Protein AF-A0A7S3QR82-F1 (afdb_monomer)

Radius of gyration: 28.92 Å; Cα contacts (8 Å, |Δi|>4): 1074; chains: 1; bounding box: 78×65×80 Å

pLDDT: mean 85.04, std 13.19, range [24.5, 97.0]

Organism: Dunaliella tertiolecta (NCBI:txid3047)

Sequence (579 aa):
MNAQPSVFAITMACLDELYEPQAWNFLQEAFDAFPDKQYCVLTLPHDSPEPPLVSSFTRLDPLPGNSFPEVLYLINRHALIEGFEVRRAEEADAEGVSMLVSGMPNSAHVQDLFRNAQARGTAVVASVQGEVVGLATVSTSVDLVMLKANFSLSHLVNLPDQMSSEHAEIDMVCLNPIFAHRARELLSGVHRILKKTVLYYALPPGQAIPDTLDVMQQVPPRHVDPPAELEAEFALYMFSRKSAFLKRQCVNAQVVVVGASETGLAAVERMLLHPRLHLNFITLLAPGGIQMGDLASQYTKSIIARLGLQARVSVLNAEMVGLDRAERVIALNDGAQLNYDFLLITCGLQEPTASFFAQRDPEVAGNVCGTQELTSDFMFGDSLTMERIVLYGSTLDAIQAWSVLELRGGMSRLYSFCAPPAPPDPMVQVLQAAAEKLHIELPEPQPARLRALEFTDENDAKPMASFEEGSPVADSHVDLVIGCQQKQVPTSIFTALNDSGVVFDGRIVVDCAMCSSDPNIYAAGSCAKLSRRYGDNVLLQGYNARALGTVSADASTRLKCVHVCARMCACNFVFGYCF

Solvent-accessible surface area (backbone atoms only — not comparable to full-atom values): 31955 Å² total; per-residue (Å²): 131,91,70,74,75,43,58,49,72,56,89,77,87,87,67,59,79,92,49,34,86,56,44,61,65,54,52,57,58,51,44,64,77,37,71,82,36,50,32,42,35,39,71,42,52,31,87,50,81,75,57,69,54,54,66,66,32,47,76,54,81,80,59,92,93,63,79,73,76,48,47,45,30,40,37,44,62,75,51,71,58,75,61,79,41,61,46,76,56,54,86,79,45,56,61,35,51,52,61,64,38,56,92,48,96,58,32,69,60,52,51,51,50,42,54,56,20,38,76,72,67,39,21,34,32,28,27,44,89,86,43,48,46,28,40,38,26,43,37,64,80,63,68,60,66,40,48,57,49,39,28,54,54,74,88,80,40,74,62,94,80,54,57,73,78,30,36,28,29,50,76,46,71,50,62,43,75,64,48,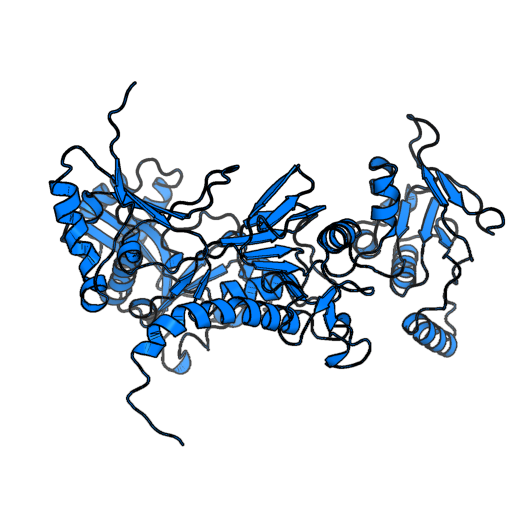49,60,46,42,56,57,49,56,44,31,46,29,66,74,72,61,34,53,36,38,34,37,77,44,49,79,91,59,84,79,57,87,58,50,82,68,33,44,67,49,50,60,40,88,51,87,45,61,82,95,40,62,61,63,32,16,42,30,37,41,36,67,65,45,67,73,55,78,59,48,67,37,49,40,31,36,35,35,38,23,47,31,67,20,28,49,29,18,49,51,45,47,75,59,35,91,55,45,38,65,68,37,36,35,38,27,15,59,92,43,79,64,70,58,62,99,82,46,80,55,45,74,53,49,50,32,20,61,33,52,78,79,63,30,52,76,39,76,41,45,60,50,36,49,41,79,89,82,28,34,36,32,32,73,86,71,49,77,44,73,40,62,32,38,37,42,14,66,28,58,39,56,52,56,37,63,61,41,34,74,79,39,61,75,55,24,77,38,37,41,45,47,66,56,47,70,75,67,64,47,56,71,51,51,75,73,53,68,31,33,35,39,40,24,66,35,62,52,33,56,52,40,50,51,52,37,52,75,39,61,44,50,86,80,34,54,46,54,23,14,59,92,66,84,76,37,71,69,42,53,53,49,49,60,50,28,60,76,68,73,47,89,74,91,74,57,42,66,30,42,82,70,46,68,44,62,90,47,100,83,54,93,45,37,34,41,34,48,44,92,88,33,85,60,76,68,42,65,31,61,36,35,37,39,15,46,80,62,36,58,51,67,44,52,49,48,19,35,52,77,57,68,46,53,69,74,99,31,41,37,16,49,98,59,22,33,35,82,43,96,46,36,31,38,32,23,54,30,14,23,44,36,68,92,82,37,79,83,42,55,36,57,83,48,63,36,49,60,40,10,37,49,40,35,50,42,64,53,48,60,56,49,52,65,55,41,59,66,55,52,76,74,53,83,70,79,80,79,93,129

InterPro domains:
  IPR032151 Cilia- and flagella-associated protein 61, N-terminal domain [PF16092] (20-159)
  IPR036188 FAD/NAD(P)-binding domain superfamily [G3DSA:3.50.50.60] (475-560)
  IPR036188 FAD/NAD(P)-binding domain superfamily [SSF51905] (253-531)
  IPR038884 Cilia- and flagella-associated protein 61 [PTHR21178] (2-553)

Foldseek 3Di:
DPDDALEDEDPDDDDDPVCQLVVCVVVLVVCVVVVSHFKYKYKAAQQDFDGNNLLLWDWDDDDPPDPDRITMTMATNCSSAPDFDKDFDDPVCLVLLLVQCPPPPCSVVVSVLQVVQSVVSQKMFTDGPRHTFKIWGKALDDPVVLCVLWFDCVVPDPVVPDDSSQEIEIPDIDGHPNNLSCLLVNVVSSCVHSVHFKYKYWAFAPDDQHSSQQLWAWTATDLDQGPPVSQDLTTMTMDGPVSSPQHAGERSFAEEEEALDLLSVLLLSLQSNPPRYDYQHAEYAHAVHNDQDDPPRSDDSSNVSHSNCVNRYHYDNWHFQAADPVQQWTATPVRDIDHGQAYEYENAWDQCPLVVQCVVPVVLSVQEDELVCCQPPPALVVLVVWQEEEQEAQDPSSQSSVVSLVVSPNDPRHYAFAYADDDHDPVVVVVVVVCVVVVHDGDDHFHWDFDHWACPDPPDPFTWTPIPPPGPDHIDTGSHYYRDYDIADRPSVVCNCVVNPWDDDSAREAAPLQHTVDNRYGYWEQRYAYDCVVPPGHGRPVDDSSVRSNSNSVSNVVVSVCVVVVVVVVPPPPDDDDD

Mean predicted aligned error: 9.54 Å

Nearest PDB structures (foldseek):
  8glv-assembly1_LZ  TM=9.316E-01  e=6.320E-63  Chlamydomonas reinhardtii
  8j07-assembly1_d0  TM=8.286E-01  e=5.589E-45  Homo sapiens
  5miv-assembly1_A  TM=6.189E-01  e=1.063E-12  Mus musculus
  8qns-assembly2_D  TM=6.265E-01  e=1.873E-12  Mus musculus
  2nvk-assembly1_X  TM=5.920E-01  e=5.284E-11  Drosophila melanogaster

Structure (mmCIF, N/CA/C/O backbone):
data_AF-A0A7S3QR82-F1
#
_entry.id   AF-A0A7S3QR82-F1
#
loop_
_atom_site.group_PDB
_atom_site.id
_atom_site.type_symbol
_atom_site.label_atom_id
_atom_site.label_alt_id
_atom_site.label_comp_id
_atom_site.label_asym_id
_atom_site.label_entity_id
_atom_site.label_seq_id
_atom_site.pdbx_PDB_ins_code
_atom_site.Cartn_x
_atom_site.Cartn_y
_atom_site.Cartn_z
_atom_site.occupancy
_atom_site.B_iso_or_equiv
_atom_site.auth_seq_id
_atom_site.auth_comp_id
_atom_site.auth_asym_id
_atom_site.auth_atom_id
_atom_site.pdbx_PDB_model_num
ATOM 1 N N . MET A 1 1 ? -13.331 -34.756 15.835 1.00 37.97 1 MET A N 1
ATOM 2 C CA . MET A 1 1 ? -14.415 -34.342 16.751 1.00 37.97 1 MET A CA 1
ATOM 3 C C . MET A 1 1 ? -15.437 -33.586 15.921 1.00 37.97 1 MET A C 1
ATOM 5 O O . MET A 1 1 ? -15.088 -32.537 15.401 1.00 37.97 1 MET A O 1
ATOM 9 N N . ASN A 1 2 ? -16.641 -34.133 15.725 1.00 44.00 2 ASN A N 1
ATOM 10 C CA . ASN A 1 2 ? -17.733 -33.421 15.051 1.00 44.00 2 ASN A CA 1
ATOM 11 C C . ASN A 1 2 ? -18.259 -32.342 16.003 1.00 44.00 2 ASN A C 1
ATOM 13 O O . ASN A 1 2 ? -19.211 -32.578 16.744 1.00 44.00 2 ASN A O 1
ATOM 17 N N . ALA A 1 3 ? -17.587 -31.191 16.042 1.00 57.41 3 ALA A N 1
ATOM 18 C CA . ALA A 1 3 ? -18.128 -30.016 16.702 1.00 57.41 3 ALA A CA 1
ATOM 19 C C . ALA A 1 3 ? -19.432 -29.652 15.985 1.00 57.41 3 ALA A C 1
ATOM 21 O O . ALA A 1 3 ? -19.440 -29.468 14.766 1.00 57.41 3 ALA A O 1
ATOM 22 N N . GLN A 1 4 ? -20.546 -29.602 16.718 1.00 61.22 4 GLN A N 1
ATOM 23 C CA . GLN A 1 4 ? -21.764 -29.021 16.167 1.00 61.22 4 GLN A CA 1
ATOM 24 C C . GLN A 1 4 ? -21.441 -27.588 15.721 1.00 61.22 4 GLN A C 1
ATOM 26 O O . GLN A 1 4 ? -20.734 -26.882 16.445 1.00 61.22 4 GLN A O 1
ATOM 31 N N . PRO A 1 5 ? -21.904 -27.152 14.537 1.00 70.50 5 PRO A N 1
ATOM 32 C CA . PRO A 1 5 ? -21.544 -25.842 14.015 1.00 70.50 5 PRO A CA 1
ATOM 33 C C . PRO A 1 5 ? -22.013 -24.766 14.997 1.00 70.50 5 PRO A C 1
ATOM 35 O O . PRO A 1 5 ? -23.207 -24.674 15.274 1.00 70.50 5 PRO A O 1
ATOM 38 N N . SER A 1 6 ? -21.092 -23.962 15.525 1.00 87.56 6 SER A N 1
ATOM 39 C CA . SER A 1 6 ? -21.361 -22.881 16.488 1.00 87.56 6 SER A CA 1
ATOM 40 C C . SER A 1 6 ? -21.800 -21.574 15.815 1.00 87.56 6 SER A C 1
ATOM 42 O O . SER A 1 6 ? -21.840 -20.527 16.460 1.00 87.56 6 SER A O 1
ATOM 44 N N . VAL A 1 7 ? -22.127 -21.633 14.522 1.00 92.56 7 VAL A N 1
ATOM 45 C CA . VAL A 1 7 ? -22.342 -20.481 13.644 1.00 92.56 7 VAL A CA 1
ATOM 46 C C . VAL A 1 7 ? -23.693 -20.596 12.933 1.00 92.56 7 VAL A C 1
ATOM 48 O O . VAL A 1 7 ? -24.089 -21.696 12.540 1.00 92.56 7 VAL A O 1
ATOM 51 N N . PHE A 1 8 ? -24.379 -19.470 12.737 1.00 93.50 8 PHE A N 1
ATOM 52 C CA . PHE A 1 8 ? -25.420 -19.309 11.714 1.00 93.50 8 PHE A CA 1
ATOM 53 C C . PHE A 1 8 ? -25.058 -18.157 10.767 1.00 93.50 8 PHE A C 1
ATOM 55 O O . PHE A 1 8 ? -24.239 -17.308 11.111 1.00 93.50 8 PHE A O 1
ATOM 62 N N . ALA A 1 9 ? -25.639 -18.143 9.567 1.00 92.62 9 ALA A N 1
ATOM 63 C CA . ALA A 1 9 ? -25.311 -17.172 8.527 1.00 92.62 9 ALA A CA 1
ATOM 64 C C . ALA A 1 9 ? -26.524 -16.321 8.146 1.00 92.62 9 ALA A C 1
ATOM 66 O O . ALA A 1 9 ? -27.632 -16.840 8.004 1.00 92.62 9 ALA A O 1
ATOM 67 N N . ILE A 1 10 ? -26.291 -15.030 7.929 1.00 90.62 10 ILE A N 1
ATOM 68 C CA . ILE A 1 10 ? -27.228 -14.129 7.265 1.00 90.62 10 ILE A CA 1
ATOM 69 C C . ILE A 1 10 ? -26.916 -14.191 5.770 1.00 90.62 10 ILE A C 1
ATOM 71 O O . ILE A 1 10 ? -25.889 -13.686 5.329 1.00 90.62 10 ILE A O 1
ATOM 75 N N . THR A 1 11 ? -27.792 -14.821 4.989 1.00 87.12 11 THR A N 1
ATOM 76 C CA . THR A 1 11 ? -27.647 -14.907 3.523 1.00 87.12 11 THR A CA 1
ATOM 77 C C . THR A 1 11 ? -28.336 -13.757 2.794 1.00 87.12 11 THR A C 1
ATOM 79 O O . THR A 1 11 ? -27.964 -13.421 1.676 1.00 87.12 11 THR A O 1
ATOM 82 N N . MET A 1 12 ? -29.348 -13.148 3.416 1.00 82.19 12 MET A N 1
ATOM 83 C CA . MET A 1 12 ? -30.076 -12.007 2.873 1.00 82.19 12 MET A CA 1
ATOM 84 C C . MET A 1 12 ? -30.634 -11.168 4.023 1.00 82.19 12 MET A C 1
ATOM 86 O O . MET A 1 12 ? -31.417 -11.662 4.833 1.00 82.19 12 MET A O 1
ATOM 90 N N . ALA A 1 13 ? -30.240 -9.898 4.084 1.00 81.00 13 ALA A N 1
ATOM 91 C CA . ALA A 1 13 ? -30.797 -8.910 5.001 1.00 81.00 13 ALA A CA 1
ATOM 92 C C . ALA A 1 13 ? -31.371 -7.755 4.182 1.00 81.00 13 ALA A C 1
ATOM 94 O O . ALA A 1 13 ? -30.630 -6.982 3.579 1.00 81.00 13 ALA A O 1
ATOM 95 N N . CYS A 1 14 ? -32.698 -7.658 4.147 1.00 80.88 14 CYS A N 1
ATOM 96 C CA . CYS A 1 14 ? -33.408 -6.572 3.485 1.00 80.88 14 CYS A CA 1
ATOM 97 C C . CYS A 1 14 ? -34.271 -5.867 4.521 1.00 80.88 14 CYS A C 1
ATOM 99 O O . CYS A 1 14 ? -35.187 -6.463 5.087 1.00 80.88 14 CYS A O 1
ATOM 101 N N . LEU A 1 15 ? -33.956 -4.604 4.767 1.00 82.62 15 LEU A N 1
ATOM 102 C CA . LEU A 1 15 ? -34.708 -3.715 5.635 1.00 82.62 15 LEU A CA 1
ATOM 103 C C . LEU A 1 15 ? -35.098 -2.500 4.798 1.00 82.62 15 LEU A C 1
ATOM 105 O O . LEU A 1 15 ? -34.384 -2.123 3.873 1.00 82.62 15 LEU A O 1
ATOM 109 N N . ASP A 1 16 ? -36.247 -1.912 5.103 1.00 83.88 16 ASP A N 1
ATOM 110 C CA . ASP A 1 16 ? -36.587 -0.597 4.565 1.00 83.88 16 ASP A CA 1
ATOM 111 C C . ASP A 1 16 ? -35.558 0.424 5.089 1.00 83.88 16 ASP A C 1
ATOM 113 O O . ASP A 1 16 ? -35.157 0.354 6.257 1.00 83.88 16 ASP A O 1
ATOM 117 N N . GLU A 1 17 ? -35.110 1.341 4.224 1.00 80.81 17 GLU A N 1
ATOM 118 C CA . GLU A 1 17 ? -34.043 2.316 4.497 1.00 80.81 17 GLU A CA 1
ATOM 119 C C . GLU A 1 17 ? -34.274 3.092 5.803 1.00 80.81 17 GLU A C 1
ATOM 121 O O . GLU A 1 17 ? -33.327 3.403 6.528 1.00 80.81 17 GLU A O 1
ATOM 126 N N . LEU A 1 18 ? -35.538 3.354 6.156 1.00 84.88 18 LEU A N 1
ATOM 127 C CA . LEU A 1 18 ? -35.906 4.053 7.391 1.00 84.88 18 LEU A CA 1
ATOM 128 C C . LEU A 1 18 ? -35.557 3.267 8.666 1.00 84.88 18 LEU A C 1
ATOM 130 O O . LEU A 1 18 ? -35.369 3.865 9.727 1.00 84.88 18 LEU A O 1
ATOM 134 N N . TYR A 1 19 ? -35.468 1.940 8.572 1.00 84.62 19 TYR A N 1
ATOM 135 C CA . TYR A 1 19 ? -35.234 1.030 9.695 1.00 84.62 19 TYR A CA 1
ATOM 136 C C . TYR A 1 19 ? -33.843 0.383 9.678 1.00 84.62 19 TYR A C 1
ATOM 138 O O . TYR A 1 19 ? -33.453 -0.213 10.683 1.00 84.62 19 TYR A O 1
ATOM 146 N N . GLU A 1 20 ? -33.058 0.532 8.604 1.00 82.44 20 GLU A N 1
ATOM 147 C CA . GLU A 1 20 ? -31.676 0.028 8.532 1.00 82.44 20 GLU A CA 1
ATOM 148 C C . GLU A 1 20 ? -30.786 0.427 9.729 1.00 82.44 20 GLU A C 1
ATOM 150 O O . GLU A 1 20 ? -30.026 -0.421 10.201 1.00 82.44 20 GLU A O 1
ATOM 155 N N . PRO A 1 21 ? -30.870 1.648 10.302 1.00 81.12 21 PRO A N 1
ATOM 156 C CA . PRO A 1 21 ? -30.071 2.000 11.480 1.00 81.12 21 PRO A CA 1
ATOM 157 C C . PRO A 1 21 ? -30.393 1.157 12.723 1.00 81.12 21 PRO A C 1
ATOM 159 O O . PRO A 1 21 ? -29.569 1.055 13.627 1.00 81.12 21 PRO A O 1
ATOM 162 N N . GLN A 1 22 ? -31.583 0.553 12.776 1.00 83.12 22 GLN A N 1
ATOM 163 C CA . GLN A 1 22 ? -32.029 -0.318 13.865 1.00 83.12 22 GLN A CA 1
ATOM 164 C C . GLN A 1 22 ? -31.786 -1.803 13.567 1.00 83.12 22 GLN A C 1
ATOM 166 O O . GLN A 1 22 ? -32.183 -2.651 14.365 1.00 83.12 22 GLN A O 1
ATOM 171 N N . ALA A 1 23 ? -31.106 -2.133 12.461 1.00 83.38 23 ALA A N 1
ATOM 172 C CA . ALA A 1 23 ? -30.811 -3.511 12.067 1.00 83.38 23 ALA A CA 1
ATOM 173 C C . ALA A 1 23 ? -30.134 -4.322 13.189 1.00 83.38 23 ALA A C 1
ATOM 175 O O . ALA A 1 23 ? -30.364 -5.522 13.319 1.00 83.38 23 ALA A O 1
ATOM 176 N N . TRP A 1 24 ? -29.339 -3.656 14.030 1.00 82.62 24 TRP A N 1
ATOM 177 C CA . TRP A 1 24 ? -28.686 -4.255 15.194 1.00 82.62 24 TRP A CA 1
ATOM 178 C C . TRP A 1 24 ? -29.664 -4.923 16.173 1.00 82.62 24 TRP A C 1
ATOM 180 O O . TRP A 1 24 ? -29.347 -5.983 16.706 1.00 82.62 24 TRP A O 1
ATOM 190 N N . ASN A 1 25 ? -30.870 -4.375 16.359 1.00 85.12 25 ASN A N 1
ATOM 191 C CA . ASN A 1 25 ? -31.859 -4.927 17.294 1.00 85.12 25 ASN A CA 1
ATOM 192 C C . ASN A 1 25 ? -32.326 -6.334 16.884 1.00 85.12 25 ASN A C 1
ATOM 194 O O . ASN A 1 25 ? -32.679 -7.142 17.736 1.00 85.12 25 ASN A O 1
ATOM 198 N N . PHE A 1 26 ? -32.282 -6.657 15.587 1.00 86.38 26 PHE A N 1
ATOM 199 C CA . PHE A 1 26 ? -32.647 -7.986 15.093 1.00 86.38 26 PHE A CA 1
ATOM 200 C C . PHE A 1 26 ? -31.596 -9.050 15.408 1.00 86.38 26 PHE A C 1
ATOM 202 O O . PHE A 1 26 ? -31.925 -10.234 15.422 1.00 86.38 26 PHE A O 1
ATOM 209 N N . LEU A 1 27 ? -30.338 -8.664 15.655 1.00 88.56 27 LEU A N 1
ATOM 210 C CA . LEU A 1 27 ? -29.285 -9.633 15.961 1.00 88.56 27 LEU A CA 1
ATOM 211 C C . LEU A 1 27 ? -29.554 -10.345 17.286 1.00 88.56 27 LEU A C 1
ATOM 213 O O . LEU A 1 27 ? -29.298 -11.543 17.377 1.00 88.56 27 LEU A O 1
ATOM 217 N N . GLN A 1 28 ? -30.093 -9.636 18.281 1.00 88.00 28 GLN A N 1
ATOM 218 C CA . GLN A 1 28 ? -30.424 -10.221 19.580 1.00 88.00 28 GLN A CA 1
ATOM 219 C C . GLN A 1 28 ? -31.491 -11.310 19.432 1.00 88.00 28 GLN A C 1
ATOM 221 O O . GLN A 1 28 ? -31.237 -12.465 19.766 1.00 88.00 28 GLN A O 1
ATOM 226 N N . GLU A 1 29 ? -32.613 -10.974 18.796 1.00 90.12 29 GLU A N 1
ATOM 227 C CA . GLU A 1 29 ? -33.691 -11.925 18.499 1.00 90.12 29 GLU A CA 1
ATOM 228 C C . GLU A 1 29 ? -33.205 -13.103 17.634 1.00 90.12 29 GLU A C 1
ATOM 230 O O . GLU A 1 29 ? -33.606 -14.250 17.838 1.00 90.12 29 GLU A O 1
ATOM 235 N N . ALA A 1 30 ? -32.294 -12.855 16.684 1.00 91.06 30 ALA A N 1
ATOM 236 C CA . ALA A 1 30 ? -31.697 -13.916 15.877 1.00 91.06 30 ALA A CA 1
ATOM 237 C C . ALA A 1 30 ? -30.862 -14.886 16.730 1.00 91.06 30 ALA A C 1
ATOM 239 O O . ALA A 1 30 ? -30.974 -16.101 16.566 1.00 91.06 30 ALA A O 1
ATOM 240 N N . PHE A 1 31 ? -30.046 -14.388 17.663 1.00 93.31 31 PHE A N 1
ATOM 241 C CA . PHE A 1 31 ? -29.295 -15.251 18.576 1.00 93.31 31 PHE A CA 1
ATOM 242 C C . PHE A 1 31 ? -30.201 -16.022 19.537 1.00 93.31 31 PHE A C 1
ATOM 244 O O . PHE A 1 31 ? -29.868 -17.167 19.852 1.00 93.31 31 PHE A O 1
ATOM 251 N N . ASP A 1 32 ? -31.321 -15.441 19.963 1.00 91.88 32 ASP A N 1
ATOM 252 C CA . ASP A 1 32 ? -32.306 -16.100 20.827 1.00 91.88 32 ASP A CA 1
ATOM 253 C C . ASP A 1 32 ? -33.062 -17.214 20.085 1.00 91.88 32 ASP A C 1
ATOM 255 O O . ASP A 1 32 ? -33.329 -18.274 20.655 1.00 91.88 32 ASP A O 1
ATOM 259 N N . ALA A 1 33 ? -33.321 -17.038 18.783 1.00 92.62 33 ALA A N 1
ATOM 260 C CA . ALA A 1 33 ? -33.867 -18.085 17.917 1.00 92.62 33 ALA A CA 1
ATOM 261 C C . ALA A 1 33 ? -32.884 -19.251 17.675 1.00 92.62 33 ALA A C 1
ATOM 263 O O . ALA A 1 33 ? -33.306 -20.372 17.380 1.00 92.62 33 ALA A O 1
ATOM 264 N N . PHE A 1 34 ? -31.577 -19.007 17.820 1.00 91.50 34 PHE A N 1
ATOM 265 C CA . PHE A 1 34 ? -30.509 -19.995 17.645 1.00 91.50 34 PHE A CA 1
ATOM 266 C C . PHE A 1 34 ? -29.648 -20.138 18.918 1.00 91.50 34 PHE A C 1
ATOM 268 O O . PHE A 1 34 ? -28.449 -19.837 18.890 1.00 91.50 34 PHE A O 1
ATOM 275 N N . PRO A 1 35 ? -30.204 -20.639 20.041 1.00 88.88 35 PRO A N 1
ATOM 276 C CA . PRO A 1 35 ? -29.558 -20.608 21.359 1.00 88.88 35 PRO A CA 1
ATOM 277 C C . PRO A 1 35 ? -28.212 -21.34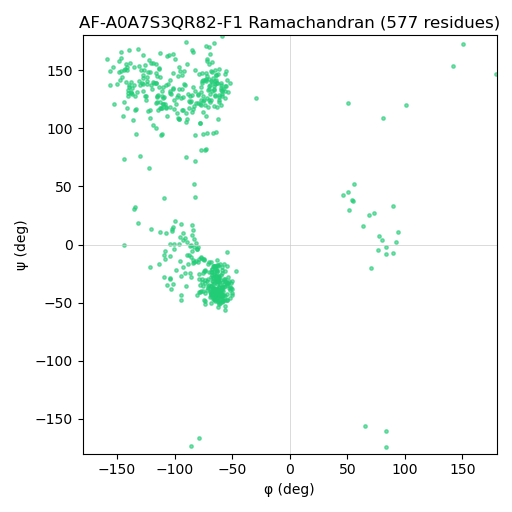8 21.401 1.00 88.88 35 PRO A C 1
ATOM 279 O O . PRO A 1 35 ? -27.294 -20.898 22.086 1.00 88.88 35 PRO A O 1
ATOM 282 N N . ASP A 1 36 ? -28.045 -22.397 20.594 1.00 90.25 36 ASP A N 1
ATOM 283 C CA . ASP A 1 36 ? -26.822 -23.212 20.533 1.00 90.25 36 ASP A CA 1
ATOM 284 C C . ASP A 1 36 ? -25.690 -22.589 19.693 1.00 90.25 36 ASP A C 1
ATOM 286 O O . ASP A 1 36 ? -24.601 -23.158 19.583 1.00 90.25 36 ASP A O 1
ATOM 290 N N . LYS A 1 37 ? -25.929 -21.441 19.046 1.00 91.00 37 LYS A N 1
ATOM 291 C CA . LYS A 1 37 ? -24.951 -20.771 18.179 1.00 91.00 37 LYS A CA 1
ATOM 292 C C . LYS A 1 37 ? -24.298 -19.598 18.904 1.00 91.00 37 LYS A C 1
ATOM 294 O O . LYS A 1 37 ? -24.967 -18.782 19.522 1.00 91.00 37 LYS A O 1
ATOM 299 N N . GLN A 1 38 ? -22.978 -19.506 18.808 1.00 91.44 38 GLN A N 1
ATOM 300 C CA . GLN A 1 38 ? -22.176 -18.459 19.448 1.00 91.44 38 GLN A CA 1
ATOM 301 C C . GLN A 1 38 ? -21.818 -17.322 18.492 1.00 91.44 38 GLN A C 1
ATOM 303 O O . GLN A 1 38 ? -21.534 -16.212 18.939 1.00 91.44 38 GLN A O 1
ATOM 308 N N . TYR A 1 39 ? -21.842 -17.588 17.186 1.00 93.88 39 TYR A N 1
ATOM 309 C CA . TYR A 1 39 ? -21.447 -16.628 16.168 1.00 93.88 39 TYR A CA 1
ATOM 310 C C . TYR A 1 39 ? -22.495 -16.488 15.068 1.00 93.88 39 TYR A C 1
ATOM 312 O O . TYR A 1 39 ? -23.190 -17.444 14.717 1.00 93.88 39 TYR A O 1
ATOM 320 N N . CYS A 1 40 ? -22.540 -15.294 14.494 1.00 93.56 40 CYS A N 1
ATOM 321 C CA . CYS A 1 40 ? -23.284 -14.972 13.290 1.00 93.56 40 CYS A CA 1
ATOM 322 C C . CYS A 1 40 ? -22.298 -14.487 12.222 1.00 93.56 40 CYS A C 1
ATOM 324 O O . CYS A 1 40 ? -21.410 -13.683 12.523 1.00 93.56 40 CYS A O 1
ATOM 326 N N . VAL A 1 41 ? -22.435 -14.996 10.997 1.00 94.00 41 VAL A N 1
ATOM 327 C CA . VAL A 1 41 ? -21.618 -14.584 9.848 1.00 94.00 41 VAL A CA 1
ATOM 328 C C . VAL A 1 41 ? -22.456 -13.920 8.768 1.00 94.00 41 VAL A C 1
ATOM 330 O O . VAL A 1 41 ? -23.612 -14.280 8.548 1.00 94.00 41 VAL A O 1
ATOM 333 N N . LEU A 1 42 ? -21.841 -12.974 8.073 1.00 92.38 42 LEU A N 1
ATOM 334 C CA . LEU A 1 42 ? -22.386 -12.296 6.905 1.00 92.38 42 LEU A CA 1
ATOM 335 C C . LEU A 1 42 ? -21.282 -12.220 5.851 1.00 92.38 42 LEU A C 1
ATOM 337 O O . LEU A 1 42 ? -20.140 -11.908 6.187 1.00 92.38 42 LEU A O 1
ATOM 341 N N . THR A 1 43 ? -21.615 -12.482 4.593 1.00 92.00 43 THR A N 1
ATOM 342 C CA . THR A 1 43 ? -20.694 -12.283 3.473 1.00 92.00 43 THR A CA 1
ATOM 343 C C . THR A 1 43 ? -21.212 -11.199 2.536 1.00 92.00 43 THR A C 1
ATOM 345 O O . THR A 1 43 ? -22.422 -11.016 2.397 1.00 92.00 43 THR A O 1
ATOM 348 N N . LEU A 1 44 ? -20.297 -10.421 1.953 1.00 89.75 44 LEU A N 1
ATOM 349 C CA . LEU A 1 44 ? -20.622 -9.339 1.023 1.00 89.75 44 LEU A CA 1
ATOM 350 C C . LEU A 1 44 ? -19.637 -9.304 -0.152 1.00 89.75 44 LEU A C 1
ATOM 352 O O . LEU A 1 44 ? -18.430 -9.337 0.089 1.00 89.75 44 LEU A O 1
ATOM 356 N N . PRO A 1 45 ? -20.102 -9.147 -1.403 1.00 88.69 45 PRO A N 1
ATOM 357 C CA . PRO A 1 45 ? -19.219 -8.907 -2.544 1.00 88.69 45 PRO A CA 1
ATOM 358 C C . PRO A 1 45 ? -18.326 -7.670 -2.348 1.00 88.69 45 PRO A C 1
ATOM 360 O O . PRO A 1 45 ? -18.757 -6.671 -1.761 1.00 88.69 45 PRO A O 1
ATOM 363 N N . HIS A 1 46 ? -17.100 -7.702 -2.877 1.00 85.56 46 HIS A N 1
ATOM 364 C CA . HIS A 1 46 ? -16.116 -6.610 -2.760 1.00 85.56 46 HIS A CA 1
ATOM 365 C C . HIS A 1 46 ? -16.562 -5.280 -3.405 1.00 85.56 46 HIS A C 1
ATOM 367 O O . HIS A 1 46 ? -16.192 -4.178 -2.969 1.00 85.56 46 HIS A O 1
ATOM 373 N N . ASP A 1 47 ? -17.416 -5.353 -4.422 1.00 80.69 47 ASP A N 1
ATOM 374 C CA . ASP A 1 47 ? -17.972 -4.195 -5.112 1.00 80.69 47 ASP A CA 1
ATOM 375 C C . ASP A 1 47 ? -19.213 -3.602 -4.419 1.00 80.69 47 ASP A C 1
ATOM 377 O O . ASP A 1 47 ? -19.566 -2.448 -4.685 1.00 80.69 47 ASP A O 1
ATOM 381 N N . SER A 1 48 ? -19.811 -4.328 -3.469 1.00 83.69 48 SER A N 1
ATOM 382 C CA . SER A 1 48 ? -21.030 -3.922 -2.771 1.00 83.69 48 SER A CA 1
ATOM 383 C C . SER A 1 48 ? -20.780 -2.888 -1.654 1.00 83.69 48 SER A C 1
ATOM 385 O O . SER A 1 48 ? -19.720 -2.882 -1.016 1.00 83.69 48 SER A O 1
ATOM 387 N N . PRO A 1 49 ? -21.731 -1.965 -1.405 1.00 81.19 49 PRO A N 1
ATOM 388 C CA . PRO A 1 49 ? -21.657 -1.056 -0.265 1.00 81.19 49 PRO A CA 1
ATOM 389 C C . PRO A 1 49 ? -21.942 -1.795 1.049 1.00 81.19 49 PRO A C 1
ATOM 391 O O . PRO A 1 49 ? -22.838 -2.634 1.110 1.00 81.19 49 PRO A O 1
ATOM 394 N N . GLU A 1 50 ? -21.236 -1.429 2.122 1.00 85.50 50 GLU A N 1
ATOM 395 C CA . GLU A 1 50 ? -21.521 -1.971 3.453 1.00 85.50 50 GLU A CA 1
ATOM 396 C C . GLU A 1 50 ? -22.869 -1.444 3.985 1.00 85.50 50 GLU A C 1
ATOM 398 O O . GLU A 1 50 ? -23.031 -0.224 4.116 1.00 85.50 50 GLU A O 1
ATOM 403 N N . PRO A 1 51 ? -23.828 -2.322 4.335 1.00 84.81 51 PRO A N 1
ATOM 404 C CA . PRO A 1 51 ? -25.050 -1.908 5.008 1.00 84.81 51 PRO A CA 1
ATOM 405 C C . PRO A 1 51 ? -24.745 -1.465 6.451 1.00 84.81 51 PRO A C 1
ATOM 407 O O . PRO A 1 51 ? -23.783 -1.950 7.057 1.00 84.81 51 PRO A O 1
ATOM 410 N N . PRO A 1 52 ? -25.580 -0.608 7.072 1.00 83.12 52 PRO A N 1
ATOM 411 C CA . PRO A 1 52 ? -25.355 -0.126 8.439 1.00 83.12 52 PRO A CA 1
ATOM 412 C C . PRO A 1 52 ? -25.147 -1.239 9.478 1.00 83.12 52 PRO A C 1
ATOM 414 O O . PRO A 1 52 ? -24.340 -1.076 10.396 1.00 83.12 52 PRO A O 1
ATOM 417 N N . LEU A 1 53 ? -25.799 -2.393 9.295 1.00 86.75 53 LEU A N 1
ATOM 418 C CA . LEU A 1 53 ? -25.662 -3.582 10.144 1.00 86.75 53 LEU A CA 1
ATOM 419 C C . LEU A 1 53 ? -24.206 -4.060 10.293 1.00 86.75 53 LEU A C 1
ATOM 421 O O . LEU A 1 53 ? -23.818 -4.513 11.365 1.00 86.75 53 LEU A O 1
ATOM 425 N N . VAL A 1 54 ? -23.382 -3.921 9.249 1.00 88.00 54 VAL A N 1
ATOM 426 C CA . VAL A 1 54 ? -21.978 -4.371 9.242 1.00 88.00 54 VAL A CA 1
ATOM 427 C C . VAL A 1 54 ? -21.098 -3.570 10.194 1.00 88.00 54 VAL A C 1
ATOM 429 O O . VAL A 1 54 ? -20.074 -4.070 10.646 1.00 88.00 54 VAL A O 1
ATOM 432 N N . SER A 1 55 ? -21.508 -2.356 10.580 1.00 82.50 55 SER A N 1
ATOM 433 C CA . SER A 1 55 ? -20.745 -1.503 11.509 1.00 82.50 55 SER A CA 1
ATOM 434 C C . SER A 1 55 ? -20.441 -2.141 12.869 1.00 82.50 55 SER A C 1
ATOM 436 O O . SER A 1 55 ? -19.561 -1.674 13.588 1.00 82.50 55 SER A O 1
ATOM 438 N N . SER A 1 56 ? -21.178 -3.197 13.169 1.00 84.31 56 SER A N 1
ATOM 439 C CA . SER A 1 56 ? -21.209 -3.957 14.400 1.00 84.31 56 SER A CA 1
ATOM 440 C C . SER A 1 56 ? -20.482 -5.303 14.317 1.00 84.31 56 SER A C 1
ATOM 442 O O . SER A 1 56 ? -20.295 -5.968 15.333 1.00 84.31 56 SER A O 1
ATOM 444 N N . PHE A 1 57 ? -20.092 -5.715 13.112 1.00 90.19 57 PHE A N 1
ATOM 445 C CA . PHE A 1 57 ? -19.366 -6.951 12.865 1.00 90.19 57 PHE A CA 1
ATOM 446 C C . PHE A 1 57 ? -17.865 -6.672 12.791 1.00 90.19 57 PHE A C 1
ATOM 448 O O . PHE A 1 57 ? -17.427 -5.597 12.383 1.00 90.19 57 PHE A O 1
ATOM 455 N N . THR A 1 58 ? -17.072 -7.683 13.123 1.00 89.50 58 THR A N 1
ATOM 456 C CA . THR A 1 58 ? -15.638 -7.698 12.852 1.00 89.50 58 THR A CA 1
ATOM 457 C C . THR A 1 58 ? -15.420 -8.246 11.446 1.00 89.50 58 THR A C 1
ATOM 459 O O . THR A 1 58 ? -15.852 -9.357 11.130 1.00 89.50 58 THR A O 1
ATOM 462 N N . ARG A 1 59 ? -14.765 -7.462 10.586 1.00 90.12 59 ARG A N 1
ATOM 463 C CA . ARG A 1 59 ? -14.291 -7.925 9.276 1.00 90.12 59 ARG A CA 1
ATOM 464 C C . ARG A 1 59 ? -13.141 -8.905 9.488 1.00 90.12 59 ARG A C 1
ATOM 466 O O . ARG A 1 59 ? -12.241 -8.616 10.270 1.00 90.12 59 ARG A O 1
ATOM 473 N N . LEU A 1 60 ? -13.174 -10.037 8.797 1.00 87.75 60 LEU A N 1
ATOM 474 C CA . LEU A 1 60 ? -12.100 -11.022 8.837 1.00 87.75 60 LEU A CA 1
ATOM 475 C C . LEU A 1 60 ? -11.221 -10.903 7.597 1.00 87.75 60 LEU A C 1
ATOM 477 O O . LEU A 1 60 ? -11.727 -10.818 6.475 1.00 87.75 60 LEU A O 1
ATOM 481 N N . ASP A 1 61 ? -9.910 -10.938 7.811 1.00 81.00 61 ASP A N 1
ATOM 482 C CA . ASP A 1 61 ? -8.951 -11.000 6.718 1.00 81.00 61 ASP A CA 1
ATOM 483 C C . ASP A 1 61 ? -8.967 -12.393 6.067 1.00 81.00 61 ASP A C 1
ATOM 485 O O . ASP A 1 61 ? -9.089 -13.412 6.763 1.00 81.00 61 ASP A O 1
ATOM 489 N N . PRO A 1 62 ? -8.859 -12.472 4.730 1.00 78.81 62 PRO A N 1
ATOM 490 C CA . PRO A 1 62 ? -8.793 -13.747 4.037 1.00 78.81 62 PRO A CA 1
ATOM 491 C C . PRO A 1 62 ? -7.512 -14.497 4.420 1.00 78.81 62 PRO A C 1
ATOM 493 O O . PRO A 1 62 ? -6.431 -13.917 4.523 1.00 78.81 62 PRO A O 1
ATOM 496 N N . LEU A 1 63 ? -7.623 -15.816 4.592 1.00 78.50 63 LEU A N 1
ATOM 497 C CA . LEU A 1 63 ? -6.451 -16.668 4.789 1.00 78.50 63 LEU A CA 1
ATOM 498 C C . LEU A 1 63 ? -5.558 -16.666 3.532 1.00 78.50 63 LEU A C 1
ATOM 500 O O . LEU A 1 63 ? -6.083 -16.565 2.418 1.00 78.50 63 LEU A O 1
ATOM 504 N N . PRO A 1 64 ? -4.230 -16.836 3.677 1.00 68.50 64 PRO A N 1
ATOM 505 C CA . PRO A 1 64 ? -3.329 -16.954 2.533 1.00 68.50 64 PRO A CA 1
ATOM 506 C C . PRO A 1 64 ? -3.785 -18.051 1.560 1.00 68.50 64 PRO A C 1
ATOM 508 O O . PRO A 1 64 ? -4.085 -19.169 1.978 1.00 68.50 64 PRO A O 1
ATOM 511 N N . GLY A 1 65 ? -3.843 -17.730 0.264 1.00 66.12 65 GLY A N 1
ATOM 512 C CA . GLY A 1 65 ? -4.297 -18.650 -0.787 1.00 66.12 65 GLY A CA 1
ATOM 513 C C . GLY A 1 65 ? -5.819 -18.783 -0.928 1.00 66.12 65 GLY A C 1
ATOM 514 O O . GLY A 1 65 ? -6.281 -19.577 -1.744 1.00 66.12 65 GLY A O 1
ATOM 515 N N . ASN A 1 66 ? -6.609 -18.024 -0.162 1.00 71.06 66 ASN A N 1
ATOM 516 C CA . ASN A 1 66 ? -8.058 -17.998 -0.321 1.00 71.06 66 ASN A CA 1
ATOM 517 C C . ASN A 1 66 ? -8.470 -17.142 -1.533 1.00 71.06 66 ASN A C 1
ATOM 519 O O . ASN A 1 66 ? -8.145 -15.960 -1.594 1.00 71.06 66 ASN A O 1
ATOM 523 N N . SER A 1 67 ? -9.234 -17.729 -2.456 1.00 67.38 67 SER A N 1
ATOM 524 C CA . SER A 1 67 ? -9.808 -17.059 -3.633 1.00 67.38 67 SER A CA 1
ATOM 525 C C . SER A 1 67 ? -11.296 -16.720 -3.477 1.00 67.38 67 SER A C 1
ATOM 527 O O . SER A 1 67 ? -11.963 -16.388 -4.458 1.00 67.38 67 SER A O 1
ATOM 529 N N . PHE A 1 68 ? -11.844 -16.829 -2.261 1.00 80.19 68 PHE A N 1
ATOM 530 C CA . PHE A 1 68 ? -13.257 -16.561 -2.011 1.00 80.19 68 PHE A CA 1
ATOM 531 C C . PHE A 1 68 ? -13.624 -15.113 -2.404 1.00 80.19 68 PHE A C 1
ATOM 533 O O . PHE A 1 68 ? -12.956 -14.181 -1.957 1.00 80.19 68 PHE A O 1
ATOM 540 N N . PRO A 1 69 ? -14.670 -14.905 -3.228 1.00 78.38 69 PRO A N 1
ATOM 541 C CA . PRO A 1 69 ? -14.947 -13.618 -3.877 1.00 78.38 69 PRO A CA 1
ATOM 542 C C . PRO A 1 69 ? -15.707 -12.613 -2.995 1.00 78.38 69 PRO A C 1
ATOM 544 O O . PRO A 1 69 ? -16.096 -11.546 -3.472 1.00 78.38 69 PRO A O 1
ATOM 547 N N . GLU A 1 70 ? -15.962 -12.943 -1.729 1.00 88.38 70 GLU A N 1
ATOM 548 C CA . GLU A 1 70 ? -16.730 -12.103 -0.811 1.00 88.38 70 GLU A CA 1
ATOM 549 C C . GLU A 1 70 ? -15.955 -11.832 0.482 1.00 88.38 70 GLU A C 1
ATOM 551 O O . GLU A 1 70 ? -15.179 -12.651 0.976 1.00 88.38 70 GLU A O 1
ATOM 556 N N . VAL A 1 71 ? -16.222 -10.672 1.073 1.00 90.25 71 VAL A N 1
ATOM 557 C CA . VAL A 1 71 ? -15.722 -10.271 2.384 1.00 90.25 71 VAL A CA 1
ATOM 558 C C . VAL A 1 71 ? -16.525 -10.972 3.465 1.00 90.25 71 VAL A C 1
ATOM 560 O O . VAL A 1 71 ? -17.754 -10.927 3.450 1.00 90.25 71 VAL A O 1
ATOM 563 N N . LEU A 1 72 ? -15.832 -11.573 4.430 1.00 91.75 72 LEU A N 1
ATOM 564 C CA . LEU A 1 72 ? -16.443 -12.250 5.566 1.00 91.75 72 LEU A CA 1
ATOM 565 C C . LEU A 1 72 ? -16.498 -11.332 6.791 1.00 91.75 72 LEU A C 1
ATOM 567 O O . LEU A 1 72 ? -15.488 -10.788 7.237 1.00 91.75 72 LEU A O 1
ATOM 571 N N . TYR A 1 73 ? -17.684 -11.227 7.374 1.00 92.38 73 TYR A N 1
ATOM 572 C CA . TYR A 1 73 ? -17.955 -10.516 8.613 1.00 92.38 73 TYR A CA 1
ATOM 573 C C . TYR A 1 73 ? -18.427 -11.494 9.682 1.00 92.38 73 TYR A C 1
ATOM 575 O O . TYR A 1 73 ? -19.232 -12.386 9.413 1.00 92.38 73 TYR A O 1
ATOM 583 N N . LEU A 1 74 ? -17.949 -11.302 10.909 1.00 93.00 74 LEU A N 1
ATOM 584 C CA . LEU A 1 74 ? -18.246 -12.148 12.057 1.00 93.00 74 LEU A CA 1
ATOM 585 C C . LEU A 1 74 ? -18.690 -11.298 13.247 1.00 93.00 74 LEU A C 1
ATOM 587 O O . LEU A 1 74 ? -18.065 -10.292 13.572 1.00 93.00 74 LEU A O 1
ATOM 591 N N . ILE A 1 75 ? -19.724 -11.747 13.952 1.00 93.19 75 ILE A N 1
ATOM 592 C CA . ILE A 1 75 ? -20.085 -11.218 15.268 1.00 93.19 75 ILE A CA 1
ATOM 593 C C . ILE A 1 75 ? -20.294 -12.362 16.259 1.00 93.19 75 ILE A C 1
ATOM 595 O O . ILE A 1 75 ? -20.850 -13.409 15.922 1.00 93.19 75 ILE A O 1
ATOM 599 N N . ASN A 1 76 ? -19.833 -12.169 17.493 1.00 93.00 76 ASN A N 1
ATOM 600 C CA . ASN A 1 76 ? -20.086 -13.082 18.604 1.00 93.00 76 ASN A CA 1
ATOM 601 C C . ASN A 1 76 ? -21.321 -12.627 19.396 1.00 93.00 76 ASN A C 1
ATOM 603 O O . ASN A 1 76 ? -21.514 -11.429 19.575 1.00 93.00 76 ASN A O 1
ATOM 607 N N . ARG A 1 77 ? -22.110 -13.557 19.944 1.00 91.81 77 ARG A N 1
ATOM 608 C CA . ARG A 1 77 ? -23.280 -13.238 20.783 1.00 91.81 77 ARG A CA 1
ATOM 609 C C . ARG A 1 77 ? -22.965 -12.240 21.906 1.00 91.81 77 ARG A C 1
ATOM 611 O O . ARG A 1 77 ? -23.747 -11.328 22.149 1.00 91.81 77 ARG A O 1
ATOM 618 N N . HIS A 1 78 ? -21.817 -12.385 22.569 1.00 90.94 78 HIS A N 1
ATOM 619 C CA . HIS A 1 78 ? -21.426 -11.537 23.700 1.00 90.94 78 HIS A CA 1
ATOM 620 C C . HIS A 1 78 ? -21.121 -10.088 23.287 1.00 90.94 78 HIS A C 1
ATOM 622 O O . HIS A 1 78 ? -21.113 -9.203 24.137 1.00 90.94 78 HIS A O 1
ATOM 628 N N . ALA A 1 79 ? -20.938 -9.817 21.989 1.00 90.00 79 ALA A N 1
ATOM 629 C CA . ALA A 1 79 ? -20.805 -8.460 21.462 1.00 90.00 79 ALA A CA 1
ATOM 630 C C . ALA A 1 79 ? -22.082 -7.622 21.667 1.00 90.00 79 ALA A C 1
ATOM 632 O O . ALA A 1 79 ? -22.008 -6.397 21.671 1.00 90.00 79 ALA A O 1
ATOM 633 N N . LEU A 1 80 ? -23.238 -8.278 21.844 1.00 88.19 80 LEU A N 1
ATOM 634 C CA . LEU A 1 80 ? -24.535 -7.634 22.065 1.00 88.19 80 LEU A CA 1
ATOM 635 C C . LEU A 1 80 ? -24.802 -7.282 23.536 1.00 88.19 80 LEU A C 1
ATOM 637 O O . LEU A 1 80 ? -25.829 -6.675 23.832 1.00 88.19 80 LEU A O 1
ATOM 641 N N . ILE A 1 81 ? -23.923 -7.677 24.464 1.00 89.00 81 ILE A N 1
ATOM 642 C CA . ILE A 1 81 ? -24.138 -7.443 25.895 1.00 89.00 81 ILE A CA 1
ATOM 643 C C . ILE A 1 81 ? -24.132 -5.940 26.182 1.00 89.00 81 ILE A C 1
ATOM 645 O O . ILE A 1 81 ? -23.202 -5.214 25.827 1.00 89.00 81 ILE A O 1
ATOM 649 N N . GLU A 1 82 ? -25.180 -5.478 26.860 1.00 86.56 82 GLU A N 1
ATOM 650 C CA . GLU A 1 82 ? -25.293 -4.092 27.300 1.00 86.56 82 GLU A CA 1
ATOM 651 C C . GLU A 1 82 ? -24.337 -3.769 28.459 1.00 86.56 82 GLU A C 1
ATOM 653 O O . GLU A 1 82 ? -23.892 -4.640 29.208 1.00 86.56 82 GLU A O 1
ATOM 658 N N . GLY A 1 83 ? -24.056 -2.479 28.649 1.00 88.94 83 GLY A N 1
ATOM 659 C CA . GLY A 1 83 ? -23.243 -2.012 29.773 1.00 88.94 83 GLY A CA 1
ATOM 660 C C . GLY A 1 83 ? -21.744 -1.944 29.488 1.00 88.94 83 GLY A C 1
ATOM 661 O O . GLY A 1 83 ? -20.951 -2.142 30.402 1.00 88.94 83 GLY A O 1
ATOM 662 N N . PHE A 1 84 ? -21.349 -1.642 28.246 1.00 93.31 84 PHE A N 1
ATOM 663 C CA . PHE A 1 84 ? -19.973 -1.257 27.923 1.00 93.31 84 PHE A CA 1
ATOM 664 C C . PHE A 1 84 ? -19.642 0.096 28.572 1.00 93.31 84 PHE A C 1
ATOM 666 O O . PHE A 1 84 ? -19.973 1.162 28.047 1.00 93.31 84 PHE A O 1
ATOM 673 N N . GLU A 1 85 ? -19.017 0.055 29.746 1.00 95.19 85 GLU A N 1
ATOM 674 C CA . GLU A 1 85 ? -18.652 1.239 30.515 1.00 95.19 85 GLU A CA 1
ATOM 675 C C . GLU A 1 85 ? -17.160 1.530 30.382 1.00 95.19 85 GLU A C 1
ATOM 677 O O . GLU A 1 85 ? -16.317 0.671 30.625 1.00 95.19 85 GLU A O 1
ATOM 682 N N . VAL A 1 86 ? -16.830 2.777 30.042 1.00 96.31 86 VAL A N 1
ATOM 683 C CA . VAL A 1 86 ? -15.447 3.261 30.005 1.00 96.31 86 VAL A CA 1
ATOM 684 C C . VAL A 1 86 ? -15.218 4.191 31.188 1.00 96.31 86 VAL A C 1
ATOM 686 O O . VAL A 1 86 ? -15.852 5.254 31.276 1.00 96.31 86 VAL A O 1
ATOM 689 N N . ARG A 1 87 ? -14.284 3.813 32.067 1.00 95.81 87 ARG A N 1
ATOM 690 C CA . ARG A 1 87 ? -13.954 4.530 33.307 1.00 95.81 87 ARG A CA 1
ATOM 691 C C . ARG A 1 87 ? -12.448 4.573 33.568 1.00 95.81 87 ARG A C 1
ATOM 693 O O . ARG A 1 87 ? -11.652 3.910 32.907 1.00 95.81 87 ARG A O 1
ATOM 700 N N . ARG A 1 88 ? -12.040 5.410 34.524 1.00 96.19 88 ARG A N 1
ATOM 701 C CA . ARG A 1 88 ? -10.642 5.466 34.972 1.00 96.19 88 ARG A CA 1
ATOM 702 C C . ARG A 1 88 ? -10.285 4.149 35.667 1.00 96.19 88 ARG A C 1
ATOM 704 O O . ARG A 1 88 ? -11.130 3.584 36.358 1.00 96.19 88 ARG A O 1
ATOM 711 N N . ALA A 1 89 ? -9.053 3.691 35.472 1.00 95.19 89 ALA A N 1
ATOM 712 C CA . ALA A 1 89 ? -8.558 2.477 36.108 1.00 95.19 89 ALA A CA 1
ATOM 713 C C . ALA A 1 89 ? -8.415 2.642 37.632 1.00 95.19 89 ALA A C 1
ATOM 715 O O . ALA A 1 89 ? -7.906 3.662 38.103 1.00 95.19 89 ALA A O 1
ATOM 716 N N . GLU A 1 90 ? -8.787 1.606 38.376 1.00 93.69 90 GLU A N 1
ATOM 717 C CA . GLU A 1 90 ? -8.683 1.466 39.833 1.00 93.69 90 GLU A CA 1
ATOM 718 C C . GLU A 1 90 ? -7.773 0.286 40.192 1.00 93.69 90 GLU A C 1
ATOM 720 O O . GLU A 1 90 ? -7.576 -0.615 39.378 1.00 93.69 90 GLU A O 1
ATOM 725 N N . GLU A 1 91 ? -7.176 0.271 41.388 1.00 89.75 91 GLU A N 1
ATOM 726 C CA . GLU A 1 91 ? -6.193 -0.766 41.768 1.00 89.75 91 GLU A CA 1
ATOM 727 C C . GLU A 1 91 ? -6.753 -2.195 41.648 1.00 89.75 91 GLU A C 1
ATOM 729 O O . GLU A 1 91 ? -6.025 -3.115 41.277 1.00 89.75 91 GLU A O 1
ATOM 734 N N . ALA A 1 92 ? -8.062 -2.363 41.867 1.00 92.19 92 ALA A N 1
ATOM 735 C CA . ALA A 1 92 ? -8.769 -3.632 41.705 1.00 92.19 92 ALA A CA 1
ATOM 736 C C . ALA A 1 92 ? -8.763 -4.167 40.256 1.00 92.19 92 ALA A C 1
ATOM 738 O O . ALA A 1 92 ? -8.879 -5.372 40.048 1.00 92.19 92 ALA A O 1
ATOM 739 N N . ASP A 1 93 ? -8.575 -3.307 39.249 1.00 94.12 93 ASP A N 1
ATOM 740 C CA . ASP A 1 93 ? -8.598 -3.700 37.833 1.00 94.12 93 ASP A CA 1
ATOM 741 C C . ASP A 1 93 ? -7.340 -4.461 37.397 1.00 94.12 93 ASP A C 1
ATOM 743 O O . ASP A 1 93 ? -7.324 -5.051 36.316 1.00 94.12 93 ASP A O 1
ATOM 747 N N . ALA A 1 94 ? -6.277 -4.463 38.209 1.00 92.19 94 ALA A N 1
ATOM 748 C CA . ALA A 1 94 ? -5.010 -5.102 37.860 1.00 92.19 94 ALA A CA 1
ATOM 749 C C . ALA A 1 94 ? -5.164 -6.607 37.571 1.00 92.19 94 ALA A C 1
ATOM 751 O O . ALA A 1 94 ? -4.517 -7.130 36.661 1.00 92.19 94 ALA A O 1
ATOM 752 N N . GLU A 1 95 ? -6.043 -7.293 38.306 1.00 93.38 95 GLU A N 1
ATOM 753 C CA . GLU A 1 95 ? -6.346 -8.709 38.080 1.00 93.38 95 GLU A CA 1
ATOM 754 C C . GLU A 1 95 ? -7.106 -8.915 36.762 1.00 93.38 95 GLU A C 1
ATOM 756 O O . GLU A 1 95 ? -6.715 -9.750 35.945 1.00 93.38 95 GLU A O 1
ATOM 761 N N . GLY A 1 96 ? -8.123 -8.089 36.493 1.00 93.56 96 GLY A N 1
ATOM 762 C CA . GLY A 1 96 ? -8.883 -8.131 35.241 1.00 93.56 96 GLY A CA 1
ATOM 763 C C . GLY A 1 96 ? -8.013 -7.849 34.013 1.00 93.56 96 GLY A C 1
ATOM 764 O O . GLY A 1 96 ? -8.098 -8.559 33.012 1.00 93.56 96 GLY A O 1
ATOM 765 N N . VAL A 1 97 ? -7.104 -6.875 34.106 1.00 93.44 97 VAL A N 1
ATOM 766 C CA . VAL A 1 97 ? -6.111 -6.601 33.057 1.00 93.44 97 VAL A CA 1
ATOM 767 C C . VAL A 1 97 ? -5.191 -7.799 32.847 1.00 93.44 97 VAL A C 1
ATOM 769 O O . VAL A 1 97 ? -4.941 -8.167 31.702 1.00 93.44 97 VAL A O 1
ATOM 772 N N . SER A 1 98 ? -4.720 -8.437 33.924 1.00 93.94 98 SER A N 1
ATOM 773 C CA . SER A 1 98 ? -3.884 -9.638 33.828 1.00 93.94 98 SER A CA 1
ATOM 774 C C . SER A 1 98 ? -4.596 -10.780 33.100 1.00 93.94 98 SER A C 1
ATOM 776 O O . SER A 1 98 ? -3.967 -11.478 32.305 1.00 93.94 98 SER A O 1
ATOM 778 N N . MET A 1 99 ? -5.899 -10.952 33.334 1.00 93.44 99 MET A N 1
ATOM 779 C CA . MET A 1 99 ? -6.719 -11.942 32.632 1.00 93.44 99 MET A CA 1
ATOM 780 C C . MET A 1 99 ? -6.910 -11.587 31.154 1.00 93.44 99 MET A C 1
ATOM 782 O O . MET A 1 99 ? -6.732 -12.454 30.299 1.00 93.44 99 MET A O 1
ATOM 786 N N . LEU A 1 100 ? -7.196 -10.320 30.836 1.00 92.25 100 LEU A N 1
ATOM 787 C CA . LEU A 1 100 ? -7.396 -9.850 29.460 1.00 92.25 100 LEU A CA 1
ATOM 788 C C . LEU A 1 100 ? -6.161 -10.071 28.577 1.00 92.25 100 LEU A C 1
ATOM 790 O O . LEU A 1 100 ? -6.288 -10.489 27.429 1.00 92.25 100 LEU A O 1
ATOM 794 N N . VAL A 1 101 ? -4.967 -9.796 29.109 1.00 91.88 101 VAL A N 1
ATOM 795 C CA . VAL A 1 101 ? -3.706 -9.932 28.358 1.00 91.88 101 VAL A CA 1
ATOM 796 C C . VAL A 1 101 ? -3.088 -11.325 28.477 1.00 91.88 101 VAL A C 1
ATOM 798 O O . VAL A 1 101 ? -1.992 -11.565 27.965 1.00 91.88 101 VAL A O 1
ATOM 801 N N . SER A 1 102 ? -3.749 -12.248 29.181 1.00 91.25 102 SER A N 1
ATOM 802 C CA . SER A 1 102 ? -3.232 -13.599 29.378 1.00 91.25 102 SER A CA 1
ATOM 803 C C . SER A 1 102 ? -3.029 -14.305 28.031 1.00 91.25 102 SER A C 1
ATOM 805 O O . SER A 1 102 ? -3.847 -14.218 27.119 1.00 91.25 102 SER A O 1
ATOM 807 N N . GLY A 1 103 ? -1.879 -14.964 27.871 1.00 87.19 103 GLY A N 1
ATOM 808 C CA . GLY A 1 103 ? -1.501 -15.623 26.615 1.00 87.19 103 GLY A CA 1
ATOM 809 C C . GLY A 1 103 ? -0.854 -14.713 25.564 1.00 87.19 103 GLY A C 1
ATOM 810 O O . GLY A 1 103 ? -0.310 -15.232 24.591 1.00 87.19 103 GLY A O 1
ATOM 811 N N . MET A 1 104 ? -0.826 -13.388 25.758 1.00 87.62 104 MET A N 1
ATOM 812 C CA . MET A 1 104 ? -0.072 -12.494 24.873 1.00 87.62 104 MET A CA 1
ATOM 813 C C . MET A 1 104 ? 1.437 -12.568 25.170 1.00 87.62 104 MET A C 1
ATOM 815 O O . MET A 1 104 ? 1.834 -12.568 26.344 1.00 87.62 104 MET A O 1
ATOM 819 N N . PRO A 1 105 ? 2.308 -12.567 24.141 1.00 85.38 105 PRO A N 1
ATOM 820 C CA . PRO A 1 105 ? 3.761 -12.666 24.323 1.00 85.38 105 PRO A CA 1
ATOM 821 C C . PRO A 1 105 ? 4.348 -11.468 25.086 1.00 85.38 105 PRO A C 1
ATOM 823 O O . PRO A 1 105 ? 5.356 -11.595 25.772 1.00 85.38 105 PRO A O 1
ATOM 826 N N . ASN A 1 106 ? 3.695 -10.309 25.004 1.00 87.00 106 ASN A N 1
ATOM 827 C CA . ASN A 1 106 ? 4.074 -9.057 25.657 1.00 87.00 106 ASN A CA 1
ATOM 828 C C . ASN A 1 106 ? 3.249 -8.754 26.924 1.00 87.00 106 ASN A C 1
ATOM 830 O O . ASN A 1 106 ? 3.283 -7.627 27.417 1.00 87.00 106 ASN A O 1
ATOM 834 N N . SER A 1 107 ? 2.526 -9.736 27.470 1.00 90.19 107 SER A N 1
ATOM 835 C CA . SER A 1 107 ? 1.625 -9.568 28.622 1.00 90.19 107 SER A CA 1
ATOM 836 C C . SER A 1 107 ? 2.278 -8.881 29.828 1.00 90.19 107 SER A C 1
ATOM 838 O O . SER A 1 107 ? 1.712 -7.932 30.367 1.00 90.19 107 SER A O 1
ATOM 840 N N . ALA A 1 108 ? 3.491 -9.291 30.216 1.00 90.75 108 ALA A N 1
ATOM 841 C CA . ALA A 1 108 ? 4.227 -8.676 31.325 1.00 90.75 108 ALA A CA 1
ATOM 842 C C . ALA A 1 108 ? 4.500 -7.180 31.086 1.00 90.75 108 ALA A C 1
ATOM 844 O O . ALA A 1 108 ? 4.251 -6.349 31.957 1.00 90.75 108 ALA A O 1
ATOM 845 N N . HIS A 1 109 ? 4.927 -6.827 29.870 1.00 91.06 109 HIS A N 1
ATOM 846 C CA . HIS A 1 109 ? 5.182 -5.440 29.493 1.00 91.06 109 HIS A CA 1
ATOM 847 C C . HIS A 1 109 ? 3.902 -4.593 29.529 1.00 91.06 109 HIS A C 1
ATOM 849 O O . HIS A 1 109 ? 3.915 -3.479 30.051 1.00 91.06 109 HIS A O 1
ATOM 855 N N . VAL A 1 110 ? 2.778 -5.133 29.041 1.00 90.69 110 VAL A N 1
ATOM 856 C CA . VAL A 1 110 ? 1.473 -4.451 29.087 1.00 90.69 110 VAL A CA 1
ATOM 857 C C . VAL A 1 110 ? 1.030 -4.198 30.531 1.00 90.69 110 VAL A C 1
ATOM 859 O O . VAL A 1 110 ? 0.557 -3.106 30.845 1.00 90.69 110 VAL A O 1
ATOM 862 N N . GLN A 1 111 ? 1.212 -5.172 31.426 1.00 93.00 111 GLN A N 1
ATOM 863 C CA . GLN A 1 111 ? 0.873 -5.015 32.842 1.00 93.00 111 GLN A CA 1
ATOM 864 C C . GLN A 1 111 ? 1.724 -3.938 33.525 1.00 93.00 111 GLN A C 1
ATOM 866 O O . GLN A 1 111 ? 1.196 -3.143 34.303 1.00 93.00 111 GLN A O 1
ATOM 871 N N . ASP A 1 112 ? 3.020 -3.866 33.219 1.00 93.19 112 ASP A N 1
ATOM 872 C CA . ASP A 1 112 ? 3.901 -2.838 33.776 1.00 93.19 112 ASP A CA 1
ATOM 873 C C . ASP A 1 112 ? 3.554 -1.440 33.249 1.00 93.19 112 ASP A C 1
ATOM 875 O O . ASP A 1 112 ? 3.485 -0.483 34.027 1.00 93.19 112 ASP A O 1
ATOM 879 N N . LEU A 1 113 ? 3.254 -1.309 31.950 1.00 92.62 113 LEU A N 1
ATOM 880 C CA . LEU A 1 113 ? 2.737 -0.064 31.372 1.00 92.62 113 LEU A CA 1
ATOM 881 C C . LEU A 1 113 ? 1.432 0.368 32.049 1.00 92.62 113 LEU A C 1
ATOM 883 O O . LEU A 1 113 ? 1.290 1.539 32.411 1.00 92.62 113 LEU A O 1
ATOM 887 N N . PHE A 1 114 ? 0.515 -0.574 32.281 1.00 94.81 114 PHE A N 1
ATOM 888 C CA . PHE A 1 114 ? -0.744 -0.320 32.973 1.00 94.81 114 PHE A CA 1
ATOM 889 C C . PHE A 1 114 ? -0.529 0.177 34.403 1.00 94.81 114 PHE A C 1
ATOM 891 O O . PHE A 1 114 ? -1.049 1.237 34.744 1.00 94.81 114 PHE A O 1
ATOM 898 N N . ARG A 1 115 ? 0.284 -0.510 35.219 1.00 93.69 115 ARG A N 1
ATOM 899 C CA . ARG A 1 115 ? 0.587 -0.090 36.603 1.00 93.69 115 ARG A CA 1
ATOM 900 C C . ARG A 1 115 ? 1.206 1.307 36.649 1.00 93.69 115 ARG A C 1
ATOM 902 O O . ARG A 1 115 ? 0.801 2.149 37.450 1.00 93.69 115 ARG A O 1
ATOM 909 N N . ASN A 1 116 ? 2.149 1.583 35.749 1.00 93.25 116 ASN A N 1
ATOM 910 C CA . ASN A 1 116 ? 2.803 2.887 35.658 1.00 93.25 116 ASN A CA 1
ATOM 911 C C . ASN A 1 116 ? 1.823 3.998 35.247 1.00 93.25 116 ASN A C 1
ATOM 913 O O . ASN A 1 116 ? 1.824 5.081 35.836 1.00 93.25 116 ASN A O 1
ATOM 917 N N . ALA A 1 117 ? 0.972 3.749 34.251 1.00 92.94 117 ALA A N 1
ATOM 918 C CA . ALA A 1 117 ? -0.049 4.698 33.813 1.00 92.94 117 ALA A CA 1
ATOM 919 C C . ALA A 1 117 ? -1.143 4.894 34.871 1.00 92.94 117 ALA A C 1
ATOM 921 O O . ALA A 1 117 ? -1.617 6.010 35.075 1.00 92.94 117 ALA A O 1
ATOM 922 N N . GLN A 1 118 ? -1.511 3.841 35.595 1.00 93.75 118 GLN A N 1
ATOM 923 C CA . GLN A 1 118 ? -2.453 3.894 36.704 1.00 93.75 118 GLN A CA 1
ATOM 924 C C . GLN A 1 118 ? -1.930 4.764 37.848 1.00 93.75 118 GLN A C 1
ATOM 926 O O . GLN A 1 118 ? -2.660 5.638 38.311 1.00 93.75 118 GLN A O 1
ATOM 931 N N . ALA A 1 119 ? -0.659 4.615 38.233 1.00 92.00 119 ALA A N 1
ATOM 932 C CA . ALA A 1 119 ? -0.026 5.463 39.246 1.00 92.00 119 ALA A CA 1
ATOM 933 C C . ALA A 1 119 ? -0.007 6.950 38.840 1.00 92.00 119 ALA A C 1
ATOM 935 O O . ALA A 1 119 ? -0.192 7.834 39.676 1.00 92.00 119 ALA A O 1
ATOM 936 N N . ARG A 1 120 ? 0.150 7.242 37.540 1.00 90.69 120 ARG A N 1
ATOM 937 C CA . ARG A 1 120 ? 0.008 8.600 36.975 1.00 90.69 120 ARG A CA 1
ATOM 938 C C . ARG A 1 120 ? -1.449 9.040 36.810 1.00 90.69 120 ARG A C 1
ATOM 940 O O . ARG A 1 120 ? -1.723 10.203 36.516 1.00 90.69 120 ARG A O 1
ATOM 947 N N . GLY A 1 121 ? -2.393 8.116 36.960 1.00 92.00 121 GLY A N 1
ATOM 948 C CA . GLY A 1 121 ? -3.810 8.337 36.744 1.00 92.00 121 GLY A CA 1
ATOM 949 C C . GLY A 1 121 ? -4.191 8.562 35.275 1.00 92.00 121 GLY A C 1
ATOM 950 O O . GLY A 1 121 ? -5.198 9.224 35.012 1.00 92.00 121 GLY A O 1
ATOM 951 N N . THR A 1 122 ? -3.399 8.044 34.336 1.00 94.25 122 THR A N 1
ATOM 952 C CA . THR A 1 122 ? -3.598 8.129 32.878 1.00 94.25 122 THR A CA 1
ATOM 953 C C . THR A 1 122 ? -4.036 6.804 32.245 1.00 94.25 122 THR A C 1
ATOM 955 O O . THR A 1 122 ? -4.080 6.691 31.020 1.00 94.25 122 THR A O 1
ATOM 958 N N . ALA A 1 123 ? -4.380 5.809 33.065 1.00 96.31 123 ALA A N 1
ATOM 959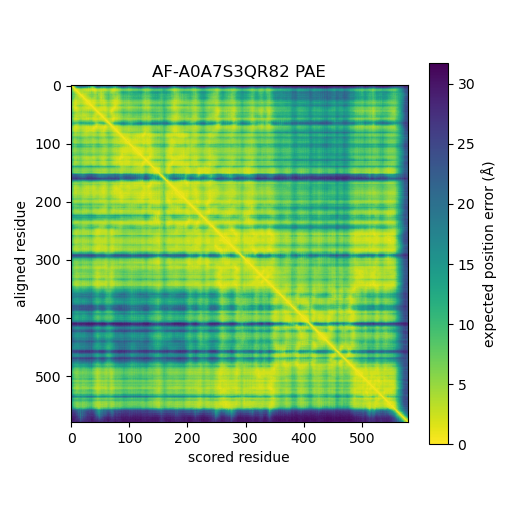 C CA . ALA A 1 123 ? -4.954 4.543 32.624 1.00 96.31 123 ALA A CA 1
ATOM 960 C C . ALA A 1 123 ? -6.492 4.587 32.624 1.00 96.31 123 ALA A C 1
ATOM 962 O O . ALA A 1 123 ? -7.129 5.108 33.548 1.00 96.31 123 ALA A O 1
ATOM 963 N N . VAL A 1 124 ? -7.080 4.017 31.577 1.00 96.75 124 VAL A N 1
ATOM 964 C CA . VAL A 1 124 ? -8.524 3.896 31.353 1.00 96.75 124 VAL A CA 1
ATOM 965 C C . VAL A 1 124 ? -8.836 2.436 31.048 1.00 96.75 124 VAL A C 1
ATOM 967 O O . VAL A 1 124 ? -8.093 1.790 30.313 1.00 96.75 124 VAL A O 1
ATOM 970 N N . VAL A 1 125 ? -9.933 1.925 31.597 1.00 97.00 125 VAL A N 1
ATOM 971 C CA . VAL A 1 125 ? -10.423 0.566 31.344 1.00 97.00 125 VAL A CA 1
ATOM 972 C C . VAL A 1 125 ? -11.839 0.614 30.782 1.00 97.00 125 VAL A C 1
ATOM 974 O O . VAL A 1 125 ? -12.617 1.520 31.094 1.00 97.00 125 VAL A O 1
ATOM 977 N N . ALA A 1 126 ? -12.158 -0.361 29.938 1.00 96.69 126 ALA A N 1
ATOM 978 C CA . ALA A 1 126 ? -13.521 -0.686 29.553 1.00 96.69 126 ALA A CA 1
ATOM 979 C C . ALA A 1 126 ? -13.951 -1.957 30.279 1.00 96.69 126 ALA A C 1
ATOM 981 O O . ALA A 1 126 ? -13.224 -2.953 30.263 1.00 96.69 126 ALA A O 1
ATOM 982 N N . SER A 1 127 ? -15.134 -1.923 30.883 1.00 95.31 127 SER A N 1
ATOM 983 C CA . SER A 1 127 ? -15.725 -3.069 31.561 1.00 95.31 127 SER A CA 1
ATOM 984 C C . SER A 1 127 ? -17.137 -3.353 31.078 1.00 95.31 127 SER A C 1
ATOM 986 O O . SER A 1 127 ? -17.891 -2.426 30.790 1.00 95.31 127 SER A O 1
ATOM 988 N N . VAL A 1 128 ? -17.497 -4.632 31.040 1.00 94.50 128 VAL A N 1
ATOM 989 C CA . VAL A 1 128 ? -18.854 -5.114 30.763 1.00 94.50 128 VAL A CA 1
ATOM 990 C C . VAL A 1 128 ? -19.254 -6.018 31.920 1.00 94.50 128 VAL A C 1
ATOM 992 O O . VAL A 1 128 ? -18.523 -6.942 32.255 1.00 94.50 128 VAL A O 1
ATOM 995 N N . GLN A 1 129 ? -20.377 -5.715 32.578 1.00 90.25 129 GLN A N 1
ATOM 996 C CA . GLN A 1 129 ? -20.867 -6.465 33.750 1.00 90.25 129 GLN A CA 1
ATOM 997 C C . GLN A 1 129 ? -19.818 -6.663 34.873 1.00 90.25 129 GLN A C 1
ATOM 999 O O . GLN A 1 129 ? -19.869 -7.634 35.620 1.00 90.25 129 GLN A O 1
ATOM 1004 N N . GLY A 1 130 ? -18.879 -5.720 35.017 1.00 86.12 130 GLY A N 1
ATOM 1005 C CA . GLY A 1 130 ? -17.812 -5.765 36.025 1.00 86.12 130 GLY A CA 1
ATOM 1006 C C . GLY A 1 130 ? -16.521 -6.462 35.581 1.00 86.12 130 GLY A C 1
ATOM 1007 O O . GLY A 1 130 ? -15.523 -6.358 36.288 1.00 86.12 130 GLY A O 1
ATOM 1008 N N . GLU A 1 131 ? -16.489 -7.100 34.409 1.00 92.69 131 GLU A N 1
ATOM 1009 C CA . GLU A 1 131 ? -15.273 -7.703 33.849 1.00 92.69 131 GLU A CA 1
ATOM 1010 C C . GLU A 1 131 ? -14.522 -6.712 32.959 1.00 92.69 131 GLU A C 1
ATOM 1012 O O . GLU A 1 131 ? -15.131 -6.004 32.157 1.00 92.69 131 GLU A O 1
ATOM 1017 N N . VAL A 1 132 ? -13.191 -6.665 33.071 1.00 95.19 132 VAL A N 1
ATOM 1018 C CA . VAL A 1 132 ? -12.344 -5.809 32.227 1.00 95.19 132 VAL A CA 1
ATOM 1019 C C . VAL A 1 132 ? -12.229 -6.425 30.834 1.00 95.19 132 VAL A C 1
ATOM 1021 O O . VAL A 1 132 ? -11.625 -7.478 30.653 1.00 95.19 132 VAL A O 1
ATOM 1024 N N . VAL A 1 133 ? -12.781 -5.738 29.836 1.00 94.88 133 VAL A N 1
ATOM 1025 C CA . VAL A 1 133 ? -12.776 -6.176 28.431 1.00 94.88 133 VAL A CA 1
ATOM 1026 C C . VAL A 1 133 ? -11.839 -5.350 27.555 1.00 94.88 133 VAL A C 1
ATOM 1028 O O . VAL A 1 133 ? -11.556 -5.744 26.427 1.00 94.88 133 VAL A O 1
ATOM 1031 N N . GLY A 1 134 ? -11.345 -4.214 28.049 1.00 95.06 134 GLY A N 1
ATOM 1032 C CA . GLY A 1 134 ? -10.384 -3.379 27.337 1.00 95.06 134 GLY A CA 1
ATOM 1033 C C . GLY A 1 134 ? -9.602 -2.450 28.256 1.00 95.06 134 GLY A C 1
ATOM 1034 O O . GLY A 1 134 ? -10.035 -2.138 29.364 1.00 95.06 134 GLY A O 1
ATOM 1035 N N . LEU A 1 135 ? -8.456 -1.978 27.779 1.00 95.12 135 LEU A N 1
ATOM 1036 C CA . LEU A 1 135 ? -7.604 -1.008 28.458 1.00 95.12 135 LEU A CA 1
ATOM 1037 C C . LEU A 1 135 ? -6.973 -0.037 27.457 1.00 95.12 135 LEU A C 1
ATOM 1039 O O . LEU A 1 135 ? -6.697 -0.386 26.308 1.00 95.12 135 LEU A O 1
ATOM 1043 N N . ALA A 1 136 ? -6.707 1.177 27.923 1.00 95.62 136 ALA A N 1
ATOM 1044 C CA . ALA A 1 136 ? -5.934 2.185 27.216 1.00 95.62 136 ALA A CA 1
ATOM 1045 C C . ALA A 1 136 ? -5.027 2.923 28.207 1.00 95.62 136 ALA A C 1
ATOM 1047 O O . ALA A 1 136 ? -5.495 3.448 29.222 1.00 95.62 136 ALA A O 1
ATOM 1048 N N . THR A 1 137 ? -3.733 2.992 27.908 1.00 94.69 137 THR A N 1
ATOM 1049 C CA . THR A 1 137 ? -2.759 3.774 28.674 1.00 94.69 137 THR A CA 1
ATOM 1050 C C . THR A 1 137 ? -2.232 4.913 27.825 1.00 94.69 137 THR A C 1
ATOM 1052 O O . THR A 1 137 ? -1.924 4.739 26.646 1.00 94.69 137 THR A O 1
ATOM 1055 N N . VAL A 1 138 ? -2.152 6.092 28.432 1.00 94.38 138 VAL A N 1
ATOM 1056 C CA . VAL A 1 138 ? -1.824 7.325 27.726 1.00 94.38 138 VAL A CA 1
ATOM 1057 C C . VAL A 1 138 ? -0.670 8.046 28.417 1.00 94.38 138 VAL A C 1
ATOM 1059 O O . VAL A 1 138 ? -0.656 8.195 29.646 1.00 94.38 138 VAL A O 1
ATOM 1062 N N . SER A 1 139 ? 0.246 8.572 27.615 1.00 92.38 139 SER A N 1
ATOM 1063 C CA . SER A 1 139 ? 1.252 9.547 28.003 1.00 92.38 139 SER A CA 1
ATOM 1064 C C . SER A 1 139 ? 0.755 10.965 27.722 1.00 92.38 139 SER A C 1
ATOM 1066 O O . SER A 1 139 ? 0.193 11.279 26.672 1.00 92.38 139 SER A O 1
ATOM 1068 N N . THR A 1 140 ? 0.934 11.864 28.689 1.00 86.00 140 THR A N 1
ATOM 1069 C CA . THR A 1 140 ? 0.553 13.277 28.543 1.00 86.00 140 THR A CA 1
ATOM 1070 C C . THR A 1 140 ? 1.664 14.144 27.963 1.00 86.00 140 THR A C 1
ATOM 1072 O O . THR A 1 140 ? 1.415 15.315 27.685 1.00 86.00 140 THR A O 1
ATOM 1075 N N . SER A 1 141 ? 2.878 13.610 27.826 1.00 85.19 141 SER A N 1
ATOM 1076 C CA . SER A 1 141 ? 4.013 14.302 27.219 1.00 85.19 141 SER A CA 1
ATOM 1077 C C . SER A 1 141 ? 4.116 13.899 25.755 1.00 85.19 141 SER A C 1
ATOM 1079 O O . SER A 1 141 ? 4.501 12.773 25.463 1.00 85.19 141 SER A O 1
ATOM 1081 N N . VAL A 1 142 ? 3.779 14.821 24.855 1.00 87.88 142 VAL A N 1
ATOM 1082 C CA . VAL A 1 142 ? 3.868 14.617 23.406 1.00 87.88 142 VAL A CA 1
ATOM 1083 C C . VAL A 1 142 ? 4.903 15.576 22.838 1.00 87.88 142 VAL A C 1
ATOM 1085 O O . VAL A 1 142 ? 4.801 16.789 23.050 1.00 87.88 142 VAL A O 1
ATOM 1088 N N . ASP A 1 143 ? 5.862 15.060 22.074 1.00 89.75 143 ASP A N 1
ATOM 1089 C CA . ASP A 1 143 ? 6.801 15.900 21.332 1.00 89.75 143 ASP A CA 1
ATOM 1090 C C . ASP A 1 143 ? 6.140 16.478 20.072 1.00 89.75 143 ASP A C 1
ATOM 1092 O O . ASP A 1 143 ? 6.281 15.996 18.947 1.00 89.75 143 ASP A O 1
ATOM 1096 N N . LEU A 1 144 ? 5.383 17.557 20.262 1.00 88.19 144 LEU A N 1
ATOM 1097 C CA . LEU A 1 144 ? 4.727 18.260 19.162 1.00 88.19 144 LEU A CA 1
ATOM 1098 C C . LEU A 1 144 ? 5.720 18.904 18.185 1.00 88.19 144 LEU A C 1
ATOM 1100 O O . LEU A 1 144 ? 5.312 19.228 17.070 1.00 88.19 144 LEU A O 1
ATOM 1104 N N . VAL A 1 145 ? 6.975 19.140 18.578 1.00 89.38 145 VAL A N 1
ATOM 1105 C CA . VAL A 1 145 ? 7.984 19.744 17.696 1.00 89.38 145 VAL A CA 1
ATOM 1106 C C . VAL A 1 145 ? 8.413 18.711 16.663 1.00 89.38 145 VAL A C 1
ATOM 1108 O O . VAL A 1 145 ? 8.301 18.977 15.464 1.00 89.38 145 VAL A O 1
ATOM 1111 N N . MET A 1 146 ? 8.778 17.511 17.119 1.00 91.88 146 MET A N 1
ATOM 1112 C CA . MET A 1 146 ? 9.085 16.378 16.249 1.00 91.88 146 MET A CA 1
ATOM 1113 C C . MET A 1 146 ? 7.885 16.013 15.362 1.00 91.88 146 MET A C 1
ATOM 1115 O O . MET A 1 146 ? 8.026 15.921 14.138 1.00 91.88 146 MET A O 1
ATOM 1119 N N . LEU A 1 147 ? 6.670 15.918 15.922 1.00 91.44 147 LEU A N 1
ATOM 1120 C CA . LEU A 1 147 ? 5.490 15.576 15.118 1.00 91.44 147 LEU A CA 1
ATOM 1121 C C . LEU A 1 147 ? 5.176 16.637 14.047 1.00 91.44 147 LEU A C 1
ATOM 1123 O O . LEU A 1 147 ? 4.810 16.287 12.927 1.00 91.44 147 LEU A O 1
ATOM 1127 N N . LYS A 1 148 ? 5.339 17.936 14.342 1.00 89.25 148 LYS A N 1
ATOM 1128 C CA . LYS A 1 148 ? 5.131 19.018 13.354 1.00 89.25 148 LYS A CA 1
ATOM 1129 C C . LYS A 1 148 ? 6.219 19.063 12.282 1.00 89.25 148 LYS A C 1
ATOM 1131 O O . LYS A 1 148 ? 5.927 19.507 11.172 1.00 89.25 148 LYS A O 1
ATOM 1136 N N . ALA A 1 149 ? 7.443 18.645 12.603 1.00 89.88 149 ALA A N 1
ATOM 1137 C CA . ALA A 1 149 ? 8.529 18.547 11.631 1.00 89.88 149 ALA A CA 1
ATOM 1138 C C . ALA A 1 149 ? 8.258 17.430 10.609 1.00 89.88 149 ALA A C 1
ATOM 1140 O O . ALA A 1 149 ? 8.456 17.634 9.414 1.00 89.88 149 ALA A O 1
ATOM 1141 N N . ASN A 1 150 ? 7.714 16.298 11.065 1.00 92.31 150 ASN A N 1
ATOM 1142 C CA . ASN A 1 150 ? 7.529 15.100 10.244 1.00 92.31 150 ASN A CA 1
ATOM 1143 C C . ASN A 1 150 ? 6.152 14.961 9.590 1.00 92.31 150 ASN A C 1
ATOM 1145 O O . ASN A 1 150 ? 6.055 14.311 8.548 1.00 92.31 150 ASN A O 1
ATOM 1149 N N . PHE A 1 151 ? 5.095 15.531 10.180 1.00 92.56 151 PHE A N 1
ATOM 1150 C CA . PHE A 1 151 ? 3.705 15.273 9.791 1.00 92.56 151 PHE A CA 1
ATOM 1151 C C . PHE A 1 151 ? 2.875 16.548 9.591 1.00 92.56 151 PHE A C 1
ATOM 1153 O O . PHE A 1 151 ? 3.113 17.620 10.160 1.00 92.56 151 PHE A O 1
ATOM 1160 N N . SER A 1 152 ? 1.847 16.435 8.755 1.00 89.31 152 SER A N 1
ATOM 1161 C CA . SER A 1 152 ? 0.932 17.524 8.407 1.00 89.31 152 SER A CA 1
ATOM 1162 C C . SER A 1 152 ? -0.265 17.573 9.360 1.00 89.31 152 SER A C 1
ATOM 1164 O O . SER A 1 152 ? -1.383 17.198 9.015 1.00 89.31 152 SER A O 1
ATOM 1166 N N . LEU A 1 153 ? -0.037 18.072 10.576 1.00 83.12 153 LEU A N 1
ATOM 1167 C CA . LEU A 1 153 ? -1.064 18.178 11.626 1.00 83.12 153 LEU A CA 1
ATOM 1168 C C . LEU A 1 153 ? -2.108 19.293 11.386 1.00 83.12 153 LEU A C 1
ATOM 1170 O O . LEU A 1 153 ? -3.223 19.237 11.904 1.00 83.12 153 LEU A O 1
ATOM 1174 N N . SER A 1 154 ? -1.764 20.305 10.586 1.00 66.69 154 SER A N 1
ATOM 1175 C CA . SER A 1 154 ? -2.521 21.556 10.404 1.00 66.69 154 SER A CA 1
ATOM 1176 C C . SER A 1 154 ? -3.891 21.402 9.738 1.00 66.69 154 SER A C 1
ATOM 1178 O O . SER A 1 154 ? -4.762 22.238 9.947 1.00 66.69 154 SER A O 1
ATOM 1180 N N . HIS A 1 155 ? -4.110 20.342 8.957 1.00 61.16 155 HIS A N 1
ATOM 1181 C CA . HIS A 1 155 ? -5.413 20.078 8.329 1.00 61.16 155 HIS A CA 1
ATOM 1182 C C . HIS A 1 155 ? -6.396 19.358 9.260 1.00 61.16 155 HIS A C 1
ATOM 1184 O O . HIS A 1 155 ? -7.593 19.306 8.981 1.00 61.16 155 HIS A O 1
ATOM 1190 N N . LEU A 1 156 ? -5.895 18.789 10.357 1.00 59.06 156 LEU A N 1
ATOM 1191 C CA . LEU A 1 156 ? -6.653 17.900 11.233 1.00 59.06 156 LEU A CA 1
ATOM 1192 C C . LEU A 1 156 ? -6.966 18.551 12.583 1.00 59.06 156 LEU A C 1
ATOM 1194 O O . LEU A 1 156 ? -7.995 18.250 13.194 1.00 59.06 156 LEU A O 1
ATOM 1198 N N . VAL A 1 157 ? -6.111 19.480 13.016 1.00 62.97 157 VAL A N 1
ATOM 1199 C CA . VAL A 1 157 ? -6.174 20.130 14.322 1.00 62.97 157 VAL A CA 1
ATOM 1200 C C . VAL A 1 157 ? -5.897 21.629 14.173 1.00 62.97 157 VAL A C 1
ATOM 1202 O O . VAL A 1 157 ? -4.884 22.019 13.592 1.00 62.97 157 VAL A O 1
ATOM 1205 N N . ASN A 1 158 ? -6.756 22.481 14.747 1.00 59.09 158 ASN A N 1
ATOM 1206 C CA . ASN A 1 158 ? -6.451 23.905 14.927 1.00 59.09 158 ASN A CA 1
ATOM 1207 C C . ASN A 1 158 ? -5.416 24.050 16.052 1.00 59.09 158 ASN A C 1
ATOM 1209 O O . ASN A 1 158 ? -5.747 24.318 17.201 1.00 59.09 158 ASN A O 1
ATOM 1213 N N . LEU A 1 159 ? -4.149 23.834 15.706 1.00 57.34 159 LEU A N 1
ATOM 1214 C CA . LEU A 1 159 ? -3.007 23.900 16.619 1.00 57.34 159 LEU A CA 1
ATOM 1215 C C . LEU A 1 159 ? -2.768 25.258 17.318 1.00 57.34 159 LEU A C 1
ATOM 1217 O O . LEU A 1 159 ? -2.163 25.220 18.385 1.00 57.34 159 LEU A O 1
ATOM 1221 N N . PRO A 1 160 ? -3.169 26.435 16.786 1.00 53.19 160 PRO A N 1
ATOM 1222 C CA . PRO A 1 160 ? -2.964 27.704 17.495 1.00 53.19 160 PRO A CA 1
ATOM 1223 C C . PRO A 1 160 ? -3.793 27.829 18.781 1.00 53.19 160 PRO A C 1
ATOM 1225 O O . PRO A 1 160 ? -3.359 28.505 19.708 1.00 53.19 160 PRO A O 1
ATOM 1228 N N . ASP A 1 161 ? -4.953 27.164 18.841 1.00 51.12 161 ASP A N 1
ATOM 1229 C CA . ASP A 1 161 ? -5.906 27.281 19.955 1.00 51.12 161 ASP A CA 1
ATOM 1230 C C . ASP A 1 161 ? -5.732 26.184 21.019 1.00 51.12 161 ASP A C 1
ATOM 1232 O O . ASP A 1 161 ? -6.275 26.297 22.117 1.00 51.12 161 ASP A O 1
ATOM 1236 N N . GLN A 1 162 ? -4.990 25.112 20.714 1.00 57.41 162 GLN A N 1
ATOM 1237 C CA . GLN A 1 162 ? -4.838 23.960 21.605 1.00 57.41 162 GLN A CA 1
ATOM 1238 C C . GLN A 1 162 ? -3.527 24.028 22.387 1.00 57.41 162 GLN A C 1
ATOM 1240 O O . GLN A 1 162 ? -2.432 24.041 21.824 1.00 57.41 162 GLN A O 1
ATOM 1245 N N . MET A 1 163 ? -3.633 24.049 23.717 1.00 62.47 163 MET A N 1
ATOM 1246 C CA . MET A 1 163 ? -2.472 23.947 24.599 1.00 62.47 163 MET A CA 1
ATOM 1247 C C . MET A 1 163 ? -1.840 22.552 24.491 1.00 62.47 163 MET A C 1
ATOM 1249 O O . MET A 1 163 ? -2.544 21.560 24.327 1.00 62.47 163 MET A O 1
ATOM 1253 N N . SER A 1 164 ? -0.517 22.448 24.671 1.00 69.06 164 SER A N 1
ATOM 1254 C CA . SER A 1 164 ? 0.202 21.155 24.705 1.00 69.06 164 SER A CA 1
ATOM 1255 C C . SER A 1 164 ? -0.445 20.140 25.669 1.00 69.06 164 SER A C 1
ATOM 1257 O O . SER A 1 164 ? -0.498 18.944 25.393 1.00 69.06 164 SER A O 1
ATOM 1259 N N . SER A 1 165 ? -1.054 20.629 26.755 1.00 78.38 165 SER A N 1
ATOM 1260 C CA . SER A 1 165 ? -1.791 19.829 27.740 1.00 78.38 165 SER A CA 1
ATOM 1261 C C . SER A 1 165 ? -3.035 19.118 27.195 1.00 78.38 165 SER A C 1
ATOM 1263 O O . SER A 1 165 ? -3.511 18.173 27.827 1.00 78.38 165 SER A O 1
ATOM 1265 N N . GLU A 1 166 ? -3.566 19.530 26.047 1.00 84.56 166 GLU A N 1
ATOM 1266 C CA . GLU A 1 166 ? -4.729 18.915 25.408 1.00 84.56 166 GLU A CA 1
ATOM 1267 C C . GLU A 1 166 ? -4.380 17.691 24.552 1.00 84.56 166 GLU A C 1
ATOM 1269 O O . GLU A 1 166 ? -5.259 16.883 24.236 1.00 84.56 166 GLU A O 1
ATOM 1274 N N . HIS A 1 167 ? -3.101 17.531 24.219 1.00 89.06 167 HIS A N 1
ATOM 1275 C CA . HIS A 1 167 ? -2.587 16.406 23.456 1.00 89.06 167 HIS A CA 1
ATOM 1276 C C . HIS A 1 167 ? -2.187 15.253 24.381 1.00 89.06 167 HIS A C 1
ATOM 1278 O O . HIS A 1 167 ? -1.915 15.427 25.579 1.00 89.06 167 HIS A O 1
ATOM 1284 N N . ALA A 1 168 ? -2.205 14.051 23.820 1.00 92.31 168 ALA A N 1
ATOM 1285 C CA . ALA A 1 168 ? -1.762 12.846 24.493 1.00 92.31 168 ALA A CA 1
ATOM 1286 C C . ALA A 1 168 ? -1.299 11.810 23.465 1.00 92.31 168 ALA A C 1
ATOM 1288 O O . ALA A 1 168 ? -1.783 11.803 22.334 1.00 92.31 168 ALA A O 1
ATOM 1289 N N . GLU A 1 169 ? -0.388 10.942 23.872 1.00 93.94 169 GLU A N 1
ATOM 1290 C CA . GLU A 1 169 ? 0.095 9.810 23.089 1.00 93.94 169 GLU A CA 1
ATOM 1291 C C . GLU A 1 169 ? -0.407 8.516 23.725 1.00 93.94 169 GLU A C 1
ATOM 1293 O O . GLU A 1 169 ? -0.431 8.378 24.945 1.00 93.94 169 GLU A O 1
ATOM 1298 N N . ILE A 1 170 ? -0.888 7.593 22.906 1.00 94.31 170 ILE A N 1
ATOM 1299 C CA . ILE A 1 170 ? -1.364 6.286 23.332 1.00 94.31 170 ILE A CA 1
ATOM 1300 C C . ILE A 1 170 ? -0.151 5.364 23.424 1.00 94.31 170 ILE A C 1
ATOM 1302 O O . ILE A 1 170 ? 0.430 5.017 22.400 1.00 94.31 170 ILE A O 1
ATOM 1306 N N . ASP A 1 171 ? 0.179 4.930 24.640 1.00 91.12 171 ASP A N 1
ATOM 1307 C CA . ASP A 1 171 ? 1.278 3.987 24.875 1.00 91.12 171 ASP A CA 1
ATOM 1308 C C . ASP A 1 171 ? 0.846 2.553 24.518 1.00 91.12 171 ASP A C 1
ATOM 1310 O O . ASP A 1 171 ? 1.601 1.771 23.947 1.00 91.12 171 ASP A O 1
ATOM 1314 N N . MET A 1 172 ? -0.390 2.195 24.882 1.00 89.38 172 MET A N 1
ATOM 1315 C CA . MET A 1 172 ? -0.951 0.860 24.684 1.00 89.38 172 MET A CA 1
ATOM 1316 C C . MET A 1 172 ? -2.474 0.933 24.652 1.00 89.38 172 MET A C 1
ATOM 1318 O O . MET A 1 172 ? -3.093 1.591 25.491 1.00 89.38 172 MET A O 1
ATOM 1322 N N . VAL A 1 173 ? -3.078 0.203 23.719 1.00 92.56 173 VAL A N 1
ATOM 1323 C CA . VAL A 1 173 ? -4.514 -0.083 23.693 1.00 92.56 173 VAL A CA 1
ATOM 1324 C C . VAL A 1 173 ? -4.684 -1.570 23.447 1.00 92.56 173 VAL A C 1
ATOM 1326 O O . VAL A 1 173 ? -4.079 -2.131 22.539 1.00 92.56 173 VAL A O 1
ATOM 1329 N N . CYS A 1 174 ? -5.519 -2.199 24.262 1.00 92.00 174 CYS A N 1
ATOM 1330 C CA . CYS A 1 174 ? -5.898 -3.591 24.106 1.00 92.00 174 CYS A CA 1
ATOM 1331 C C . CYS A 1 174 ? -7.402 -3.707 24.338 1.00 92.00 174 CYS A C 1
ATOM 1333 O O . CYS A 1 174 ? -7.942 -3.112 25.270 1.00 92.00 174 CYS A O 1
ATOM 1335 N N . LEU A 1 175 ? -8.083 -4.449 23.477 1.00 92.50 175 LEU A N 1
ATOM 1336 C CA . LEU A 1 175 ? -9.517 -4.675 23.555 1.00 92.50 175 LEU A CA 1
ATOM 1337 C C . LEU A 1 175 ? -9.771 -6.138 23.218 1.00 92.50 175 LEU A C 1
ATOM 1339 O O . LEU A 1 175 ? -9.161 -6.676 22.299 1.00 92.50 175 LEU A O 1
ATOM 1343 N N . ASN A 1 176 ? -10.656 -6.787 23.964 1.00 91.56 176 ASN A N 1
ATOM 1344 C CA . ASN A 1 176 ? -11.090 -8.135 23.639 1.00 91.56 176 ASN A CA 1
ATOM 1345 C C . ASN A 1 176 ? -11.721 -8.126 22.226 1.00 91.56 176 ASN A C 1
ATOM 1347 O O . ASN A 1 176 ? -12.616 -7.305 21.990 1.00 91.56 176 ASN A O 1
ATOM 1351 N N . PRO A 1 177 ? -11.313 -9.025 21.305 1.00 88.81 177 PRO A N 1
ATOM 1352 C CA . PRO A 1 177 ? -11.792 -9.043 19.918 1.00 88.81 177 PRO A CA 1
ATOM 1353 C C . PRO A 1 177 ? -13.320 -9.079 19.761 1.00 88.81 177 PRO A C 1
ATOM 1355 O O . PRO A 1 177 ? -13.852 -8.556 18.784 1.00 88.81 177 PRO A O 1
ATOM 1358 N N . ILE A 1 178 ? -14.047 -9.638 20.739 1.00 91.00 178 ILE A N 1
ATOM 1359 C CA . ILE A 1 178 ? -15.523 -9.627 20.778 1.00 91.00 178 ILE A CA 1
ATOM 1360 C C . ILE A 1 178 ? -16.073 -8.191 20.741 1.00 91.00 178 ILE A C 1
ATOM 1362 O O . ILE A 1 178 ? -17.091 -7.917 20.104 1.00 91.00 178 ILE A O 1
ATOM 1366 N N . PHE A 1 179 ? -15.381 -7.260 21.395 1.00 91.25 179 PHE A N 1
ATOM 1367 C CA . PHE A 1 179 ? -15.778 -5.862 21.525 1.00 91.25 179 PHE A CA 1
ATOM 1368 C C . PHE A 1 179 ? -15.009 -4.930 20.580 1.00 91.25 179 PHE A C 1
ATOM 1370 O O . PHE A 1 179 ? -15.112 -3.717 20.738 1.00 91.25 179 PHE A O 1
ATOM 1377 N N . ALA A 1 180 ? -14.288 -5.446 19.574 1.00 88.94 180 ALA A N 1
ATOM 1378 C CA . ALA A 1 180 ? -13.508 -4.636 18.625 1.00 88.94 180 ALA A CA 1
ATOM 1379 C C . ALA A 1 180 ? -14.329 -3.499 17.978 1.00 88.94 180 ALA A C 1
ATOM 1381 O O . ALA A 1 180 ? -13.870 -2.360 17.882 1.00 88.94 180 ALA A O 1
ATOM 1382 N N . HIS A 1 181 ? -15.598 -3.765 17.646 1.00 87.56 181 HIS A N 1
ATOM 1383 C CA . HIS A 1 181 ? -16.541 -2.775 17.111 1.00 87.56 181 HIS A CA 1
ATOM 1384 C C . HIS A 1 181 ? -16.785 -1.565 18.050 1.00 87.56 181 HIS A C 1
ATOM 1386 O O . HIS A 1 181 ? -17.143 -0.480 17.588 1.00 87.56 181 HIS A O 1
ATOM 1392 N N . ARG A 1 182 ? -16.525 -1.703 19.361 1.00 90.94 182 ARG A N 1
ATOM 1393 C CA . ARG A 1 182 ? -16.634 -0.648 20.391 1.00 90.94 182 ARG A CA 1
ATOM 1394 C C . ARG A 1 182 ? -15.335 0.138 20.604 1.00 90.94 182 ARG A C 1
ATOM 1396 O O . ARG A 1 182 ? -15.291 1.015 21.466 1.00 90.94 182 ARG A O 1
ATOM 1403 N N . ALA A 1 183 ? -14.283 -0.092 19.812 1.00 92.19 183 ALA A N 1
ATOM 1404 C CA . ALA A 1 183 ? -13.007 0.628 19.927 1.00 92.19 183 ALA A CA 1
ATOM 1405 C C . ALA A 1 183 ? -13.168 2.161 19.940 1.00 92.19 183 ALA A C 1
ATOM 1407 O O . ALA A 1 183 ? -12.497 2.871 20.693 1.00 92.19 183 ALA A O 1
ATOM 1408 N N . ARG A 1 184 ? -14.111 2.686 19.146 1.00 92.38 184 ARG A N 1
ATOM 1409 C CA . ARG A 1 184 ? -14.425 4.122 19.112 1.00 92.38 184 ARG A CA 1
ATOM 1410 C C . ARG A 1 184 ? -14.975 4.627 20.446 1.00 92.38 184 ARG A C 1
ATOM 1412 O O . ARG A 1 184 ? -14.635 5.739 20.844 1.00 92.38 184 ARG A O 1
ATOM 1419 N N . GLU A 1 185 ? -15.799 3.838 21.134 1.00 92.69 185 GLU A N 1
ATOM 1420 C CA . GLU A 1 185 ? -16.347 4.184 22.451 1.00 92.69 185 GLU A CA 1
ATOM 1421 C C . GLU A 1 185 ? -15.250 4.210 23.515 1.00 92.69 185 GLU A C 1
ATOM 1423 O O . GLU A 1 185 ? -15.196 5.164 24.291 1.00 92.69 185 GLU A O 1
ATOM 1428 N N . LEU A 1 186 ? -14.320 3.243 23.489 1.00 94.81 186 LEU A N 1
ATOM 1429 C CA . LEU A 1 186 ? -13.141 3.230 24.363 1.00 94.81 186 LEU A CA 1
ATOM 1430 C C . LEU A 1 186 ? -12.321 4.520 24.204 1.00 94.81 186 LEU A C 1
ATOM 14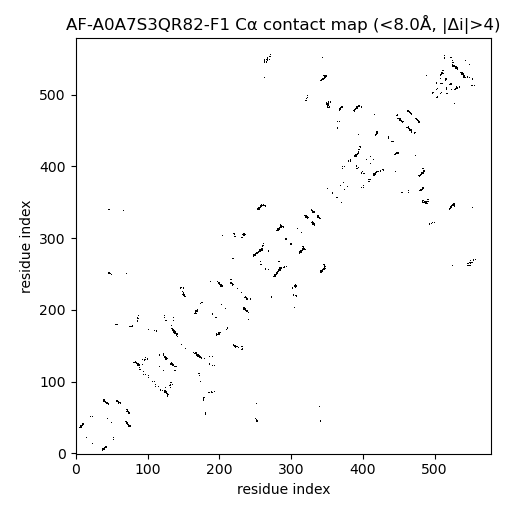32 O O . LEU A 1 186 ? -12.131 5.254 25.175 1.00 94.81 186 LEU A O 1
ATOM 1436 N N . LEU A 1 187 ? -11.894 4.851 22.980 1.00 94.69 187 LEU A N 1
ATOM 1437 C CA . LEU A 1 187 ? -11.079 6.049 22.724 1.00 94.69 187 LEU A CA 1
ATOM 1438 C C . LEU A 1 187 ? -11.841 7.359 22.993 1.00 94.69 187 LEU A C 1
ATOM 1440 O O . LEU A 1 187 ? -11.267 8.341 23.469 1.00 94.69 187 LEU A O 1
ATOM 1444 N N . SER A 1 188 ? -13.154 7.383 22.752 1.00 94.19 188 SER A N 1
ATOM 1445 C CA . SER A 1 188 ? -14.006 8.526 23.116 1.00 94.19 188 SER A CA 1
ATOM 1446 C C . SER A 1 188 ? -14.113 8.690 24.635 1.00 94.19 188 SER A C 1
ATOM 1448 O O . SER A 1 188 ? -14.083 9.812 25.149 1.00 94.19 188 SER A O 1
ATOM 1450 N N . GLY A 1 189 ? -14.172 7.579 25.372 1.00 94.12 189 GLY A N 1
ATOM 1451 C CA . GLY A 1 189 ? -14.093 7.565 26.827 1.00 94.12 189 GLY A CA 1
ATOM 1452 C C . GLY A 1 189 ? -12.759 8.110 27.335 1.00 94.12 189 GLY A C 1
ATOM 1453 O O . GLY A 1 189 ? -12.760 8.935 28.249 1.00 94.12 189 GLY A O 1
ATOM 1454 N N . VAL A 1 190 ? -11.640 7.762 26.688 1.00 94.19 190 VAL A N 1
ATOM 1455 C CA . VAL A 1 190 ? -10.309 8.315 27.002 1.00 94.19 190 VAL A CA 1
ATOM 1456 C C . VAL A 1 190 ? -10.295 9.843 26.870 1.00 94.19 190 VAL A C 1
ATOM 1458 O O . VAL A 1 190 ? -9.874 10.528 27.806 1.00 94.19 190 VAL A O 1
ATOM 1461 N N . HIS A 1 191 ? -10.824 10.401 25.772 1.00 91.44 191 HIS A N 1
ATOM 1462 C CA . HIS A 1 191 ? -10.972 11.857 25.617 1.00 91.44 191 HIS A CA 1
ATOM 1463 C C . HIS A 1 191 ? -11.755 12.487 26.774 1.00 91.44 191 HIS A C 1
ATOM 1465 O O . HIS A 1 191 ? -11.321 13.491 27.343 1.00 91.44 191 HIS A O 1
ATOM 1471 N N . ARG A 1 192 ? -12.903 11.894 27.127 1.00 92.81 192 ARG A N 1
ATOM 1472 C CA . ARG A 1 192 ? -13.806 12.396 28.172 1.00 92.81 192 ARG A CA 1
ATOM 1473 C C . ARG A 1 192 ? -13.157 12.367 29.558 1.00 92.81 192 ARG A C 1
ATOM 1475 O O . ARG A 1 192 ? -13.229 13.360 30.277 1.00 92.81 192 ARG A O 1
ATOM 1482 N N . ILE A 1 193 ? -12.535 11.248 29.926 1.00 94.25 193 ILE A N 1
ATOM 1483 C CA . ILE A 1 193 ? -11.987 11.005 31.269 1.00 94.25 193 ILE A CA 1
ATOM 1484 C C . ILE A 1 193 ? -10.707 11.809 31.488 1.00 94.25 193 ILE A C 1
ATOM 1486 O O . ILE A 1 193 ? -10.576 12.500 32.497 1.00 94.25 193 ILE A O 1
ATOM 1490 N N . LEU A 1 194 ? -9.776 11.758 30.530 1.00 92.44 194 LEU A N 1
ATOM 1491 C CA . LEU A 1 194 ? -8.480 12.436 30.638 1.00 92.44 194 LEU A CA 1
ATOM 1492 C C . LEU A 1 194 ? -8.526 13.897 30.163 1.00 92.44 194 LEU A C 1
ATOM 1494 O O . LEU A 1 194 ? -7.513 14.592 30.225 1.00 92.44 194 LEU A O 1
ATOM 1498 N N . LYS A 1 195 ? -9.691 14.368 29.694 1.00 90.56 195 LYS A N 1
ATOM 1499 C CA . LYS A 1 195 ? -9.923 15.721 29.157 1.00 90.56 195 LYS A CA 1
ATOM 1500 C C . LYS A 1 195 ? -8.954 16.087 28.024 1.00 90.56 195 LYS A C 1
ATOM 1502 O O . LYS A 1 195 ? -8.497 17.223 27.923 1.00 90.56 195 LYS A O 1
ATOM 1507 N N . LYS A 1 196 ? -8.648 15.113 27.165 1.00 89.56 196 LYS A N 1
ATOM 1508 C CA . LYS A 1 196 ? -7.756 15.264 26.004 1.00 89.56 196 LYS A CA 1
ATOM 1509 C C . LYS A 1 196 ? -8.557 15.558 24.747 1.00 89.56 196 LYS A C 1
ATOM 1511 O O . LYS A 1 196 ? -9.689 15.099 24.616 1.00 89.56 196 LYS A O 1
ATOM 1516 N N . THR A 1 197 ? -7.994 16.299 23.800 1.00 88.06 197 THR A N 1
ATOM 1517 C CA . THR A 1 197 ? -8.668 16.661 22.538 1.00 88.06 197 THR A CA 1
ATOM 1518 C C . THR A 1 197 ? -8.178 15.864 21.349 1.00 88.06 197 THR A C 1
ATOM 1520 O O . THR A 1 197 ? -8.967 15.588 20.440 1.00 88.06 197 THR A O 1
ATOM 1523 N N . VAL A 1 198 ? -6.912 15.455 21.395 1.00 89.94 198 VAL A N 1
ATOM 1524 C CA . VAL A 1 198 ? -6.245 14.670 20.362 1.00 89.94 198 VAL A CA 1
ATOM 1525 C C . VAL A 1 198 ? -5.420 13.578 21.028 1.00 89.94 198 VAL A C 1
ATOM 1527 O O . VAL A 1 198 ? -4.641 13.859 21.939 1.00 89.94 198 VAL A O 1
ATOM 1530 N N . LEU A 1 199 ? -5.611 12.347 20.565 1.00 93.06 199 LEU A N 1
ATOM 1531 C CA . LEU A 1 199 ? -4.801 11.193 20.921 1.00 93.06 199 LEU A CA 1
ATOM 1532 C C . LEU A 1 199 ? -3.966 10.806 19.704 1.00 93.06 199 LEU A C 1
ATOM 1534 O O . LEU A 1 199 ? -4.517 10.624 18.618 1.00 93.06 199 LEU A O 1
ATOM 1538 N N . TYR A 1 200 ? -2.660 10.695 19.887 1.00 94.44 200 TYR A N 1
ATOM 1539 C CA . TYR A 1 200 ? -1.727 10.224 18.875 1.00 94.44 200 TYR A CA 1
ATOM 1540 C C . TYR A 1 200 ? -1.348 8.776 19.144 1.00 94.44 200 TYR A C 1
ATOM 1542 O O . TYR A 1 200 ? -1.269 8.364 20.295 1.00 94.44 200 TYR A O 1
ATOM 1550 N N . TYR A 1 201 ? -1.096 8.020 18.088 1.00 94.75 201 TYR A N 1
ATOM 1551 C CA . TYR A 1 201 ? -0.541 6.680 18.173 1.00 94.75 201 TYR A CA 1
ATOM 1552 C C . TYR A 1 201 ? 0.578 6.559 17.143 1.00 94.75 201 TYR A C 1
ATOM 1554 O O . TYR A 1 201 ? 0.338 6.703 15.941 1.00 94.75 201 TYR A O 1
ATOM 1562 N N . ALA A 1 202 ? 1.802 6.362 17.623 1.00 94.25 202 ALA A N 1
ATOM 1563 C CA . ALA A 1 202 ? 2.956 6.085 16.786 1.00 94.25 202 ALA A CA 1
ATOM 1564 C C . ALA A 1 202 ? 3.021 4.577 16.521 1.00 94.25 202 ALA A C 1
ATOM 1566 O O . ALA A 1 202 ? 3.062 3.784 17.459 1.00 94.25 202 ALA A O 1
ATOM 1567 N N . LEU A 1 203 ? 3.031 4.188 15.246 1.00 93.50 203 LEU A N 1
ATOM 1568 C CA . LEU A 1 203 ? 3.188 2.805 14.806 1.00 93.50 203 LEU A CA 1
ATOM 1569 C C . LEU A 1 203 ? 4.551 2.631 14.112 1.00 93.50 203 LEU A C 1
ATOM 1571 O O . LEU A 1 203 ? 4.678 2.936 12.920 1.00 93.50 203 LEU A O 1
ATOM 1575 N N . PRO A 1 204 ? 5.579 2.181 14.849 1.00 91.56 204 PRO A N 1
ATOM 1576 C CA . PRO A 1 204 ? 6.852 1.743 14.296 1.00 91.56 204 PRO A CA 1
ATOM 1577 C C . PRO A 1 204 ? 6.708 0.631 13.237 1.00 91.56 204 PRO A C 1
ATOM 1579 O O . PRO A 1 204 ? 5.815 -0.216 13.343 1.00 91.56 204 PRO A O 1
ATOM 1582 N N . PRO A 1 205 ? 7.615 0.571 12.246 1.00 87.62 205 PRO A N 1
ATOM 1583 C CA . PRO A 1 205 ? 7.708 -0.536 11.302 1.00 87.62 205 PRO A CA 1
ATOM 1584 C C . PRO A 1 205 ? 7.875 -1.882 12.019 1.00 87.62 205 PRO A C 1
ATOM 1586 O O . PRO A 1 205 ? 8.656 -2.003 12.960 1.00 87.62 205 PRO A O 1
ATOM 1589 N N . GLY A 1 206 ? 7.147 -2.905 11.567 1.00 84.56 206 GLY A N 1
ATOM 1590 C CA . GLY A 1 206 ? 7.217 -4.262 12.123 1.00 84.56 206 GLY A CA 1
ATOM 1591 C C . GLY A 1 206 ? 6.492 -4.470 13.458 1.00 84.56 206 GLY A C 1
ATOM 1592 O O . GLY A 1 206 ? 6.407 -5.608 13.920 1.00 84.56 206 GLY A O 1
ATOM 1593 N N . GLN A 1 207 ? 5.938 -3.421 14.076 1.00 85.94 207 GLN A N 1
ATOM 1594 C CA . GLN A 1 207 ? 5.075 -3.583 15.244 1.00 85.94 207 GLN A CA 1
ATOM 1595 C C . GLN A 1 207 ? 3.718 -4.176 14.839 1.00 85.94 207 GLN A C 1
ATOM 1597 O O . GLN A 1 207 ? 3.180 -3.872 13.774 1.00 85.94 207 GLN A O 1
ATOM 1602 N N . ALA A 1 208 ? 3.149 -5.013 15.713 1.00 84.62 208 ALA A N 1
ATOM 1603 C CA . ALA A 1 208 ? 1.807 -5.550 15.527 1.00 84.62 208 ALA A CA 1
ATOM 1604 C C . ALA A 1 208 ? 0.775 -4.416 15.423 1.00 84.62 208 ALA A C 1
ATOM 1606 O O . ALA A 1 208 ? 0.754 -3.493 16.241 1.00 84.62 208 ALA A O 1
ATOM 1607 N N . ILE A 1 209 ? -0.080 -4.510 14.410 1.00 87.69 209 ILE A N 1
ATOM 1608 C CA . ILE A 1 209 ? -1.118 -3.525 14.123 1.00 87.69 209 ILE A CA 1
ATOM 1609 C C . ILE A 1 209 ? -2.242 -3.698 15.155 1.00 87.69 209 ILE A C 1
ATOM 1611 O O . ILE A 1 209 ? -2.759 -4.806 15.286 1.00 87.69 209 ILE A O 1
ATOM 1615 N N . PRO A 1 210 ? -2.632 -2.652 15.905 1.00 85.31 210 PRO A N 1
ATOM 1616 C CA . PRO A 1 210 ? -3.723 -2.774 16.864 1.00 85.31 210 PRO A CA 1
ATOM 1617 C C . PRO A 1 210 ? -5.084 -2.793 16.157 1.00 85.31 210 PRO A C 1
ATOM 1619 O O . PRO A 1 210 ? -5.329 -1.975 15.272 1.00 85.31 210 PRO A O 1
ATOM 1622 N N . ASP A 1 211 ? -6.025 -3.611 16.636 1.00 79.94 211 ASP A N 1
ATOM 1623 C CA . ASP A 1 211 ? -7.406 -3.681 16.110 1.00 79.94 211 ASP A CA 1
ATOM 1624 C C . ASP A 1 211 ? -8.132 -2.323 16.133 1.00 79.94 211 ASP A C 1
ATOM 1626 O O . ASP A 1 211 ? -9.071 -2.062 15.383 1.00 79.94 211 ASP A O 1
ATOM 1630 N N . THR A 1 212 ? -7.692 -1.406 16.997 1.00 84.62 212 THR A N 1
ATOM 1631 C CA . THR A 1 212 ? -8.256 -0.057 17.102 1.00 84.62 212 THR A CA 1
ATOM 1632 C C . THR A 1 212 ? -7.752 0.911 16.029 1.00 84.62 212 THR A C 1
ATOM 1634 O O . THR A 1 212 ? -8.170 2.069 16.019 1.00 84.62 212 THR A O 1
ATOM 1637 N N . LEU A 1 213 ? -6.846 0.495 15.142 1.00 88.12 213 LEU A N 1
ATOM 1638 C CA . LEU A 1 213 ? -6.261 1.382 14.135 1.00 88.12 213 LEU A CA 1
ATOM 1639 C C . LEU A 1 213 ? -7.314 1.921 13.152 1.00 88.12 213 LEU A C 1
ATOM 1641 O O . LEU A 1 213 ? -7.254 3.088 12.762 1.00 88.12 213 LEU A O 1
ATOM 1645 N N . ASP A 1 214 ? -8.331 1.120 12.821 1.00 84.69 214 ASP A N 1
ATOM 1646 C CA . ASP A 1 214 ? -9.369 1.460 11.836 1.00 84.69 214 ASP A CA 1
ATOM 1647 C C . ASP A 1 214 ? -10.205 2.686 12.233 1.00 84.69 214 ASP A C 1
ATOM 1649 O O . ASP A 1 214 ? -10.651 3.477 11.382 1.00 84.69 214 ASP A O 1
ATOM 1653 N N . VAL A 1 215 ? -10.385 2.897 13.543 1.00 88.69 215 VAL A N 1
ATOM 1654 C CA . VAL A 1 215 ? -11.109 4.063 14.065 1.00 88.69 215 VAL A CA 1
ATOM 1655 C C . VAL A 1 215 ? -10.253 5.330 14.089 1.00 88.69 215 VAL A C 1
ATOM 1657 O O . VAL A 1 215 ? -10.815 6.423 14.190 1.00 88.69 215 VAL A O 1
ATOM 1660 N N . MET A 1 216 ? -8.929 5.205 13.951 1.00 90.25 216 MET A N 1
ATOM 1661 C CA . MET A 1 216 ? -7.984 6.319 13.910 1.00 90.25 216 MET A CA 1
ATOM 1662 C C . MET A 1 216 ? -7.729 6.796 12.476 1.00 90.25 216 MET A C 1
ATOM 1664 O O . MET A 1 216 ? -7.759 6.042 11.500 1.00 90.25 216 MET A O 1
ATOM 1668 N N . GLN A 1 217 ? -7.453 8.087 12.330 1.00 89.56 217 GLN A N 1
ATOM 1669 C CA . GLN A 1 217 ? -7.057 8.674 11.060 1.00 89.56 217 GLN A CA 1
ATOM 1670 C C . GLN A 1 217 ? -5.533 8.719 10.966 1.00 89.56 217 GLN A C 1
ATOM 1672 O O . GLN A 1 217 ? -4.881 9.292 11.833 1.00 89.56 217 GLN A O 1
ATOM 1677 N N . GLN A 1 218 ? -4.965 8.161 9.899 1.00 92.12 218 GLN A N 1
ATOM 1678 C CA 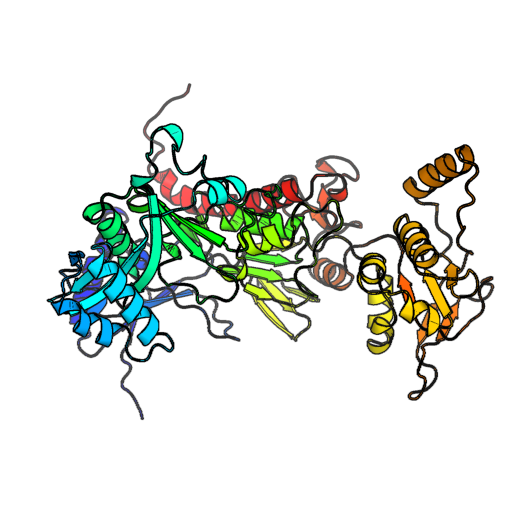. GLN A 1 218 ? -3.542 8.331 9.624 1.00 92.12 218 GLN A CA 1
ATOM 1679 C C . GLN A 1 218 ? -3.241 9.799 9.303 1.00 92.12 218 GLN A C 1
ATOM 1681 O O . GLN A 1 218 ? -3.958 10.436 8.524 1.00 92.12 218 GLN A O 1
ATOM 1686 N N . VAL A 1 219 ? -2.185 10.335 9.908 1.00 92.25 219 VAL A N 1
ATOM 1687 C CA . VAL A 1 219 ? -1.714 11.695 9.662 1.00 92.25 219 VAL A CA 1
ATOM 1688 C C . VAL A 1 219 ? -0.769 11.680 8.456 1.00 92.25 219 VAL A C 1
ATOM 1690 O O . VAL A 1 219 ? 0.187 10.906 8.454 1.00 92.25 219 VAL A O 1
ATOM 1693 N N . PRO A 1 220 ? -0.988 12.537 7.441 1.00 92.00 220 PRO A N 1
ATOM 1694 C CA . PRO A 1 220 ? -0.104 12.612 6.283 1.00 92.00 220 PRO A CA 1
ATOM 1695 C C . PRO A 1 220 ? 1.336 12.972 6.679 1.00 92.00 220 PRO A C 1
ATOM 1697 O O . PRO A 1 220 ? 1.522 13.951 7.419 1.00 92.00 220 PRO A O 1
ATOM 1700 N N . PRO A 1 221 ? 2.359 12.262 6.174 1.00 92.62 221 PRO A N 1
ATOM 1701 C CA . PRO A 1 221 ? 3.740 12.692 6.336 1.00 92.62 221 PRO A CA 1
ATOM 1702 C C . PRO A 1 221 ? 4.007 13.984 5.556 1.00 92.62 221 PRO A C 1
ATOM 1704 O O . PRO A 1 221 ? 3.313 14.340 4.600 1.00 92.62 221 PRO A O 1
ATOM 1707 N N . ARG A 1 222 ? 5.032 14.722 5.974 1.00 90.38 222 ARG A N 1
ATOM 1708 C CA . ARG A 1 222 ? 5.601 15.823 5.199 1.00 90.38 222 ARG A CA 1
ATOM 1709 C C . ARG A 1 222 ? 6.680 15.270 4.281 1.00 90.38 222 ARG A C 1
ATOM 1711 O O . ARG A 1 222 ? 7.601 14.606 4.746 1.00 90.38 222 ARG A O 1
ATOM 1718 N N . HIS A 1 223 ? 6.600 15.623 3.002 1.00 87.25 223 HIS A N 1
ATOM 1719 C CA . HIS A 1 223 ? 7.638 15.331 2.007 1.00 87.25 223 HIS A CA 1
ATOM 1720 C C . HIS A 1 223 ? 8.743 16.383 2.065 1.00 87.25 223 HIS A C 1
ATOM 1722 O O . HIS A 1 223 ? 9.036 17.067 1.089 1.00 87.25 223 HIS A O 1
ATOM 1728 N N . VAL A 1 224 ? 9.258 16.584 3.270 1.00 83.12 224 VAL A N 1
ATOM 1729 C CA . VAL A 1 224 ? 10.392 17.443 3.577 1.00 83.12 224 VAL A CA 1
ATOM 1730 C C . VAL A 1 224 ? 11.188 16.687 4.622 1.00 83.12 224 VAL A C 1
ATOM 1732 O O . VAL A 1 224 ? 10.599 16.164 5.577 1.00 83.12 224 VAL A O 1
ATOM 1735 N N . ASP A 1 225 ? 12.498 16.614 4.427 1.00 79.69 225 ASP A N 1
ATOM 1736 C CA . ASP A 1 225 ? 13.363 15.973 5.402 1.00 79.69 225 ASP A CA 1
ATOM 1737 C C . ASP A 1 225 ? 13.434 16.847 6.662 1.00 79.69 225 ASP A C 1
ATOM 1739 O O . ASP A 1 225 ? 13.717 18.051 6.577 1.00 79.69 225 ASP A O 1
ATOM 1743 N N . PRO A 1 226 ? 13.102 16.288 7.836 1.00 84.12 226 PRO A N 1
ATOM 1744 C CA . PRO A 1 226 ? 13.265 16.994 9.093 1.00 84.12 226 PRO A CA 1
ATOM 1745 C C . PRO A 1 226 ? 14.763 17.154 9.415 1.00 84.12 226 PRO A C 1
ATOM 1747 O O . PRO A 1 226 ? 15.609 16.447 8.864 1.00 84.12 226 PRO A O 1
ATOM 1750 N N . PRO A 1 227 ? 15.124 18.044 10.354 1.00 86.75 227 PRO A N 1
ATOM 1751 C CA . PRO A 1 227 ? 16.440 17.994 10.983 1.00 86.75 227 PRO A CA 1
ATOM 1752 C C . PRO A 1 227 ? 16.693 16.603 11.582 1.00 86.75 227 PRO A C 1
ATOM 1754 O O . PRO A 1 227 ? 15.779 16.035 12.176 1.00 86.75 227 PRO A O 1
ATOM 1757 N N . ALA A 1 228 ? 17.924 16.089 11.486 1.00 86.19 228 ALA A N 1
ATOM 1758 C CA . ALA A 1 228 ? 18.275 14.728 11.921 1.00 86.19 228 ALA A CA 1
ATOM 1759 C C . ALA A 1 228 ? 17.900 14.423 13.389 1.00 86.19 228 ALA A C 1
ATOM 1761 O O . ALA A 1 228 ? 17.516 13.309 13.717 1.00 86.19 228 ALA A O 1
ATOM 1762 N N . GLU A 1 229 ? 17.954 15.424 14.273 1.00 88.25 229 GLU A N 1
ATOM 1763 C CA . GLU A 1 229 ? 17.566 15.297 15.690 1.00 88.25 229 GLU A CA 1
ATOM 1764 C C . GLU A 1 229 ? 16.063 15.057 15.900 1.00 88.25 229 GLU A C 1
ATOM 1766 O O . GLU A 1 229 ? 15.644 14.598 16.959 1.00 88.25 229 GLU A O 1
ATOM 1771 N N . LEU A 1 230 ? 15.248 15.404 14.904 1.00 88.94 230 LEU A N 1
ATOM 1772 C CA . LEU A 1 230 ? 13.794 15.318 14.936 1.00 88.94 230 LEU A CA 1
ATOM 1773 C C . LEU A 1 230 ? 13.273 14.258 13.968 1.00 88.94 230 LEU A C 1
ATOM 1775 O O . LEU A 1 230 ? 12.080 14.256 13.693 1.00 88.94 230 LEU A O 1
ATOM 1779 N N . GLU A 1 231 ? 14.119 13.405 13.395 1.00 87.75 231 GLU A N 1
ATOM 1780 C CA . GLU A 1 231 ? 13.670 12.418 12.420 1.00 87.75 231 GLU A CA 1
ATOM 1781 C C . GLU A 1 231 ? 12.773 11.349 13.062 1.00 87.75 231 GLU A C 1
ATOM 1783 O O . GLU A 1 231 ? 13.085 10.798 14.117 1.00 87.75 231 GLU A O 1
ATOM 1788 N N . ALA A 1 232 ? 11.633 11.073 12.424 1.00 89.25 232 ALA A N 1
ATOM 1789 C CA . ALA A 1 232 ? 10.695 10.047 12.859 1.00 89.25 232 ALA A CA 1
ATOM 1790 C C . ALA A 1 232 ? 10.597 8.929 11.820 1.00 89.25 232 ALA A C 1
ATOM 1792 O O . ALA A 1 232 ? 10.264 9.178 10.663 1.00 89.25 232 ALA A O 1
ATOM 1793 N N . GLU A 1 233 ? 10.791 7.688 12.259 1.00 90.69 233 GLU A N 1
ATOM 1794 C CA . GLU A 1 233 ? 10.691 6.486 11.423 1.00 90.69 233 GLU A CA 1
ATOM 1795 C C . GLU A 1 233 ? 9.442 5.650 11.756 1.00 90.69 233 GLU A C 1
ATOM 1797 O O . GLU A 1 233 ? 9.505 4.429 11.822 1.00 90.69 233 GLU A O 1
ATOM 1802 N N . PHE A 1 234 ? 8.294 6.281 12.008 1.00 93.50 234 PHE A N 1
ATOM 1803 C CA . PHE A 1 234 ? 7.042 5.585 12.344 1.00 93.50 234 PHE A CA 1
ATOM 1804 C C . PHE A 1 234 ? 5.839 6.217 11.649 1.00 93.50 234 PHE A C 1
ATOM 1806 O O . PHE A 1 234 ? 5.852 7.404 11.331 1.00 93.50 234 PHE A O 1
ATOM 1813 N N . ALA A 1 235 ? 4.763 5.455 11.457 1.00 94.62 235 ALA A N 1
ATOM 1814 C CA . ALA A 1 235 ? 3.503 6.005 10.974 1.00 94.62 235 ALA A CA 1
ATOM 1815 C C . ALA A 1 235 ? 2.702 6.625 12.119 1.00 94.62 235 ALA A C 1
ATOM 1817 O O . ALA A 1 235 ? 2.513 6.010 13.166 1.00 94.62 235 ALA A O 1
ATOM 1818 N N . LEU A 1 236 ? 2.205 7.845 11.919 1.00 94.44 236 LEU A N 1
ATOM 1819 C CA . LEU A 1 236 ? 1.418 8.547 12.926 1.00 94.44 236 LEU A CA 1
ATOM 1820 C C . LEU A 1 236 ? -0.077 8.397 12.653 1.00 94.44 236 LEU A C 1
ATOM 1822 O O . LEU A 1 236 ? -0.573 8.756 11.584 1.00 94.44 236 LEU A O 1
ATOM 1826 N N . TYR A 1 237 ? -0.807 7.948 13.664 1.00 93.75 237 TYR A N 1
ATOM 1827 C CA . TYR A 1 237 ? -2.261 7.900 13.681 1.00 93.75 237 TYR A CA 1
ATOM 1828 C C . TYR A 1 237 ? -2.803 8.866 14.723 1.00 93.75 237 TYR A C 1
ATOM 1830 O O . TYR A 1 237 ? -2.153 9.187 15.717 1.00 93.75 237 TYR A O 1
ATOM 1838 N N . MET A 1 238 ? -4.005 9.365 14.472 1.00 92.19 238 MET A N 1
ATOM 1839 C CA . MET A 1 238 ? -4.647 10.363 15.302 1.00 92.19 238 MET A CA 1
ATOM 1840 C C . MET A 1 238 ? -6.122 10.025 15.494 1.00 92.19 238 MET A C 1
ATOM 1842 O O . MET A 1 238 ? -6.864 9.813 14.533 1.00 92.19 238 MET A O 1
ATOM 1846 N N . PHE A 1 239 ? -6.567 10.057 16.745 1.00 92.00 239 PHE A N 1
ATOM 1847 C CA . PHE A 1 239 ? -7.974 10.057 17.113 1.00 92.00 239 PHE A CA 1
ATOM 1848 C C . PHE A 1 239 ? -8.326 11.416 17.725 1.00 92.00 239 PHE A C 1
ATOM 1850 O O . PHE A 1 239 ? -7.753 11.838 18.729 1.00 92.00 239 PHE A O 1
ATOM 1857 N N . SER A 1 240 ? -9.233 12.142 17.075 1.00 89.00 240 SER A N 1
ATOM 1858 C CA . SER A 1 240 ? -9.685 13.469 17.512 1.00 89.00 240 SER A CA 1
ATOM 1859 C C . SER A 1 240 ? -11.146 13.443 17.950 1.00 89.00 240 SER A C 1
ATOM 1861 O O . SER A 1 240 ? -11.907 12.563 17.546 1.00 89.00 240 SER A O 1
ATOM 1863 N N . ARG A 1 241 ? -11.606 14.484 18.661 1.00 83.00 241 ARG A N 1
ATOM 1864 C CA . ARG A 1 241 ? -13.044 14.635 18.973 1.00 83.00 241 ARG A CA 1
ATOM 1865 C C . ARG A 1 241 ? -13.938 14.588 17.728 1.00 83.00 241 ARG A C 1
ATOM 1867 O O . ARG A 1 241 ? -15.048 14.084 17.804 1.00 83.00 241 ARG A O 1
ATOM 1874 N N . LYS A 1 242 ? -13.468 15.090 16.578 1.00 81.50 242 LYS A N 1
ATOM 1875 C CA . LYS A 1 242 ? -14.202 14.978 15.303 1.00 81.50 242 LYS A CA 1
ATOM 1876 C C . LYS A 1 242 ? -14.295 13.524 14.847 1.00 81.50 242 LYS A C 1
ATOM 1878 O O . LYS A 1 242 ? -15.354 13.098 14.401 1.00 81.50 242 LYS A O 1
ATOM 1883 N N . SER A 1 243 ? -13.210 12.769 15.012 1.00 79.75 243 SER A N 1
ATOM 1884 C CA . SER A 1 243 ? -13.170 11.338 14.707 1.00 79.75 243 SER A CA 1
ATOM 1885 C C . SER A 1 243 ? -14.161 10.568 15.575 1.00 79.75 243 SER A C 1
ATOM 1887 O O . SER A 1 243 ? -14.770 9.637 15.082 1.00 79.75 243 SER A O 1
ATOM 1889 N N . ALA A 1 244 ? -14.436 10.980 16.815 1.00 80.75 244 ALA A N 1
ATOM 1890 C CA . ALA A 1 244 ? -15.464 10.332 17.637 1.00 80.75 244 ALA A CA 1
ATOM 1891 C C . ALA A 1 244 ? -16.864 10.309 16.981 1.00 80.75 244 ALA A C 1
ATOM 1893 O O . ALA A 1 244 ? -17.609 9.357 17.198 1.00 80.75 244 ALA A O 1
ATOM 1894 N N . PHE A 1 245 ? -17.197 11.296 16.137 1.00 79.31 245 PHE A N 1
ATOM 1895 C CA . PHE A 1 245 ? -18.508 11.403 15.476 1.00 79.31 245 PHE A CA 1
ATOM 1896 C C . PHE A 1 245 ? -18.478 11.066 13.982 1.00 79.31 245 PHE A C 1
ATOM 1898 O O . PHE A 1 245 ? -19.442 10.524 13.448 1.00 79.31 245 PHE A O 1
ATOM 1905 N N . LEU A 1 246 ? -17.389 11.398 13.286 1.00 78.94 246 LEU A N 1
ATOM 1906 C CA . LEU A 1 246 ? -17.284 11.207 11.845 1.00 78.94 246 LEU A CA 1
ATOM 1907 C C . LEU A 1 246 ? -16.715 9.820 11.529 1.00 78.94 246 LEU A C 1
ATOM 1909 O O . LEU A 1 246 ? -15.512 9.577 11.665 1.00 78.94 246 LEU A O 1
ATOM 1913 N N . LYS A 1 247 ? -17.580 8.911 11.071 1.00 78.81 247 LYS A N 1
ATOM 1914 C CA . LYS A 1 247 ? -17.168 7.610 10.533 1.00 78.81 247 LYS A CA 1
ATOM 1915 C C . LYS A 1 247 ? -16.806 7.758 9.051 1.00 78.81 247 LYS A C 1
ATOM 1917 O O . LYS A 1 247 ? -17.586 8.301 8.272 1.00 78.81 247 LYS A O 1
ATOM 1922 N N . ARG A 1 248 ? -15.621 7.274 8.661 1.00 84.75 248 ARG A N 1
ATOM 1923 C CA . ARG A 1 248 ? -15.261 7.117 7.242 1.00 84.75 248 ARG A CA 1
ATOM 1924 C C . ARG A 1 248 ? -16.089 5.987 6.647 1.00 84.75 248 ARG A C 1
ATOM 1926 O O . ARG A 1 248 ? -16.316 4.978 7.309 1.00 84.75 248 ARG A O 1
ATOM 1933 N N . GLN A 1 249 ? -16.505 6.152 5.403 1.00 83.88 249 GLN A N 1
ATOM 1934 C CA . GLN A 1 249 ? -17.190 5.093 4.686 1.00 83.88 249 GLN A CA 1
ATOM 1935 C C . GLN A 1 249 ? -16.176 4.018 4.293 1.00 83.88 249 GLN A C 1
ATOM 1937 O O . GLN A 1 249 ? -15.212 4.305 3.579 1.00 83.88 249 GLN A O 1
ATOM 1942 N N . CYS A 1 250 ? -16.391 2.797 4.767 1.00 87.00 250 CYS A N 1
ATOM 1943 C CA . CYS A 1 250 ? -15.575 1.656 4.387 1.00 87.00 250 CYS A CA 1
ATOM 1944 C C . CYS A 1 250 ? -15.909 1.219 2.959 1.00 87.00 250 CYS A C 1
ATOM 1946 O O . CYS A 1 250 ? -17.061 1.272 2.522 1.00 87.00 250 CYS A O 1
ATOM 1948 N N . VAL A 1 251 ? -14.878 0.830 2.216 1.00 88.50 251 VAL A N 1
ATOM 1949 C CA . VAL A 1 251 ? -14.982 0.398 0.826 1.00 88.50 251 VAL A CA 1
ATOM 1950 C C . VAL A 1 251 ? -14.170 -0.876 0.656 1.00 88.50 251 VAL A C 1
ATOM 1952 O O . VAL A 1 251 ? -12.945 -0.856 0.758 1.00 88.50 251 VAL A O 1
ATOM 1955 N N . ASN A 1 252 ? -14.866 -1.959 0.321 1.00 90.19 252 ASN A N 1
ATOM 1956 C CA . ASN A 1 252 ? -14.299 -3.297 0.148 1.00 90.19 252 ASN A CA 1
ATOM 1957 C C . ASN A 1 252 ? -13.708 -3.571 -1.235 1.00 90.19 252 ASN A C 1
ATOM 1959 O O . ASN A 1 252 ? -13.342 -4.714 -1.497 1.00 90.19 252 ASN A O 1
ATOM 1963 N N . ALA A 1 253 ? -13.609 -2.550 -2.099 1.00 88.81 253 ALA A N 1
ATOM 1964 C CA . ALA A 1 253 ? -13.063 -2.756 -3.437 1.00 88.81 253 ALA A CA 1
ATOM 1965 C C . ALA A 1 253 ? -11.652 -3.321 -3.342 1.00 88.81 253 ALA A C 1
ATOM 1967 O O . ALA A 1 253 ? -10.839 -2.758 -2.606 1.00 88.81 253 ALA A O 1
ATOM 1968 N N . GLN A 1 254 ? -11.358 -4.345 -4.130 1.00 90.56 254 GLN A N 1
ATOM 1969 C CA . GLN A 1 254 ? -9.998 -4.831 -4.298 1.00 90.56 254 GLN A CA 1
ATOM 1970 C C . GLN A 1 254 ? -9.256 -3.897 -5.251 1.00 90.56 254 GLN A C 1
ATOM 1972 O O . GLN A 1 254 ? -9.492 -3.898 -6.462 1.00 90.56 254 GLN A O 1
ATOM 1977 N N . VAL A 1 255 ? -8.386 -3.057 -4.693 1.00 93.12 255 VAL A N 1
ATOM 1978 C CA . VAL A 1 255 ? -7.548 -2.145 -5.471 1.00 93.12 255 VAL A CA 1
ATOM 1979 C C . VAL A 1 255 ? -6.154 -2.740 -5.588 1.00 93.12 255 VAL A C 1
ATOM 1981 O O . VAL A 1 255 ? -5.453 -2.886 -4.588 1.00 93.12 255 VAL A O 1
ATOM 1984 N N . VAL A 1 256 ? -5.741 -3.050 -6.814 1.00 95.12 256 VAL A N 1
ATOM 1985 C CA . VAL A 1 256 ? -4.400 -3.554 -7.112 1.00 95.12 256 VAL A CA 1
ATOM 1986 C C . VAL A 1 256 ? -3.604 -2.470 -7.827 1.00 95.12 256 VAL A C 1
ATOM 1988 O O . VAL A 1 256 ? -3.984 -2.009 -8.901 1.00 95.12 256 VAL A O 1
ATOM 1991 N N . VAL A 1 257 ? -2.483 -2.065 -7.236 1.00 96.62 257 VAL A N 1
ATOM 1992 C CA . VAL A 1 257 ? -1.525 -1.123 -7.819 1.00 96.62 257 VAL A CA 1
ATOM 1993 C C . VAL A 1 257 ? -0.309 -1.906 -8.306 1.00 96.62 257 VAL A C 1
ATOM 1995 O O . VAL A 1 257 ? 0.376 -2.558 -7.521 1.00 96.62 257 VAL A O 1
ATOM 1998 N N . VAL A 1 258 ? -0.041 -1.858 -9.608 1.00 95.94 258 VAL A N 1
ATOM 1999 C CA . VAL A 1 258 ? 1.055 -2.580 -10.260 1.00 95.94 258 VAL A CA 1
ATOM 2000 C C . VAL A 1 258 ? 2.256 -1.657 -10.410 1.00 95.94 258 VAL A C 1
ATOM 2002 O O . VAL A 1 258 ? 2.256 -0.759 -11.252 1.00 95.94 258 VAL A O 1
ATOM 2005 N N . GLY A 1 259 ? 3.297 -1.904 -9.619 1.00 92.44 259 GLY A N 1
ATOM 2006 C CA . GLY A 1 259 ? 4.560 -1.178 -9.654 1.00 92.44 259 GLY A CA 1
ATOM 2007 C C . GLY A 1 259 ? 4.683 -0.133 -8.549 1.00 92.44 259 GLY A C 1
ATOM 2008 O O . GLY A 1 259 ? 3.936 0.847 -8.512 1.00 92.44 259 GLY A O 1
ATOM 2009 N N . ALA A 1 260 ? 5.703 -0.299 -7.706 1.00 90.94 260 ALA A N 1
ATOM 2010 C CA . ALA A 1 260 ? 6.072 0.617 -6.626 1.00 90.94 260 ALA A CA 1
ATOM 2011 C C . ALA A 1 260 ? 6.922 1.814 -7.099 1.00 90.94 260 ALA A C 1
ATOM 2013 O O . ALA A 1 260 ? 7.868 2.217 -6.427 1.00 90.94 260 ALA A O 1
ATOM 2014 N N . SER A 1 261 ? 6.591 2.394 -8.257 1.00 90.19 261 SER A N 1
ATOM 2015 C CA . SER A 1 261 ? 7.203 3.654 -8.699 1.00 90.19 261 SER A CA 1
ATOM 2016 C C . SER A 1 261 ? 6.739 4.831 -7.833 1.00 90.19 261 SER A C 1
ATOM 2018 O O . SER A 1 261 ? 5.755 4.722 -7.100 1.00 90.19 261 SER A O 1
ATOM 2020 N N . GLU A 1 262 ? 7.369 6.002 -7.975 1.00 90.62 262 GLU A N 1
ATOM 2021 C CA . GLU A 1 262 ? 6.908 7.240 -7.323 1.00 90.62 262 GLU A CA 1
ATOM 2022 C C . GLU A 1 262 ? 5.421 7.531 -7.607 1.00 90.62 262 GLU A C 1
ATOM 2024 O O . GLU A 1 262 ? 4.687 7.958 -6.717 1.00 90.62 262 GLU A O 1
ATOM 2029 N N . THR A 1 263 ? 4.938 7.244 -8.821 1.00 92.88 263 THR A N 1
ATOM 2030 C CA . THR A 1 263 ? 3.515 7.382 -9.161 1.00 92.88 263 THR A CA 1
ATOM 2031 C C . THR A 1 263 ? 2.645 6.372 -8.411 1.00 92.88 263 THR A C 1
ATOM 2033 O O . THR A 1 263 ? 1.579 6.744 -7.921 1.00 92.88 263 THR A O 1
ATOM 2036 N N . GLY A 1 264 ? 3.091 5.118 -8.295 1.00 93.75 264 GLY A N 1
ATOM 2037 C CA . GLY A 1 264 ? 2.377 4.073 -7.556 1.00 93.75 264 GLY A CA 1
ATOM 2038 C C . GLY A 1 264 ? 2.304 4.370 -6.060 1.00 93.75 264 GLY A C 1
ATOM 2039 O O . GLY A 1 264 ? 1.222 4.340 -5.474 1.00 93.75 264 GLY A O 1
ATOM 2040 N N . LEU A 1 265 ? 3.429 4.758 -5.453 1.00 93.62 265 LEU A N 1
ATOM 2041 C CA . LEU A 1 265 ? 3.496 5.167 -4.048 1.00 93.62 265 LEU A CA 1
ATOM 2042 C C . LEU A 1 265 ? 2.614 6.387 -3.770 1.00 93.62 265 LEU A C 1
ATOM 2044 O O . LEU A 1 265 ? 1.892 6.398 -2.776 1.00 93.62 265 LEU A O 1
ATOM 2048 N N . ALA A 1 266 ? 2.598 7.373 -4.669 1.00 93.62 266 ALA A N 1
ATOM 2049 C CA . ALA A 1 266 ? 1.720 8.533 -4.550 1.00 93.62 266 ALA A CA 1
ATOM 2050 C C . ALA A 1 266 ? 0.233 8.186 -4.666 1.00 93.62 266 ALA A C 1
ATOM 2052 O O . ALA A 1 266 ? -0.593 8.758 -3.949 1.00 93.62 266 ALA A O 1
ATOM 2053 N N . ALA A 1 267 ? -0.121 7.241 -5.537 1.00 94.62 267 ALA A N 1
ATOM 2054 C CA . ALA A 1 267 ? -1.489 6.751 -5.628 1.00 94.62 267 ALA A CA 1
ATOM 2055 C C . ALA A 1 267 ? -1.912 6.032 -4.338 1.00 94.62 267 ALA A C 1
ATOM 2057 O O . ALA A 1 267 ? -2.968 6.337 -3.780 1.00 94.62 267 ALA A O 1
ATOM 2058 N N . VAL A 1 268 ? -1.061 5.143 -3.816 1.00 94.88 268 VAL A N 1
ATOM 2059 C CA . VAL A 1 268 ? -1.306 4.425 -2.557 1.00 94.88 268 VAL A CA 1
ATOM 2060 C C . VAL A 1 268 ? -1.395 5.391 -1.374 1.00 94.88 268 VAL A C 1
ATOM 2062 O O . VAL A 1 268 ? -2.336 5.303 -0.588 1.00 94.88 268 VAL A O 1
ATOM 2065 N N . GLU A 1 269 ? -0.486 6.363 -1.263 1.00 94.19 269 GLU A N 1
ATOM 2066 C CA . GLU A 1 269 ? -0.552 7.425 -0.251 1.00 94.19 269 GLU A CA 1
ATOM 2067 C C . GLU A 1 269 ? -1.900 8.155 -0.320 1.00 94.19 269 GLU A C 1
ATOM 2069 O O . GLU A 1 269 ? -2.580 8.323 0.697 1.00 94.19 269 GLU A O 1
ATOM 2074 N N . ARG A 1 270 ? -2.331 8.551 -1.524 1.00 93.00 270 ARG A N 1
ATOM 2075 C CA . ARG A 1 270 ? -3.595 9.267 -1.712 1.00 93.00 270 ARG A CA 1
ATOM 2076 C C . ARG A 1 270 ? -4.811 8.428 -1.305 1.00 93.00 270 ARG A C 1
ATOM 2078 O O . ARG A 1 270 ? -5.747 8.978 -0.714 1.00 93.00 270 ARG A O 1
ATOM 2085 N N . MET A 1 271 ? -4.785 7.127 -1.589 1.00 92.25 271 MET A N 1
ATOM 2086 C CA . MET A 1 271 ? -5.809 6.153 -1.193 1.00 92.25 271 MET A CA 1
ATOM 2087 C C . MET A 1 271 ? -5.853 5.955 0.329 1.00 92.25 271 MET A C 1
ATOM 2089 O O . MET A 1 271 ? -6.924 6.035 0.934 1.00 92.25 271 MET A O 1
ATOM 2093 N N . LEU A 1 272 ? -4.694 5.776 0.967 1.00 91.62 272 LEU A N 1
ATOM 2094 C CA . LEU A 1 272 ? -4.565 5.613 2.417 1.00 91.62 272 LEU A CA 1
ATOM 2095 C C . LEU A 1 272 ? -5.057 6.841 3.188 1.00 91.62 272 LEU A C 1
ATOM 2097 O O . LEU A 1 272 ? -5.702 6.709 4.237 1.00 91.62 272 LEU A O 1
ATOM 2101 N N . LEU A 1 273 ? -4.755 8.030 2.670 1.00 90.75 273 LEU A N 1
ATOM 2102 C CA . LEU A 1 273 ? -5.059 9.320 3.288 1.00 90.75 273 LEU A CA 1
ATOM 2103 C C . LEU A 1 273 ? -6.377 9.924 2.781 1.00 90.75 273 LEU A C 1
ATOM 2105 O O . LEU A 1 273 ? -6.624 11.123 2.948 1.00 90.75 273 LEU A O 1
ATOM 2109 N N . HIS A 1 274 ? -7.247 9.122 2.158 1.00 88.75 274 HIS A N 1
ATOM 2110 C CA . HIS A 1 274 ? -8.517 9.624 1.653 1.00 88.75 274 HIS A CA 1
ATOM 2111 C C . HIS A 1 274 ? -9.392 10.174 2.806 1.00 88.75 274 HIS A C 1
ATOM 2113 O O . HIS A 1 274 ? -9.623 9.486 3.803 1.00 88.75 274 HIS A O 1
ATOM 2119 N N . PRO A 1 275 ? -9.926 11.410 2.705 1.00 81.38 275 PRO A N 1
ATOM 2120 C CA . PRO A 1 275 ? -10.565 12.085 3.841 1.00 81.38 275 PRO A CA 1
ATOM 2121 C C . PRO A 1 275 ? -11.906 11.474 4.264 1.00 81.38 275 PRO A C 1
ATOM 2123 O O . PRO A 1 275 ? -12.339 11.669 5.395 1.00 81.38 275 PRO A O 1
ATOM 2126 N N . ARG A 1 276 ? -12.594 10.771 3.355 1.00 83.44 276 ARG A N 1
ATOM 2127 C CA . ARG A 1 276 ? -13.955 10.242 3.585 1.00 83.44 276 ARG A CA 1
ATOM 2128 C C . ARG A 1 276 ? -14.074 8.731 3.450 1.00 83.44 276 ARG A C 1
ATOM 2130 O O . ARG A 1 276 ? -15.047 8.169 3.937 1.00 83.44 276 ARG A O 1
ATOM 2137 N N . LEU A 1 277 ? -13.113 8.102 2.781 1.00 87.06 277 LEU A N 1
ATOM 2138 C CA . LEU A 1 277 ? -13.175 6.686 2.434 1.00 87.06 277 LEU A CA 1
ATOM 2139 C C . LEU A 1 277 ? -12.102 5.953 3.225 1.00 87.06 277 LEU A C 1
ATOM 2141 O O . LEU A 1 277 ? -11.021 6.492 3.454 1.00 87.06 277 LEU A O 1
ATOM 2145 N N . HIS A 1 278 ? -12.421 4.740 3.640 1.00 88.62 278 HIS A N 1
ATOM 2146 C CA . HIS A 1 278 ? -11.485 3.805 4.229 1.00 88.62 278 HIS A CA 1
ATOM 2147 C C . HIS A 1 278 ? -11.453 2.574 3.321 1.00 88.62 278 HIS A C 1
ATOM 2149 O O . HIS A 1 278 ? -12.413 1.810 3.265 1.00 88.62 278 HIS A O 1
ATOM 2155 N N . LEU A 1 279 ? -10.390 2.466 2.524 1.00 89.75 279 LEU A N 1
ATOM 2156 C CA . LEU A 1 279 ? -10.197 1.361 1.593 1.00 89.75 279 LEU A CA 1
ATOM 2157 C C . LEU A 1 279 ? -9.634 0.169 2.357 1.00 89.75 279 LEU A C 1
ATOM 2159 O O . LEU A 1 279 ? -8.586 0.273 2.989 1.00 89.75 279 LEU A O 1
ATOM 2163 N N . ASN A 1 280 ? -10.370 -0.932 2.288 1.00 88.81 280 ASN A N 1
ATOM 2164 C CA . ASN A 1 280 ? -10.142 -2.127 3.085 1.00 88.81 280 ASN A CA 1
ATOM 2165 C C . ASN A 1 280 ? -9.115 -3.078 2.459 1.00 88.81 280 ASN A C 1
ATOM 2167 O O . ASN A 1 280 ? -8.445 -3.801 3.193 1.00 88.81 280 ASN A O 1
ATOM 2171 N N . PHE A 1 281 ? -8.995 -3.068 1.127 1.00 90.50 281 PHE A N 1
ATOM 2172 C CA . PHE A 1 281 ? -8.146 -3.982 0.365 1.00 90.50 281 PHE A CA 1
ATOM 2173 C C . PHE A 1 281 ? -7.329 -3.208 -0.673 1.00 90.50 281 PHE A C 1
ATOM 2175 O O . PHE A 1 281 ? -7.800 -2.924 -1.775 1.00 90.50 281 PHE A O 1
ATOM 2182 N N . ILE A 1 282 ? -6.099 -2.851 -0.301 1.00 93.56 282 ILE A N 1
ATOM 2183 C CA . ILE A 1 282 ? -5.106 -2.277 -1.212 1.00 93.56 282 ILE A CA 1
ATOM 2184 C C . ILE A 1 282 ? -3.943 -3.260 -1.309 1.00 93.56 282 ILE A C 1
ATOM 2186 O O . ILE A 1 282 ? -3.311 -3.576 -0.299 1.00 93.56 282 ILE A O 1
ATOM 2190 N N . THR A 1 283 ? -3.639 -3.697 -2.524 1.00 94.25 283 THR A N 1
ATOM 2191 C CA . THR A 1 283 ? -2.476 -4.532 -2.826 1.00 94.25 283 THR A CA 1
ATOM 2192 C C . THR A 1 283 ? -1.519 -3.749 -3.713 1.00 94.25 283 THR A C 1
ATOM 2194 O O . THR A 1 283 ? -1.929 -3.207 -4.736 1.00 94.25 283 THR A O 1
ATOM 2197 N N . LEU A 1 284 ? -0.245 -3.686 -3.334 1.00 95.62 284 LEU A N 1
ATOM 2198 C CA . LEU A 1 284 ? 0.822 -3.066 -4.117 1.00 95.62 284 LEU A CA 1
ATOM 2199 C C . LEU A 1 284 ? 1.790 -4.152 -4.592 1.00 95.62 284 LEU A C 1
ATOM 2201 O O . LEU A 1 284 ? 2.446 -4.792 -3.771 1.00 95.62 284 LEU A O 1
ATOM 2205 N N . LEU A 1 285 ? 1.909 -4.327 -5.907 1.00 95.19 285 LEU A N 1
ATOM 2206 C CA . LEU A 1 285 ? 2.935 -5.178 -6.505 1.00 95.19 285 LEU A CA 1
ATOM 2207 C C . LEU A 1 285 ? 4.239 -4.391 -6.635 1.00 95.19 285 LEU A C 1
ATOM 2209 O O . LEU A 1 285 ? 4.298 -3.367 -7.321 1.00 95.19 285 LEU A O 1
ATOM 2213 N N . ALA A 1 286 ? 5.277 -4.875 -5.968 1.00 92.88 286 ALA A N 1
ATOM 2214 C CA . ALA A 1 286 ? 6.593 -4.261 -5.892 1.00 92.88 286 ALA A CA 1
ATOM 2215 C C . ALA A 1 286 ? 7.664 -5.314 -6.232 1.00 92.88 286 ALA A C 1
ATOM 2217 O O . ALA A 1 286 ? 8.292 -5.846 -5.313 1.00 92.88 286 ALA A O 1
ATOM 2218 N N . PRO A 1 287 ? 7.846 -5.669 -7.521 1.00 87.69 287 PRO A N 1
ATOM 2219 C CA . PRO A 1 287 ? 8.884 -6.616 -7.921 1.00 87.69 287 PRO A CA 1
ATOM 2220 C C . PRO A 1 287 ? 10.263 -6.049 -7.557 1.00 87.69 287 PRO A C 1
ATOM 2222 O O . PRO A 1 287 ? 10.572 -4.907 -7.889 1.00 87.69 287 PRO A O 1
ATOM 2225 N N . GLY A 1 288 ? 11.066 -6.820 -6.824 1.00 79.69 288 GLY A N 1
ATOM 2226 C CA . GLY A 1 288 ? 12.342 -6.359 -6.261 1.00 79.69 288 GLY A CA 1
ATOM 2227 C C . GLY A 1 288 ? 12.203 -5.479 -5.009 1.00 79.69 288 GLY A C 1
ATOM 2228 O O . GLY A 1 288 ? 13.193 -4.944 -4.518 1.00 79.69 288 GLY A O 1
ATOM 2229 N N . GLY A 1 289 ? 10.990 -5.340 -4.465 1.00 83.56 289 GLY A N 1
ATOM 2230 C CA . GLY A 1 289 ? 10.689 -4.486 -3.319 1.00 83.56 289 GLY A CA 1
ATOM 2231 C C . GLY A 1 289 ? 10.445 -3.019 -3.687 1.00 83.56 289 GLY A C 1
ATOM 2232 O O . GLY A 1 289 ? 10.356 -2.633 -4.851 1.00 83.56 289 GLY A O 1
ATOM 2233 N N . ILE A 1 290 ? 10.285 -2.178 -2.662 1.00 82.81 290 ILE A N 1
ATOM 2234 C CA . ILE A 1 290 ? 10.104 -0.735 -2.850 1.00 82.81 290 ILE A CA 1
ATOM 2235 C C . ILE A 1 290 ? 11.485 -0.115 -3.037 1.00 82.81 290 ILE A C 1
ATOM 2237 O O . ILE A 1 290 ? 12.178 0.189 -2.063 1.00 82.81 290 ILE A O 1
ATOM 2241 N N . GLN A 1 291 ? 11.886 0.040 -4.294 1.00 70.12 291 GLN A N 1
ATOM 2242 C CA . GLN A 1 291 ? 13.129 0.716 -4.630 1.00 70.12 291 GLN A CA 1
ATOM 2243 C C . GLN A 1 291 ? 12.998 2.217 -4.352 1.00 70.12 291 GLN A C 1
ATOM 2245 O O . GLN A 1 291 ? 12.007 2.858 -4.709 1.00 70.12 291 GLN A O 1
ATOM 2250 N N . MET A 1 292 ? 14.001 2.776 -3.677 1.00 68.81 292 MET A N 1
ATOM 2251 C CA . MET A 1 292 ? 14.100 4.219 -3.481 1.00 68.81 292 MET A CA 1
ATOM 2252 C C . MET A 1 292 ? 14.482 4.831 -4.826 1.00 68.81 292 MET A C 1
ATOM 2254 O O . MET A 1 292 ? 15.462 4.405 -5.430 1.00 68.81 292 MET A O 1
ATOM 2258 N N . GLY A 1 293 ? 13.706 5.800 -5.310 1.00 59.56 293 GLY A N 1
ATOM 2259 C CA . GLY A 1 293 ? 14.073 6.503 -6.538 1.00 59.56 293 GLY A CA 1
ATOM 2260 C C . GLY A 1 293 ? 15.354 7.337 -6.374 1.00 59.56 293 GLY A C 1
ATOM 2261 O O . GLY A 1 293 ? 15.875 7.488 -5.269 1.00 59.56 293 GLY A O 1
ATOM 2262 N N . ASP A 1 294 ? 15.829 7.904 -7.486 1.00 58.75 294 ASP A N 1
ATOM 2263 C CA . ASP A 1 294 ? 17.032 8.750 -7.552 1.00 58.75 294 ASP A CA 1
ATOM 2264 C C . ASP A 1 294 ? 16.951 9.992 -6.639 1.00 58.75 294 ASP A C 1
ATOM 2266 O O . ASP A 1 294 ? 15.925 10.263 -6.023 1.00 58.75 294 ASP A O 1
ATOM 2270 N N . LEU A 1 295 ? 17.998 10.829 -6.613 1.00 60.56 295 LEU A N 1
ATOM 2271 C CA . LEU A 1 295 ? 18.043 12.116 -5.882 1.00 60.56 295 LEU A CA 1
ATOM 2272 C C . LEU A 1 295 ? 16.808 13.026 -6.076 1.00 60.56 295 LEU A C 1
ATOM 2274 O O . LEU A 1 295 ? 16.558 13.897 -5.248 1.00 60.56 295 LEU A O 1
ATOM 2278 N N . ALA A 1 296 ? 16.057 12.857 -7.167 1.00 65.75 296 ALA A N 1
ATOM 2279 C CA . ALA A 1 296 ? 14.836 13.608 -7.460 1.00 65.75 296 ALA A CA 1
ATOM 2280 C C . ALA A 1 296 ? 13.549 12.990 -6.870 1.00 65.75 296 ALA A C 1
ATOM 2282 O O . ALA A 1 296 ? 12.493 13.622 -6.927 1.00 65.75 296 ALA A O 1
ATOM 2283 N N . SER A 1 297 ? 13.617 11.771 -6.328 1.00 76.81 297 SER A N 1
ATOM 2284 C CA . SER A 1 297 ? 12.479 11.061 -5.748 1.00 76.81 297 SER A CA 1
ATOM 2285 C C . SER A 1 297 ? 11.957 11.781 -4.513 1.00 76.81 297 SER A C 1
ATOM 2287 O O . SER A 1 297 ? 12.688 12.042 -3.559 1.00 76.81 297 SER A O 1
ATOM 2289 N N . GLN A 1 298 ? 10.650 12.033 -4.488 1.00 81.62 298 GLN A N 1
ATOM 2290 C CA . GLN A 1 298 ? 9.979 12.594 -3.313 1.00 81.62 298 GLN A CA 1
ATOM 2291 C C . GLN A 1 298 ? 9.671 11.551 -2.229 1.00 81.62 298 GLN A C 1
ATOM 2293 O O . GLN A 1 298 ? 9.127 11.917 -1.185 1.00 81.62 298 GLN A O 1
ATOM 2298 N N . TYR A 1 299 ? 9.955 10.268 -2.472 1.00 86.75 299 TYR A N 1
ATOM 2299 C CA . TYR A 1 299 ? 9.738 9.177 -1.521 1.00 86.75 299 TYR A CA 1
ATOM 2300 C C . TYR A 1 299 ? 11.088 8.639 -1.065 1.00 86.75 299 TYR A C 1
ATOM 2302 O O . TYR A 1 299 ? 11.690 7.785 -1.715 1.00 86.75 299 TYR A O 1
ATOM 2310 N N . THR A 1 300 ? 11.558 9.167 0.062 1.00 85.88 300 THR A N 1
ATOM 2311 C CA . THR A 1 300 ? 12.745 8.676 0.764 1.00 85.88 300 THR A CA 1
ATOM 2312 C C . THR A 1 300 ? 12.379 7.508 1.681 1.00 85.88 300 THR A C 1
ATOM 2314 O O . THR A 1 300 ? 11.208 7.296 2.016 1.00 85.88 300 THR A O 1
ATOM 2317 N N . LYS A 1 301 ? 13.390 6.774 2.163 1.00 84.19 301 LYS A N 1
ATOM 2318 C CA . LYS A 1 301 ? 13.209 5.690 3.145 1.00 84.19 301 LYS A CA 1
ATOM 2319 C C . LYS A 1 301 ? 12.456 6.170 4.391 1.00 84.19 301 LYS A C 1
ATOM 2321 O O . LYS A 1 301 ? 11.532 5.502 4.848 1.00 84.19 301 LYS A O 1
ATOM 2326 N N . SER A 1 302 ? 12.806 7.364 4.868 1.00 84.81 302 SER A N 1
ATOM 2327 C CA . SER A 1 302 ? 12.151 8.052 5.985 1.00 84.81 302 SER A CA 1
ATOM 2328 C C . SER A 1 302 ? 10.661 8.298 5.718 1.00 84.81 302 SER A C 1
ATOM 2330 O O . SER A 1 302 ? 9.810 8.040 6.568 1.00 84.81 302 SER A O 1
ATOM 2332 N N . ILE A 1 303 ? 10.302 8.744 4.510 1.00 89.19 303 ILE A N 1
ATOM 2333 C CA . ILE A 1 303 ? 8.901 8.985 4.132 1.00 89.19 303 ILE A CA 1
ATOM 2334 C C . ILE A 1 303 ? 8.122 7.671 4.033 1.00 89.19 303 ILE A C 1
ATOM 2336 O O . ILE A 1 303 ? 7.001 7.594 4.532 1.00 89.19 303 ILE A O 1
ATOM 2340 N N . ILE A 1 304 ? 8.705 6.623 3.447 1.00 89.62 304 ILE A N 1
ATOM 2341 C CA . ILE A 1 304 ? 8.062 5.303 3.350 1.00 89.62 304 ILE A CA 1
ATOM 2342 C C . ILE A 1 304 ? 7.820 4.706 4.743 1.00 89.62 304 ILE A C 1
ATOM 2344 O O . ILE A 1 304 ? 6.733 4.180 4.996 1.00 89.62 304 ILE A O 1
ATOM 2348 N N . ALA A 1 305 ? 8.771 4.855 5.670 1.00 89.12 305 ALA A N 1
ATOM 2349 C CA . ALA A 1 305 ? 8.581 4.472 7.068 1.00 89.12 305 ALA A CA 1
ATOM 2350 C C . ALA A 1 305 ? 7.416 5.248 7.712 1.00 89.12 305 ALA A C 1
ATOM 2352 O O . ALA A 1 305 ? 6.539 4.646 8.334 1.00 89.12 305 ALA A O 1
ATOM 2353 N N . ARG A 1 306 ? 7.334 6.566 7.479 1.00 92.38 306 ARG A N 1
ATOM 2354 C CA . ARG A 1 306 ? 6.239 7.421 7.976 1.00 92.38 306 ARG A CA 1
ATOM 2355 C C . ARG A 1 306 ? 4.875 7.147 7.335 1.00 92.38 306 ARG A C 1
ATOM 2357 O O . ARG A 1 306 ? 3.842 7.439 7.942 1.00 92.38 306 ARG A O 1
ATOM 2364 N N . LEU A 1 307 ? 4.842 6.570 6.134 1.00 91.50 307 LEU A N 1
ATOM 2365 C CA . LEU A 1 307 ? 3.610 6.082 5.509 1.00 91.50 307 LEU A CA 1
ATOM 2366 C C . LEU A 1 307 ? 3.123 4.766 6.122 1.00 91.50 307 LEU A C 1
ATOM 2368 O O . LEU A 1 307 ? 1.930 4.486 6.033 1.00 91.50 307 LEU A O 1
ATOM 2372 N N . GLY A 1 308 ? 4.006 3.963 6.725 1.00 90.75 308 GLY A N 1
ATOM 2373 C CA . GLY A 1 308 ? 3.648 2.692 7.362 1.00 90.75 308 GLY A CA 1
ATOM 2374 C C . GLY A 1 308 ? 2.811 1.786 6.464 1.00 90.75 308 GLY A C 1
ATOM 2375 O O . GLY A 1 308 ? 1.793 1.266 6.913 1.00 90.75 308 GLY A O 1
ATOM 2376 N N . LEU A 1 309 ? 3.205 1.639 5.191 1.00 90.06 309 LEU A N 1
ATOM 2377 C CA . LEU A 1 309 ? 2.410 0.966 4.154 1.00 90.06 309 LEU A CA 1
ATOM 2378 C C . LEU A 1 309 ? 1.897 -0.409 4.604 1.00 90.06 309 LEU A C 1
ATOM 2380 O O . LEU A 1 309 ? 0.717 -0.701 4.444 1.00 90.06 309 LEU A O 1
ATOM 2384 N N . GLN A 1 310 ? 2.749 -1.201 5.257 1.00 86.94 310 GLN A N 1
ATOM 2385 C CA . GLN A 1 310 ? 2.427 -2.549 5.745 1.00 86.94 310 GLN A CA 1
ATOM 2386 C C . GLN A 1 310 ? 1.255 -2.596 6.737 1.00 86.94 310 GLN A C 1
ATOM 2388 O O . GLN A 1 310 ? 0.658 -3.650 6.915 1.00 86.94 310 GLN A O 1
ATOM 2393 N N . ALA A 1 311 ? 0.899 -1.472 7.368 1.00 88.44 311 ALA A N 1
ATOM 2394 C CA . ALA A 1 311 ? -0.222 -1.420 8.298 1.00 88.44 311 ALA A CA 1
ATOM 2395 C C . ALA A 1 311 ? -1.584 -1.597 7.609 1.00 88.44 311 ALA A C 1
ATOM 2397 O O . ALA A 1 311 ? -2.543 -2.006 8.254 1.00 88.44 311 ALA A O 1
ATOM 2398 N N . ARG A 1 312 ? -1.698 -1.219 6.327 1.00 89.88 312 ARG A N 1
ATOM 2399 C CA . ARG A 1 312 ? -2.979 -1.193 5.590 1.00 89.88 312 ARG A CA 1
ATOM 2400 C C . ARG A 1 312 ? -2.875 -1.588 4.113 1.00 89.88 312 ARG A C 1
ATOM 2402 O O . ARG A 1 312 ? -3.878 -1.559 3.406 1.00 89.88 312 ARG A O 1
ATOM 2409 N N . VAL A 1 313 ? -1.678 -1.911 3.632 1.00 92.50 313 VAL A N 1
ATOM 2410 C CA . VAL A 1 313 ? -1.398 -2.283 2.242 1.00 92.50 313 VAL A CA 1
ATOM 2411 C C . VAL A 1 313 ? -0.690 -3.627 2.230 1.00 92.50 313 VAL A C 1
ATOM 2413 O O . VAL A 1 313 ? 0.347 -3.793 2.874 1.00 92.50 313 VAL A O 1
ATOM 2416 N N . SER A 1 314 ? -1.220 -4.563 1.448 1.00 91.81 314 SER A N 1
ATOM 2417 C CA . SER A 1 314 ? -0.542 -5.820 1.152 1.00 91.81 314 SER A CA 1
ATOM 2418 C C . SER A 1 314 ? 0.532 -5.564 0.097 1.00 91.81 314 SER A C 1
ATOM 2420 O O . SER A 1 314 ? 0.222 -5.328 -1.070 1.00 91.81 314 SER A O 1
ATOM 2422 N N . VAL A 1 315 ? 1.799 -5.530 0.510 1.00 92.44 315 VAL A N 1
ATOM 2423 C CA . VAL A 1 315 ? 2.933 -5.333 -0.404 1.00 92.44 315 VAL A CA 1
ATOM 2424 C C . VAL A 1 315 ? 3.455 -6.699 -0.831 1.00 92.44 315 VAL A C 1
ATOM 2426 O O . VAL A 1 315 ? 3.957 -7.453 0.001 1.00 92.44 315 VAL A O 1
ATOM 2429 N N . LEU A 1 316 ? 3.344 -7.012 -2.121 1.00 92.25 316 LEU A N 1
ATOM 2430 C CA . LEU A 1 316 ? 3.760 -8.293 -2.685 1.00 92.25 316 LEU A CA 1
ATOM 2431 C C . LEU A 1 316 ? 4.989 -8.106 -3.571 1.00 92.25 316 LEU A C 1
ATOM 2433 O O . LEU A 1 316 ? 4.982 -7.285 -4.490 1.00 92.25 316 LEU A O 1
ATOM 2437 N N . ASN A 1 317 ? 6.030 -8.897 -3.318 1.00 92.69 317 ASN A N 1
ATOM 2438 C CA . ASN A 1 317 ? 7.189 -8.989 -4.199 1.00 92.69 317 ASN A CA 1
ATOM 2439 C C . ASN A 1 317 ? 6.889 -9.958 -5.351 1.00 92.69 317 ASN A C 1
ATOM 2441 O O . ASN A 1 317 ? 7.365 -11.089 -5.358 1.00 92.69 317 ASN A O 1
ATOM 2445 N N . ALA A 1 318 ? 6.034 -9.524 -6.272 1.00 91.50 318 ALA A N 1
ATOM 2446 C CA . ALA A 1 318 ? 5.586 -10.316 -7.407 1.00 91.50 318 ALA A CA 1
ATOM 2447 C C . ALA A 1 318 ? 5.412 -9.431 -8.642 1.00 91.50 318 ALA A C 1
ATOM 2449 O O . ALA A 1 318 ? 5.091 -8.242 -8.540 1.00 91.50 318 ALA A O 1
ATOM 2450 N N . GLU A 1 319 ? 5.613 -10.027 -9.811 1.00 91.88 319 GLU A N 1
ATOM 2451 C CA . GLU A 1 319 ? 5.443 -9.370 -11.102 1.00 91.88 319 GLU A CA 1
ATOM 2452 C C . GLU A 1 319 ? 4.158 -9.855 -11.771 1.00 91.88 319 GLU A C 1
ATOM 2454 O O . GLU A 1 319 ? 3.846 -11.043 -11.756 1.00 91.88 319 GLU A O 1
ATOM 2459 N N . MET A 1 320 ? 3.409 -8.932 -12.371 1.00 94.69 320 MET A N 1
ATOM 2460 C CA . MET A 1 320 ? 2.223 -9.263 -13.152 1.00 94.69 320 MET A CA 1
ATOM 2461 C C . MET A 1 320 ? 2.644 -9.774 -14.535 1.00 94.69 320 MET A C 1
ATOM 2463 O O . MET A 1 320 ? 3.265 -9.045 -15.305 1.00 94.69 320 MET A O 1
ATOM 2467 N N . VAL A 1 321 ? 2.253 -11.005 -14.862 1.00 94.38 321 VAL A N 1
ATOM 2468 C CA . VAL A 1 321 ? 2.591 -11.678 -16.130 1.00 94.38 321 VAL A CA 1
ATOM 2469 C C . VAL A 1 321 ? 1.376 -11.931 -17.020 1.00 94.38 321 VAL A C 1
ATOM 2471 O O . VAL A 1 321 ? 1.531 -12.169 -18.213 1.00 94.38 321 VAL A O 1
ATOM 2474 N N . GLY A 1 322 ? 0.162 -11.858 -16.468 1.00 95.19 322 GLY A N 1
ATOM 2475 C CA . GLY A 1 322 ? -1.073 -12.074 -17.218 1.00 95.19 322 GLY A CA 1
ATOM 2476 C C . GLY A 1 322 ? -2.244 -11.257 -16.686 1.00 95.19 322 GLY A C 1
ATOM 2477 O O . GLY A 1 322 ? -2.250 -10.828 -15.531 1.00 95.19 322 GLY A O 1
ATOM 2478 N N . LEU A 1 323 ? -3.237 -11.044 -17.550 1.00 96.56 323 LEU A N 1
ATOM 2479 C CA . LEU A 1 323 ? -4.431 -10.253 -17.268 1.00 96.56 323 LEU A CA 1
ATOM 2480 C C . LEU A 1 323 ? -5.663 -10.897 -17.905 1.00 96.56 323 LEU A C 1
ATOM 2482 O O . LEU A 1 323 ? -5.768 -10.950 -19.130 1.00 96.56 323 LEU A O 1
ATOM 2486 N N . ASP A 1 324 ? -6.619 -11.308 -17.078 1.00 94.81 324 ASP A N 1
ATOM 2487 C CA . ASP A 1 324 ? -7.956 -11.703 -17.509 1.00 94.81 324 ASP A CA 1
ATOM 2488 C C . ASP A 1 324 ? -8.966 -10.614 -17.129 1.00 94.81 324 ASP A C 1
ATOM 2490 O O . ASP A 1 324 ? -9.278 -10.388 -15.958 1.00 94.81 324 ASP A O 1
ATOM 2494 N N . ARG A 1 325 ? -9.488 -9.924 -18.145 1.00 93.94 325 ARG A N 1
ATOM 2495 C CA . ARG A 1 325 ? -10.454 -8.830 -17.975 1.00 93.94 325 ARG A CA 1
ATOM 2496 C C . ARG A 1 325 ? -11.875 -9.315 -17.712 1.00 93.94 325 ARG A C 1
ATOM 2498 O O . ARG A 1 325 ? -12.662 -8.557 -17.148 1.00 93.94 325 ARG A O 1
ATOM 2505 N N . ALA A 1 326 ? -12.215 -10.522 -18.163 1.00 91.56 326 ALA A N 1
ATOM 2506 C CA . ALA A 1 326 ? -13.556 -11.072 -18.007 1.00 91.56 326 ALA A CA 1
ATOM 2507 C C . ALA A 1 326 ? -13.776 -11.504 -16.556 1.00 91.56 326 ALA A C 1
ATOM 2509 O O . ALA A 1 326 ? -14.758 -11.091 -15.941 1.00 91.56 326 ALA A O 1
ATOM 2510 N N . GLU A 1 327 ? -12.807 -12.230 -15.999 1.00 89.94 327 GLU A N 1
ATOM 2511 C CA . GLU A 1 327 ? -12.835 -12.691 -14.605 1.00 89.94 327 GLU A CA 1
ATOM 2512 C C . GLU A 1 327 ? -12.281 -11.650 -13.615 1.00 89.94 327 GLU A C 1
ATOM 2514 O O . GLU A 1 327 ? -12.443 -11.791 -12.407 1.00 89.94 327 GLU A O 1
ATOM 2519 N N . ARG A 1 328 ? -11.657 -10.575 -14.120 1.00 92.69 328 ARG A N 1
ATOM 2520 C CA . ARG A 1 328 ? -10.966 -9.533 -13.338 1.00 92.69 328 ARG A CA 1
ATOM 2521 C C . ARG A 1 328 ? -9.891 -10.108 -12.417 1.00 92.69 328 ARG A C 1
ATOM 2523 O O . ARG A 1 328 ? -9.834 -9.826 -11.218 1.00 92.69 328 ARG A O 1
ATOM 2530 N N . VAL A 1 329 ? -9.014 -10.905 -13.017 1.00 93.38 329 VAL A N 1
ATOM 2531 C CA . VAL A 1 329 ? -7.909 -11.581 -12.338 1.00 93.38 329 VAL A CA 1
ATOM 2532 C C . VAL A 1 329 ? -6.594 -11.217 -13.010 1.00 93.38 329 VAL A C 1
ATOM 2534 O O . VAL A 1 329 ? -6.495 -11.184 -14.237 1.00 93.38 329 VAL A O 1
ATOM 2537 N N . ILE A 1 330 ? -5.560 -10.964 -12.213 1.00 95.00 330 ILE A N 1
ATOM 2538 C CA . ILE A 1 330 ? -4.180 -10.897 -12.695 1.00 95.00 330 ILE A CA 1
ATOM 2539 C C . ILE A 1 330 ? -3.419 -12.159 -12.304 1.00 95.00 330 ILE A C 1
ATOM 2541 O O . ILE A 1 330 ? -3.591 -12.685 -11.203 1.00 95.00 330 ILE A O 1
ATOM 2545 N N . ALA A 1 331 ? -2.567 -12.629 -13.211 1.00 94.69 331 ALA A N 1
ATOM 2546 C CA . ALA A 1 331 ? -1.643 -13.725 -12.960 1.00 94.69 331 ALA A CA 1
ATOM 2547 C C . ALA A 1 331 ? -0.272 -13.159 -12.583 1.00 94.69 331 ALA A C 1
ATOM 2549 O O . ALA A 1 331 ? 0.231 -12.243 -13.245 1.00 94.69 331 ALA A O 1
ATOM 2550 N N . LEU A 1 332 ? 0.318 -13.711 -11.528 1.00 94.19 332 LEU A N 1
ATOM 2551 C CA . LEU A 1 332 ? 1.638 -13.345 -11.031 1.00 94.19 332 LEU A CA 1
ATOM 2552 C C . LEU A 1 332 ? 2.707 -14.344 -11.494 1.00 94.19 332 LEU A C 1
ATOM 2554 O O . LEU A 1 332 ? 2.406 -15.478 -11.867 1.00 94.19 332 LEU A O 1
ATOM 2558 N N . ASN A 1 333 ? 3.969 -13.919 -11.468 1.00 90.94 333 ASN A N 1
ATOM 2559 C CA . ASN A 1 333 ? 5.123 -14.734 -11.855 1.00 90.94 333 ASN A CA 1
ATOM 2560 C C . ASN A 1 333 ? 5.352 -15.971 -10.963 1.00 90.94 333 ASN A C 1
ATOM 2562 O O . ASN A 1 333 ? 5.941 -16.945 -11.420 1.00 90.94 333 ASN A O 1
ATOM 2566 N N . ASP A 1 334 ? 4.868 -15.957 -9.722 1.00 88.56 334 ASP A N 1
ATOM 2567 C CA . ASP A 1 334 ? 4.889 -17.099 -8.797 1.00 88.56 334 ASP A CA 1
ATOM 2568 C C . ASP A 1 334 ? 3.743 -18.107 -9.038 1.00 88.56 334 ASP A C 1
ATOM 2570 O O . ASP A 1 334 ? 3.630 -19.112 -8.333 1.00 88.56 334 ASP A O 1
ATOM 2574 N N . GLY A 1 335 ? 2.895 -17.858 -10.042 1.00 88.12 335 GLY A N 1
ATOM 2575 C CA . GLY A 1 335 ? 1.722 -18.666 -10.367 1.00 88.12 335 GLY A CA 1
ATOM 2576 C C . GLY A 1 335 ? 0.476 -18.325 -9.545 1.00 88.12 335 GLY A C 1
ATOM 2577 O O . GLY A 1 335 ? -0.580 -18.915 -9.788 1.00 88.12 335 GLY A O 1
ATOM 2578 N N . ALA A 1 336 ? 0.557 -17.382 -8.601 1.00 89.56 336 ALA A N 1
ATOM 2579 C CA . ALA A 1 336 ? -0.606 -16.920 -7.860 1.00 89.56 336 ALA A CA 1
ATOM 2580 C C . ALA A 1 336 ? -1.538 -16.070 -8.738 1.00 89.56 336 ALA A C 1
ATOM 2582 O O . ALA A 1 336 ? -1.148 -15.482 -9.752 1.00 89.56 336 ALA A O 1
ATOM 2583 N N . GLN A 1 337 ? -2.798 -15.997 -8.319 1.00 91.12 337 GLN A N 1
ATOM 2584 C CA . GLN A 1 337 ? -3.834 -15.194 -8.957 1.00 91.12 337 GLN A CA 1
ATOM 2585 C C . GLN A 1 337 ? -4.383 -14.176 -7.963 1.00 91.12 337 GLN A C 1
ATOM 2587 O O . GLN A 1 337 ? -4.621 -14.508 -6.801 1.00 91.12 337 GLN A O 1
ATOM 2592 N N . LEU A 1 338 ? -4.590 -12.941 -8.422 1.00 90.62 338 LEU A N 1
ATOM 2593 C CA . LEU A 1 338 ? -5.192 -11.877 -7.621 1.00 90.62 338 LEU A CA 1
ATOM 2594 C C . LEU A 1 338 ? -6.404 -11.295 -8.330 1.00 90.62 338 LEU A C 1
ATOM 2596 O O . LEU A 1 338 ? -6.311 -10.846 -9.472 1.00 90.62 338 LEU A O 1
ATOM 2600 N N . ASN A 1 339 ? -7.517 -11.246 -7.611 1.00 91.31 339 ASN A N 1
ATOM 2601 C CA . ASN A 1 339 ? -8.725 -10.576 -8.064 1.00 91.31 339 ASN A CA 1
ATOM 2602 C C . ASN A 1 339 ? -8.565 -9.056 -7.930 1.00 91.31 339 ASN A C 1
ATOM 2604 O O . ASN A 1 339 ? -7.900 -8.564 -7.011 1.00 91.31 339 ASN A O 1
ATOM 2608 N N . TYR A 1 340 ? -9.192 -8.309 -8.834 1.00 92.12 340 TYR A N 1
ATOM 2609 C CA . TYR A 1 340 ? -9.238 -6.856 -8.767 1.00 92.12 340 TYR A CA 1
ATOM 2610 C C . TYR A 1 340 ? -10.630 -6.317 -9.109 1.00 92.12 340 TYR A C 1
ATOM 2612 O O . TYR A 1 340 ? -11.280 -6.745 -10.056 1.00 92.12 340 TYR A O 1
ATOM 2620 N N . ASP A 1 341 ? -11.064 -5.293 -8.380 1.00 90.62 341 ASP A N 1
ATOM 2621 C CA . ASP A 1 341 ? -12.138 -4.407 -8.837 1.00 90.62 341 ASP A CA 1
ATOM 2622 C C . ASP A 1 341 ? -11.559 -3.238 -9.630 1.00 90.62 341 ASP A C 1
ATOM 2624 O O . ASP A 1 341 ? -12.148 -2.784 -10.609 1.00 90.62 341 ASP A O 1
ATOM 2628 N N . PHE A 1 342 ? -10.380 -2.769 -9.212 1.00 91.75 342 PHE A N 1
ATOM 2629 C CA . PHE A 1 342 ? -9.636 -1.711 -9.875 1.00 91.75 342 PHE A CA 1
ATOM 2630 C C . PHE A 1 342 ? -8.168 -2.090 -9.995 1.00 91.75 342 PHE A C 1
ATOM 2632 O O . PHE A 1 342 ? -7.514 -2.402 -8.998 1.00 91.75 342 PHE A O 1
ATOM 2639 N N . LEU A 1 343 ? -7.650 -1.996 -11.214 1.00 95.56 343 LEU A N 1
ATOM 2640 C CA . LEU A 1 343 ? -6.248 -2.216 -11.528 1.00 95.56 343 LEU A CA 1
ATOM 2641 C C . LEU A 1 343 ? -5.610 -0.881 -11.909 1.00 95.56 343 LEU A C 1
ATOM 2643 O O . LEU A 1 343 ? -6.051 -0.237 -12.857 1.00 95.56 343 LEU A O 1
ATOM 2647 N N . LEU A 1 344 ? -4.577 -0.455 -11.189 1.00 96.44 344 LEU A N 1
ATOM 2648 C CA . LEU A 1 344 ? -3.815 0.756 -11.486 1.00 96.44 344 LEU A CA 1
ATOM 2649 C C . LEU A 1 344 ? -2.386 0.389 -11.880 1.00 96.44 344 LEU A C 1
ATOM 2651 O O . LEU A 1 344 ? -1.627 -0.115 -11.061 1.00 96.44 344 LEU A O 1
ATOM 2655 N N . ILE A 1 345 ? -2.002 0.677 -13.119 1.00 96.31 345 ILE A N 1
ATOM 2656 C CA . ILE A 1 345 ? -0.692 0.327 -13.669 1.00 96.31 345 ILE A CA 1
ATOM 2657 C C . ILE A 1 345 ? 0.243 1.532 -13.594 1.00 96.31 345 ILE A C 1
ATOM 2659 O O . ILE A 1 345 ? 0.051 2.544 -14.271 1.00 96.31 345 ILE A O 1
ATOM 2663 N N . THR A 1 346 ? 1.271 1.400 -12.761 1.00 95.12 346 THR A N 1
ATOM 2664 C CA . THR A 1 346 ? 2.284 2.417 -12.454 1.00 95.12 346 THR A CA 1
ATOM 2665 C C . THR A 1 346 ? 3.692 1.820 -12.472 1.00 95.12 346 THR A C 1
ATOM 2667 O O . THR A 1 346 ? 4.568 2.266 -11.735 1.00 95.12 346 THR A O 1
ATOM 2670 N N . CYS A 1 347 ? 3.941 0.817 -13.320 1.00 90.44 347 CYS A N 1
ATOM 2671 C CA . CYS A 1 347 ? 5.225 0.108 -13.419 1.00 90.44 347 CYS A CA 1
ATOM 2672 C C . CYS A 1 347 ? 6.403 0.994 -13.854 1.00 90.44 347 CYS A C 1
ATOM 2674 O O . CYS A 1 347 ? 7.555 0.593 -13.729 1.00 90.44 347 CYS A O 1
ATOM 2676 N N . GLY A 1 348 ? 6.128 2.202 -14.355 1.00 90.12 348 GLY A N 1
ATOM 2677 C CA . GLY A 1 348 ? 7.154 3.079 -14.900 1.00 90.12 348 GLY A CA 1
ATOM 2678 C C . GLY A 1 348 ? 7.798 2.486 -16.154 1.00 90.12 348 GLY A C 1
ATOM 2679 O O . GLY A 1 348 ? 7.187 1.682 -16.862 1.00 90.12 348 GLY A O 1
ATOM 2680 N N . LEU A 1 349 ? 9.023 2.918 -16.445 1.00 90.06 349 LEU A N 1
ATOM 2681 C CA . LEU A 1 349 ? 9.820 2.403 -17.554 1.00 90.06 349 LEU A CA 1
ATOM 2682 C C . LEU A 1 349 ? 11.085 1.757 -16.996 1.00 90.06 349 LEU A C 1
ATOM 2684 O O . LEU A 1 349 ? 11.711 2.322 -16.101 1.00 90.06 349 LEU A O 1
ATOM 2688 N N . GLN A 1 350 ? 11.466 0.619 -17.559 1.00 87.62 350 GLN A N 1
ATOM 2689 C CA . GLN A 1 350 ? 12.648 -0.145 -17.186 1.00 87.62 350 GLN A CA 1
ATOM 2690 C C . GLN A 1 350 ? 13.594 -0.282 -18.374 1.00 87.62 350 GLN A C 1
ATOM 2692 O O . GLN A 1 350 ? 13.194 -0.160 -19.536 1.00 87.62 350 GLN A O 1
ATOM 2697 N N . GLU A 1 351 ? 14.865 -0.496 -18.069 1.00 87.25 351 GLU A N 1
ATOM 2698 C CA . GLU A 1 351 ? 15.869 -0.798 -19.077 1.00 87.25 351 GLU A CA 1
ATOM 2699 C C . GLU A 1 351 ? 15.692 -2.264 -19.530 1.00 87.25 351 GLU A C 1
ATOM 2701 O O . GLU A 1 351 ? 15.553 -3.150 -18.684 1.00 87.25 351 GLU A O 1
ATOM 2706 N N . PRO A 1 352 ? 15.584 -2.534 -20.845 1.00 87.12 352 PRO A N 1
ATOM 2707 C CA . PRO A 1 352 ? 15.136 -3.838 -21.328 1.00 87.12 352 PRO A CA 1
ATOM 2708 C C . PRO A 1 352 ? 16.223 -4.923 -21.353 1.00 87.12 352 PRO A C 1
ATOM 2710 O O . PRO A 1 352 ? 15.861 -6.092 -21.490 1.00 87.12 352 PRO A O 1
ATOM 2713 N N . THR A 1 353 ? 17.513 -4.593 -21.234 1.00 86.88 353 THR A N 1
ATOM 2714 C CA . THR A 1 353 ? 18.639 -5.511 -21.482 1.00 86.88 353 THR A CA 1
ATOM 2715 C C . THR A 1 353 ? 18.574 -6.740 -20.578 1.00 86.88 353 THR A C 1
ATOM 2717 O O . THR A 1 353 ? 18.624 -7.862 -21.079 1.00 86.88 353 THR A O 1
ATOM 2720 N N . ALA A 1 354 ? 18.371 -6.556 -19.269 1.00 84.44 354 ALA A N 1
ATOM 2721 C CA . ALA A 1 354 ? 18.264 -7.675 -18.329 1.00 84.44 354 ALA A CA 1
ATOM 2722 C C . ALA A 1 354 ? 17.065 -8.579 -18.666 1.00 84.44 354 ALA A C 1
ATOM 2724 O O . ALA A 1 354 ? 17.208 -9.792 -18.812 1.00 84.44 354 ALA A O 1
ATOM 2725 N N . SER A 1 355 ? 15.891 -7.977 -18.889 1.00 81.12 355 SER A N 1
ATOM 2726 C CA . SER A 1 355 ? 14.665 -8.715 -19.224 1.00 81.12 355 SER A CA 1
ATOM 2727 C C . SER A 1 355 ? 14.752 -9.458 -20.563 1.00 81.12 355 SER A C 1
ATOM 2729 O O . SER A 1 355 ? 14.140 -10.511 -20.730 1.00 81.12 355 SER A O 1
ATOM 2731 N N . PHE A 1 356 ? 15.517 -8.923 -21.517 1.00 83.62 356 PHE A N 1
ATOM 2732 C CA . PHE A 1 356 ? 15.714 -9.517 -22.833 1.00 83.62 356 PHE A CA 1
ATOM 2733 C C . PHE A 1 356 ? 16.529 -10.812 -22.747 1.00 83.62 356 PHE A C 1
ATOM 2735 O O . PHE A 1 356 ? 16.166 -11.802 -23.382 1.00 83.62 356 PHE A O 1
ATOM 2742 N N . PHE A 1 357 ? 17.596 -10.826 -21.943 1.00 82.62 357 PHE A N 1
ATOM 2743 C CA . PHE A 1 357 ? 18.413 -12.026 -21.748 1.00 82.62 357 PHE A CA 1
ATOM 2744 C C . PHE A 1 357 ? 17.768 -13.027 -20.787 1.00 82.62 357 PHE A C 1
ATOM 2746 O O . PHE A 1 357 ? 17.813 -14.223 -21.069 1.00 82.62 357 PHE A O 1
ATOM 2753 N N . ALA A 1 358 ? 17.053 -12.557 -19.759 1.00 79.75 358 ALA A N 1
ATOM 2754 C CA . ALA A 1 358 ? 16.327 -13.413 -18.816 1.00 79.75 358 ALA A CA 1
ATOM 2755 C C . ALA A 1 358 ? 15.315 -14.361 -19.490 1.00 79.75 358 ALA A C 1
ATOM 2757 O O . ALA A 1 358 ? 15.061 -15.452 -18.990 1.00 79.75 358 ALA A O 1
ATOM 2758 N N . GLN A 1 359 ? 14.735 -13.966 -20.633 1.00 74.25 359 GLN A N 1
ATOM 2759 C CA . GLN A 1 359 ? 13.816 -14.819 -21.403 1.00 74.25 359 GLN A CA 1
ATOM 2760 C C . GLN A 1 359 ? 14.494 -16.043 -22.029 1.00 74.25 359 GLN A C 1
ATOM 2762 O O . GLN A 1 359 ? 13.817 -17.029 -22.317 1.00 74.25 359 GLN A O 1
ATOM 2767 N N . ARG A 1 360 ? 15.799 -15.958 -22.305 1.00 78.69 360 ARG A N 1
ATOM 2768 C CA . ARG A 1 360 ? 16.583 -17.046 -22.901 1.00 78.69 360 ARG A CA 1
ATOM 2769 C C . ARG A 1 360 ? 17.275 -17.867 -21.827 1.00 78.69 360 ARG A C 1
ATOM 2771 O O . ARG A 1 360 ? 17.178 -19.088 -21.859 1.00 78.69 360 ARG A O 1
ATOM 2778 N N . ASP A 1 361 ? 17.931 -17.179 -20.898 1.00 79.06 361 ASP A N 1
ATOM 2779 C CA . ASP A 1 361 ? 18.658 -17.773 -19.787 1.00 79.06 361 ASP A CA 1
ATOM 2780 C C . ASP A 1 361 ? 18.524 -16.881 -18.532 1.00 79.06 361 ASP A C 1
ATOM 2782 O O . ASP A 1 361 ? 19.061 -15.767 -18.500 1.00 79.06 361 ASP A O 1
ATOM 2786 N N . PRO A 1 362 ? 17.787 -17.330 -17.498 1.00 78.94 362 PRO A N 1
ATOM 2787 C CA . PRO A 1 362 ? 17.631 -16.590 -16.250 1.00 78.94 362 PRO A CA 1
ATOM 2788 C C . PRO A 1 362 ? 18.940 -16.390 -15.480 1.00 78.94 362 PRO A C 1
ATOM 2790 O O . PRO A 1 362 ? 19.060 -15.395 -14.768 1.00 78.94 362 PRO A O 1
ATOM 2793 N N . GLU A 1 363 ? 19.909 -17.304 -15.598 1.00 80.88 363 GLU A N 1
ATOM 2794 C CA . GLU A 1 363 ? 21.165 -17.219 -14.839 1.00 80.88 363 GLU A CA 1
ATOM 2795 C C . GLU A 1 363 ? 22.016 -16.046 -15.332 1.00 80.88 363 GLU A C 1
ATOM 2797 O O . GLU A 1 363 ? 22.573 -15.286 -14.539 1.00 80.88 363 GLU A O 1
ATOM 2802 N N . VAL A 1 364 ? 22.005 -15.817 -16.646 1.00 81.31 364 VAL A N 1
ATOM 2803 C CA . VAL A 1 364 ? 22.706 -14.710 -17.303 1.00 81.31 364 VAL A CA 1
ATOM 2804 C C . VAL A 1 364 ? 22.171 -13.338 -16.882 1.00 81.31 364 VAL A C 1
ATOM 2806 O O . VAL A 1 364 ? 22.918 -12.356 -16.861 1.00 81.31 364 VAL A O 1
ATOM 2809 N N . ALA A 1 365 ? 20.888 -13.239 -16.526 1.00 77.50 365 ALA A N 1
ATOM 2810 C CA . ALA A 1 365 ? 20.295 -11.976 -16.095 1.00 77.50 365 ALA A CA 1
ATOM 2811 C C . ALA A 1 365 ? 20.961 -11.420 -14.825 1.00 77.50 365 ALA A C 1
ATOM 2813 O O . ALA A 1 365 ? 21.008 -10.205 -14.658 1.00 77.50 365 ALA A O 1
ATOM 2814 N N . GLY A 1 366 ? 21.538 -12.282 -13.975 1.00 80.31 366 GLY A N 1
ATOM 2815 C CA . GLY A 1 366 ? 22.306 -11.866 -12.798 1.00 80.31 366 GLY A CA 1
ATOM 2816 C C . GLY A 1 366 ? 23.616 -11.138 -13.126 1.00 80.31 366 GLY A C 1
ATOM 2817 O O . GLY A 1 366 ? 24.148 -10.427 -12.277 1.00 80.31 366 GLY A O 1
ATOM 2818 N N . ASN A 1 367 ? 24.122 -11.270 -14.356 1.00 85.56 367 ASN A N 1
ATOM 2819 C CA . ASN A 1 367 ? 25.297 -10.549 -14.855 1.00 85.56 367 ASN A CA 1
ATOM 2820 C C . ASN A 1 367 ? 24.937 -9.241 -15.573 1.00 85.56 367 ASN A C 1
ATOM 2822 O O . ASN A 1 367 ? 25.826 -8.582 -16.117 1.00 85.56 367 ASN A O 1
ATOM 2826 N N . VAL A 1 368 ? 23.657 -8.863 -15.607 1.00 86.44 368 VAL A N 1
ATOM 2827 C CA . VAL A 1 368 ? 23.201 -7.598 -16.182 1.00 86.44 368 VAL A CA 1
ATOM 2828 C C . VAL A 1 368 ? 22.717 -6.691 -15.061 1.00 86.44 368 VAL A C 1
ATOM 2830 O O . VAL A 1 368 ? 21.836 -7.078 -14.303 1.00 86.44 368 VAL A O 1
ATOM 2833 N N . CYS A 1 369 ? 23.250 -5.474 -14.980 1.00 86.81 369 CYS A N 1
ATOM 2834 C CA . CYS A 1 369 ? 22.796 -4.484 -14.008 1.00 86.81 369 CYS A CA 1
ATOM 2835 C C . CYS A 1 369 ? 22.394 -3.165 -14.670 1.00 86.81 369 CYS A C 1
ATOM 2837 O O . CYS A 1 369 ? 22.862 -2.803 -15.756 1.00 86.81 369 CYS A O 1
ATOM 2839 N N . GLY A 1 370 ? 21.509 -2.430 -14.002 1.00 85.88 370 GLY A N 1
ATOM 2840 C CA . GLY A 1 370 ? 21.164 -1.063 -14.386 1.00 85.88 370 GLY A CA 1
ATOM 2841 C C . GLY A 1 370 ? 22.137 -0.027 -13.813 1.00 85.88 370 GLY A C 1
ATOM 2842 O O . GLY A 1 370 ? 22.885 -0.284 -12.871 1.00 85.88 370 GLY A O 1
ATOM 2843 N N . THR A 1 371 ? 22.073 1.210 -14.310 1.00 84.31 371 THR A N 1
ATOM 2844 C CA . THR A 1 371 ? 22.892 2.327 -13.792 1.00 84.31 371 THR A CA 1
ATOM 2845 C C . THR A 1 371 ? 22.662 2.614 -12.301 1.00 84.31 371 THR A C 1
ATOM 2847 O O . THR A 1 371 ? 23.591 3.023 -11.601 1.00 84.31 371 THR A O 1
ATOM 2850 N N . GLN A 1 372 ? 21.444 2.404 -11.790 1.00 79.50 372 GLN A N 1
ATOM 2851 C CA . GLN A 1 372 ? 21.129 2.606 -10.369 1.00 79.50 372 GLN A CA 1
ATOM 2852 C C . GLN A 1 372 ? 21.820 1.567 -9.480 1.00 79.50 372 GLN A C 1
ATOM 2854 O O . GLN A 1 372 ? 22.519 1.955 -8.547 1.00 79.50 372 GLN A O 1
ATOM 2859 N N . GLU A 1 373 ? 21.693 0.283 -9.819 1.00 80.94 373 GLU A N 1
ATOM 2860 C CA . GLU A 1 373 ? 22.357 -0.832 -9.125 1.00 80.94 373 GLU A CA 1
ATOM 2861 C C . GLU A 1 373 ? 23.880 -0.682 -9.177 1.00 80.94 373 GLU A C 1
ATOM 2863 O O . GLU A 1 373 ? 24.560 -0.812 -8.165 1.00 80.94 373 GLU A O 1
ATOM 2868 N N . LEU A 1 374 ? 24.430 -0.278 -10.328 1.00 83.81 374 LEU A N 1
ATOM 2869 C CA . LEU A 1 374 ? 25.848 0.063 -10.437 1.00 83.81 374 LEU A CA 1
ATOM 2870 C C . LEU A 1 374 ? 26.236 1.174 -9.447 1.00 83.81 374 LEU A C 1
ATOM 2872 O O . LEU A 1 374 ? 27.270 1.109 -8.786 1.00 83.81 374 LEU A O 1
ATOM 2876 N N . THR A 1 375 ? 25.410 2.212 -9.321 1.00 82.19 375 THR A N 1
ATOM 2877 C CA . THR A 1 375 ? 25.701 3.337 -8.425 1.00 82.19 375 THR A CA 1
ATOM 2878 C C . THR A 1 375 ? 25.635 2.923 -6.953 1.00 82.19 375 THR A C 1
ATOM 2880 O O . THR A 1 375 ? 26.443 3.417 -6.159 1.00 82.19 375 THR A O 1
ATOM 2883 N N . SER A 1 376 ? 24.732 2.023 -6.563 1.00 79.12 376 SER A N 1
ATOM 2884 C CA . SER A 1 376 ? 24.615 1.565 -5.174 1.00 79.12 376 SER A CA 1
ATOM 2885 C C . SER A 1 376 ? 25.645 0.499 -4.803 1.00 79.12 376 SER A C 1
ATOM 2887 O O . SER A 1 376 ? 26.264 0.612 -3.744 1.00 79.12 376 SER A O 1
ATOM 2889 N N . ASP A 1 377 ? 25.867 -0.480 -5.679 1.00 81.00 377 ASP A N 1
ATOM 2890 C CA . ASP A 1 377 ? 26.482 -1.753 -5.294 1.00 81.00 377 ASP A CA 1
ATOM 2891 C C . ASP A 1 377 ? 27.947 -1.857 -5.728 1.00 81.00 377 ASP A C 1
ATOM 2893 O O . ASP A 1 377 ? 28.739 -2.495 -5.040 1.00 81.00 377 ASP A O 1
ATOM 2897 N N . PHE A 1 378 ? 28.342 -1.193 -6.821 1.00 80.12 378 PHE A N 1
ATOM 2898 C CA . PHE A 1 378 ? 29.697 -1.313 -7.369 1.00 80.12 378 PHE A CA 1
ATOM 2899 C C . PHE A 1 378 ? 30.728 -0.590 -6.501 1.00 80.12 378 PHE A C 1
ATOM 2901 O O . PHE A 1 378 ? 30.779 0.639 -6.479 1.00 80.12 378 PHE A O 1
ATOM 2908 N N . MET A 1 379 ? 31.601 -1.311 -5.814 1.00 79.19 379 MET A N 1
ATOM 2909 C CA . MET A 1 379 ? 32.622 -0.719 -4.953 1.00 79.19 379 MET A CA 1
ATOM 2910 C C . MET A 1 379 ? 33.993 -0.708 -5.629 1.00 79.19 379 MET A C 1
ATOM 2912 O O . MET A 1 379 ? 34.264 -1.432 -6.581 1.00 79.19 379 MET A O 1
ATOM 2916 N N . PHE A 1 380 ? 34.922 0.089 -5.089 1.00 71.69 380 PHE A N 1
ATOM 2917 C CA . PHE A 1 380 ? 36.303 0.117 -5.587 1.00 71.69 380 PHE A CA 1
ATOM 2918 C C . PHE A 1 380 ? 36.959 -1.280 -5.584 1.00 71.69 380 PHE A C 1
ATOM 2920 O O . PHE A 1 380 ? 37.766 -1.581 -6.455 1.00 71.69 380 PHE A O 1
ATOM 2927 N N . GLY A 1 381 ? 36.601 -2.158 -4.637 1.00 71.06 381 GLY A N 1
ATOM 2928 C CA . GLY A 1 381 ? 37.108 -3.536 -4.590 1.00 71.06 381 GLY A CA 1
ATOM 2929 C C . GLY A 1 381 ? 36.718 -4.387 -5.802 1.00 71.06 381 GLY A C 1
ATOM 2930 O O . GLY A 1 381 ? 37.523 -5.204 -6.238 1.00 71.06 381 GLY A O 1
ATOM 2931 N N . ASP A 1 382 ? 35.544 -4.144 -6.384 1.00 75.25 382 ASP A N 1
ATOM 2932 C CA . ASP A 1 382 ? 35.044 -4.886 -7.548 1.00 75.25 382 ASP A CA 1
ATOM 2933 C C . ASP A 1 382 ? 35.817 -4.513 -8.818 1.00 75.25 382 ASP A C 1
ATOM 2935 O O . ASP A 1 382 ? 36.096 -5.356 -9.668 1.00 75.25 382 ASP A O 1
ATOM 2939 N N . SER A 1 383 ? 36.280 -3.261 -8.901 1.00 69.56 383 SER A N 1
ATOM 2940 C CA . SER A 1 383 ? 37.149 -2.799 -9.993 1.00 69.56 383 SER A CA 1
ATOM 2941 C C . SER A 1 383 ? 38.503 -3.527 -10.058 1.00 69.56 383 SER A C 1
ATOM 2943 O O . SER A 1 383 ? 39.166 -3.500 -11.092 1.00 69.56 383 SER A O 1
ATOM 2945 N N . LEU A 1 384 ? 38.916 -4.181 -8.964 1.00 70.31 384 LEU A N 1
ATOM 2946 C CA . LEU A 1 384 ? 40.165 -4.945 -8.877 1.00 70.31 384 LEU A CA 1
ATOM 2947 C C . LEU A 1 384 ? 39.990 -6.432 -9.216 1.00 70.31 384 LEU A C 1
ATOM 2949 O O . LEU A 1 384 ? 40.986 -7.104 -9.483 1.00 70.31 384 LEU A O 1
ATOM 2953 N N . THR A 1 385 ? 38.764 -6.955 -9.151 1.00 78.44 385 THR A N 1
ATOM 2954 C CA . THR A 1 385 ? 38.450 -8.374 -9.385 1.00 78.44 385 THR A CA 1
ATOM 2955 C C . THR A 1 385 ? 37.883 -8.618 -10.778 1.00 78.44 385 THR A C 1
ATOM 2957 O O . THR A 1 385 ? 38.153 -9.666 -11.363 1.00 78.44 385 THR A O 1
ATOM 2960 N N . MET A 1 386 ? 37.123 -7.662 -11.315 1.00 80.62 386 MET A N 1
ATOM 2961 C CA . MET A 1 386 ? 36.536 -7.751 -12.648 1.00 80.62 386 MET A CA 1
ATOM 2962 C C . MET A 1 386 ? 37.584 -7.485 -13.734 1.00 80.62 386 MET A C 1
ATOM 2964 O O . MET A 1 386 ? 38.428 -6.600 -13.610 1.00 80.62 386 MET A O 1
ATOM 2968 N N . GLU A 1 387 ? 37.515 -8.243 -14.825 1.00 79.94 387 GLU A N 1
ATOM 2969 C CA . GLU A 1 387 ? 38.435 -8.145 -15.961 1.00 79.94 387 GLU A CA 1
ATOM 2970 C C . GLU A 1 387 ? 37.800 -7.416 -17.146 1.00 79.94 387 GLU A C 1
ATOM 2972 O O . GLU A 1 387 ? 38.489 -6.670 -17.848 1.00 79.94 387 GLU A O 1
ATOM 2977 N N . ARG A 1 388 ? 36.501 -7.643 -17.394 1.00 85.75 388 ARG A N 1
ATOM 2978 C CA . ARG A 1 388 ? 35.772 -7.068 -18.532 1.00 85.75 388 ARG A CA 1
ATOM 2979 C C . ARG A 1 388 ? 34.334 -6.709 -18.183 1.00 85.75 388 ARG A C 1
ATOM 2981 O O . ARG A 1 388 ? 33.532 -7.570 -17.838 1.00 85.75 388 ARG A O 1
ATOM 2988 N N . ILE A 1 389 ? 33.997 -5.441 -18.385 1.00 88.44 389 ILE A N 1
ATOM 2989 C CA . ILE A 1 389 ? 32.658 -4.873 -18.236 1.00 88.44 389 ILE A CA 1
ATOM 2990 C C . ILE A 1 389 ? 32.183 -4.379 -19.607 1.00 88.44 389 ILE A C 1
ATOM 2992 O O . ILE A 1 389 ? 32.946 -3.780 -20.365 1.00 88.44 389 ILE A O 1
ATOM 2996 N N . VAL A 1 390 ? 30.920 -4.592 -19.955 1.00 89.38 390 VAL A N 1
ATOM 2997 C CA . VAL A 1 390 ? 30.332 -4.020 -21.175 1.00 89.38 390 VAL A CA 1
ATOM 2998 C C . VAL A 1 390 ? 29.317 -2.965 -20.786 1.00 89.38 390 VAL A C 1
ATOM 3000 O O . VAL A 1 390 ? 28.315 -3.271 -20.153 1.00 89.38 390 VAL A O 1
ATOM 3003 N N . LEU A 1 391 ? 29.561 -1.721 -21.185 1.00 90.31 391 LEU A N 1
ATOM 3004 C CA . LEU A 1 391 ? 28.588 -0.643 -21.070 1.00 90.31 391 LEU A CA 1
ATOM 3005 C C . LEU A 1 391 ? 27.765 -0.614 -22.360 1.00 90.31 391 LEU A C 1
ATOM 3007 O O . LEU A 1 391 ? 28.314 -0.324 -23.426 1.00 90.31 391 LEU A O 1
ATOM 3011 N N . TYR A 1 392 ? 26.475 -0.941 -22.272 1.00 91.06 392 TYR A N 1
ATOM 3012 C CA . TYR A 1 392 ? 25.613 -1.145 -23.433 1.00 91.06 392 TYR A CA 1
ATOM 3013 C C . TYR A 1 392 ? 24.471 -0.126 -23.501 1.00 91.06 392 TYR A C 1
ATOM 3015 O O . TYR A 1 392 ? 23.446 -0.271 -22.840 1.00 91.06 392 TYR A O 1
ATOM 3023 N N . GLY A 1 393 ? 24.612 0.904 -24.337 1.00 89.81 393 GLY A N 1
ATOM 3024 C CA . GLY A 1 393 ? 23.570 1.910 -24.551 1.00 89.81 393 GLY A CA 1
ATOM 3025 C C . GLY A 1 393 ? 24.103 3.287 -24.931 1.00 89.81 393 GLY A C 1
ATOM 3026 O O . GLY A 1 393 ? 25.299 3.530 -24.929 1.00 89.81 393 GLY A O 1
ATOM 3027 N N . SER A 1 394 ? 23.207 4.207 -25.281 1.00 87.62 394 SER A N 1
ATOM 3028 C CA . SER A 1 394 ? 23.566 5.559 -25.748 1.00 87.62 394 SER A CA 1
ATOM 3029 C C . SER A 1 394 ? 22.773 6.665 -25.047 1.00 87.62 394 SER A C 1
ATOM 3031 O O . SER A 1 394 ? 22.639 7.769 -25.574 1.00 87.62 394 SER A O 1
ATOM 3033 N N . THR A 1 395 ? 22.174 6.354 -23.900 1.00 89.44 395 THR A N 1
ATOM 3034 C CA . THR A 1 395 ? 21.347 7.289 -23.128 1.00 89.44 395 THR A CA 1
ATOM 3035 C C . THR A 1 395 ? 22.188 8.071 -22.118 1.00 89.44 395 THR A C 1
ATOM 3037 O O . THR A 1 395 ? 23.370 7.791 -21.917 1.00 89.44 395 THR A O 1
ATOM 3040 N N . LEU A 1 396 ? 21.572 9.043 -21.438 1.00 88.06 396 LEU A N 1
ATOM 3041 C CA . LEU A 1 396 ? 22.216 9.758 -20.332 1.00 88.06 396 LEU A CA 1
ATOM 3042 C C . LEU A 1 396 ? 22.689 8.804 -19.218 1.00 88.06 396 LEU A C 1
ATOM 3044 O O . LEU A 1 396 ? 23.753 9.021 -18.638 1.00 88.06 396 LEU A O 1
ATOM 3048 N N . ASP A 1 397 ? 21.950 7.714 -18.991 1.00 88.38 397 ASP A N 1
ATOM 3049 C CA . ASP A 1 397 ? 22.287 6.675 -18.014 1.00 88.38 397 ASP A CA 1
ATOM 3050 C C . ASP A 1 397 ? 23.627 5.991 -18.345 1.00 88.38 397 ASP A C 1
ATOM 3052 O O . ASP A 1 397 ? 24.340 5.584 -17.427 1.00 88.38 397 ASP A O 1
ATOM 3056 N N . ALA A 1 398 ? 24.014 5.926 -19.628 1.00 89.56 398 ALA A N 1
ATOM 3057 C CA . ALA A 1 398 ? 25.307 5.387 -20.052 1.00 89.56 398 ALA A CA 1
ATOM 3058 C C . ALA A 1 398 ? 26.466 6.302 -19.640 1.00 89.56 398 ALA A C 1
ATOM 3060 O O . ALA A 1 398 ? 27.497 5.837 -19.161 1.00 89.56 398 ALA A O 1
ATOM 3061 N N . ILE A 1 399 ? 26.285 7.618 -19.772 1.00 88.50 399 ILE A N 1
ATOM 3062 C CA . ILE A 1 399 ? 27.300 8.602 -19.377 1.00 88.50 399 ILE A CA 1
ATOM 3063 C C . ILE A 1 399 ? 27.420 8.657 -17.853 1.00 88.50 399 ILE A C 1
ATOM 3065 O O . ILE A 1 399 ? 28.526 8.759 -17.321 1.00 88.50 399 ILE A O 1
ATOM 3069 N N . GLN A 1 400 ? 26.301 8.526 -17.136 1.00 88.69 400 GLN A N 1
ATOM 3070 C CA . GLN A 1 400 ? 26.323 8.380 -15.683 1.00 88.69 400 GLN A CA 1
ATOM 3071 C C . GLN A 1 400 ? 27.064 7.105 -15.265 1.00 88.69 400 GLN A C 1
ATOM 3073 O O . GLN A 1 400 ? 27.961 7.180 -14.427 1.00 88.69 400 GLN A O 1
ATOM 3078 N N . ALA A 1 401 ? 26.748 5.955 -15.861 1.00 88.88 401 ALA A N 1
ATOM 3079 C CA . ALA A 1 401 ? 27.434 4.700 -15.567 1.00 88.88 401 ALA A CA 1
ATOM 3080 C C . ALA A 1 401 ? 28.943 4.788 -15.842 1.00 88.88 401 ALA A C 1
ATOM 3082 O O . ALA A 1 401 ? 29.746 4.405 -14.993 1.00 88.88 401 ALA A O 1
ATOM 3083 N N . TRP A 1 402 ? 29.336 5.386 -16.970 1.00 88.50 402 TRP A N 1
ATOM 3084 C CA . TRP A 1 402 ? 30.736 5.689 -17.266 1.00 88.50 402 TRP A CA 1
ATOM 3085 C C . TRP A 1 402 ? 31.388 6.546 -16.173 1.00 88.50 402 TRP A C 1
ATOM 3087 O O . TRP A 1 402 ? 32.458 6.200 -15.676 1.00 88.50 402 TRP A O 1
ATOM 3097 N N . SER A 1 403 ? 30.724 7.620 -15.735 1.00 87.00 403 SER A N 1
ATOM 3098 C CA . SER A 1 403 ? 31.258 8.491 -14.681 1.00 87.00 403 SER A CA 1
ATOM 3099 C C . SER A 1 403 ? 31.465 7.747 -13.353 1.00 87.00 403 SER A C 1
ATOM 3101 O O . SER A 1 403 ? 32.448 7.995 -12.657 1.00 87.00 403 SER A O 1
ATOM 3103 N N . VAL A 1 404 ? 30.575 6.803 -13.016 1.00 86.81 404 VAL A N 1
ATOM 3104 C CA . VAL A 1 404 ? 30.681 5.961 -11.814 1.00 86.81 404 VAL A CA 1
ATOM 3105 C C . VAL A 1 404 ? 31.874 5.018 -11.921 1.00 86.81 404 VAL A C 1
ATOM 3107 O O . VAL A 1 404 ? 32.631 4.904 -10.957 1.00 86.81 404 VAL A O 1
ATOM 3110 N N . LEU A 1 405 ? 32.078 4.391 -13.084 1.00 85.69 405 LEU A N 1
ATOM 3111 C CA . LEU A 1 405 ? 33.234 3.529 -13.326 1.00 85.69 405 LEU A CA 1
ATOM 3112 C C . LEU A 1 405 ? 34.544 4.312 -13.191 1.00 85.69 405 LEU A C 1
ATOM 3114 O O . LEU A 1 405 ? 35.408 3.902 -12.422 1.00 85.69 405 LEU A O 1
ATOM 3118 N N . GLU A 1 406 ? 34.671 5.466 -13.847 1.00 84.38 406 GLU A N 1
ATOM 3119 C CA . GLU A 1 406 ? 35.883 6.298 -13.778 1.00 84.38 406 GLU A CA 1
ATOM 3120 C C . GLU A 1 406 ? 36.181 6.773 -12.344 1.00 84.38 406 GLU A C 1
ATOM 3122 O O . GLU A 1 406 ? 37.315 6.683 -11.872 1.00 84.38 406 GLU A O 1
ATOM 3127 N N . LEU A 1 407 ? 35.160 7.219 -11.600 1.00 83.38 407 LEU A N 1
ATOM 3128 C CA . LEU A 1 407 ? 35.321 7.665 -10.210 1.00 83.38 407 LEU A CA 1
ATOM 3129 C C . LEU A 1 407 ? 35.718 6.530 -9.254 1.00 83.38 407 LEU A C 1
ATOM 3131 O O . LEU A 1 407 ? 36.409 6.780 -8.265 1.00 83.38 407 LEU A O 1
ATOM 3135 N N . ARG A 1 408 ? 35.274 5.295 -9.519 1.00 82.25 408 ARG A N 1
ATOM 3136 C CA . ARG A 1 408 ? 35.491 4.123 -8.652 1.00 82.25 408 ARG A CA 1
ATOM 3137 C C . ARG A 1 408 ? 36.643 3.224 -9.108 1.00 82.25 408 ARG A C 1
ATOM 3139 O O . ARG A 1 408 ? 36.723 2.085 -8.664 1.00 82.25 408 ARG A O 1
ATOM 3146 N N . GLY A 1 409 ? 37.569 3.745 -9.917 1.00 67.75 409 GLY A N 1
ATOM 3147 C CA . GLY A 1 409 ? 38.818 3.055 -10.270 1.00 67.75 409 GLY A CA 1
ATOM 3148 C C . GLY A 1 409 ? 38.774 2.248 -11.569 1.00 67.75 409 GLY A C 1
ATOM 3149 O O . GLY A 1 409 ? 39.717 1.513 -11.860 1.00 67.75 409 GLY A O 1
ATOM 3150 N N . GLY A 1 410 ? 37.720 2.400 -12.370 1.00 62.31 410 GLY A N 1
ATOM 3151 C CA . GLY A 1 410 ? 37.603 1.827 -13.704 1.00 62.31 410 GLY A CA 1
ATOM 3152 C C . GLY A 1 410 ? 38.659 2.405 -14.640 1.00 62.31 410 GLY A C 1
ATOM 3153 O O . GLY A 1 410 ? 38.478 3.477 -15.202 1.00 62.31 410 GLY A O 1
ATOM 3154 N N . MET A 1 411 ? 39.776 1.702 -14.830 1.00 58.97 411 MET A N 1
ATOM 3155 C CA . MET A 1 411 ? 40.704 2.034 -15.910 1.00 58.97 411 MET A CA 1
ATOM 3156 C C . MET A 1 411 ? 40.002 1.826 -17.259 1.00 58.97 411 MET A C 1
ATOM 3158 O O . MET A 1 411 ? 39.279 0.847 -17.430 1.00 58.97 411 MET A O 1
ATOM 3162 N N . SER A 1 412 ? 40.315 2.646 -18.263 1.00 60.78 412 SER A N 1
ATOM 3163 C CA . SER A 1 412 ? 39.814 2.532 -19.650 1.00 60.78 412 SER A CA 1
ATOM 3164 C C . SER A 1 412 ? 40.042 1.172 -20.339 1.00 60.78 412 SER A C 1
ATOM 3166 O O . SER A 1 412 ? 39.565 0.946 -21.445 1.00 60.78 412 SER A O 1
ATOM 3168 N N . ARG A 1 413 ? 40.783 0.253 -19.705 1.00 63.59 413 ARG A N 1
ATOM 3169 C CA . ARG A 1 413 ? 40.985 -1.135 -20.151 1.00 63.59 413 ARG A CA 1
ATOM 3170 C C . ARG A 1 413 ? 39.926 -2.118 -19.645 1.00 63.59 413 ARG A C 1
ATOM 3172 O O . ARG A 1 413 ? 39.860 -3.219 -20.178 1.00 63.59 413 ARG A O 1
ATOM 3179 N N . LEU A 1 414 ? 39.163 -1.750 -18.616 1.00 71.62 414 LEU A N 1
ATOM 3180 C CA . LEU A 1 414 ? 38.216 -2.638 -17.938 1.00 71.62 414 LEU A CA 1
ATOM 3181 C C . LEU A 1 414 ? 36.845 -2.664 -18.608 1.00 71.62 414 LEU A C 1
ATOM 3183 O O . LEU A 1 414 ? 36.140 -3.655 -18.456 1.00 71.62 414 LEU A O 1
ATOM 3187 N N . TYR A 1 415 ? 36.457 -1.619 -19.348 1.00 79.00 415 TYR A N 1
ATOM 3188 C CA . TYR A 1 415 ? 35.130 -1.544 -19.956 1.00 79.00 415 TYR A CA 1
ATOM 3189 C C . TYR A 1 415 ? 35.155 -1.330 -21.472 1.00 79.00 415 TYR A C 1
ATOM 3191 O O . TYR A 1 415 ? 35.993 -0.610 -22.009 1.00 79.00 415 TYR A O 1
ATOM 3199 N N . SER A 1 416 ? 34.196 -1.944 -22.165 1.00 85.75 416 SER A N 1
ATOM 3200 C CA . SER A 1 416 ? 33.897 -1.688 -23.577 1.00 85.75 416 SER A CA 1
ATOM 3201 C C . SER A 1 416 ? 32.588 -0.918 -23.683 1.00 85.75 416 SER A C 1
ATOM 3203 O O . SER A 1 416 ? 31.544 -1.422 -23.271 1.00 85.75 416 SER A O 1
ATOM 3205 N N . PHE A 1 417 ? 32.639 0.301 -24.224 1.00 88.44 417 PHE A N 1
ATOM 3206 C CA . PHE A 1 417 ? 31.449 1.125 -24.423 1.00 88.44 417 PHE A CA 1
ATOM 3207 C C . PHE A 1 417 ? 30.876 0.922 -25.822 1.00 88.44 417 PHE A C 1
ATOM 3209 O O . PHE A 1 417 ? 31.523 1.243 -26.822 1.00 88.44 417 PHE A O 1
ATOM 3216 N N . CYS A 1 418 ? 29.660 0.390 -25.896 1.00 90.25 418 CYS A N 1
ATOM 3217 C CA . CYS A 1 418 ? 29.001 0.092 -27.154 1.00 90.25 418 CYS A CA 1
ATOM 3218 C C . CYS A 1 418 ? 27.509 0.407 -27.122 1.00 90.25 418 CYS A C 1
ATOM 3220 O O . CYS A 1 418 ? 26.861 0.385 -26.079 1.00 90.25 418 CYS A O 1
ATOM 3222 N N . ALA A 1 419 ? 26.950 0.707 -28.28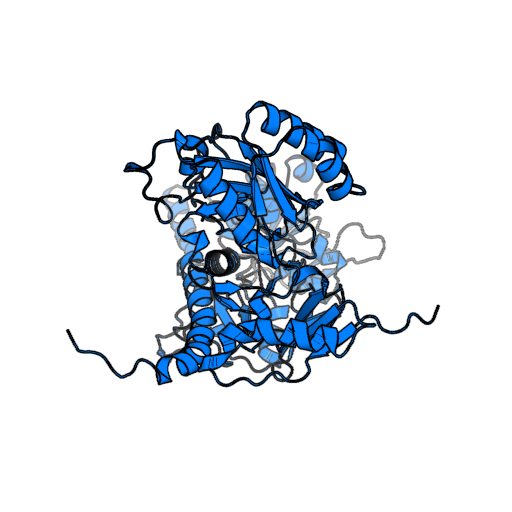8 1.00 88.81 419 ALA A N 1
ATOM 3223 C CA . ALA A 1 419 ? 25.527 0.957 -28.440 1.00 88.81 419 ALA A CA 1
ATOM 3224 C C . ALA A 1 419 ? 25.045 0.503 -29.820 1.00 88.81 419 ALA A C 1
ATOM 3226 O O . ALA A 1 419 ? 25.798 0.601 -30.797 1.00 88.81 419 ALA A O 1
ATOM 3227 N N . PRO A 1 420 ? 23.781 0.056 -29.939 1.00 86.38 420 PRO A N 1
ATOM 3228 C CA . PRO A 1 420 ? 23.190 -0.158 -31.247 1.00 86.38 420 PRO A CA 1
ATOM 3229 C C . PRO A 1 420 ? 23.122 1.180 -32.006 1.00 86.38 420 PRO A C 1
ATOM 3231 O O . PRO A 1 420 ? 22.910 2.223 -31.382 1.00 86.38 420 PRO A O 1
ATOM 3234 N N . PRO A 1 421 ? 23.268 1.177 -33.342 1.00 82.44 421 PRO A N 1
ATOM 3235 C CA . PRO A 1 421 ? 23.174 2.395 -34.136 1.00 82.44 421 PRO A CA 1
ATOM 3236 C C . PRO A 1 421 ? 21.769 2.999 -34.002 1.00 82.44 421 PRO A C 1
ATOM 3238 O O . PRO A 1 421 ? 20.788 2.461 -34.517 1.00 82.44 421 PRO A O 1
ATOM 3241 N N . ALA A 1 422 ? 21.680 4.117 -33.289 1.00 81.19 422 ALA A N 1
ATOM 3242 C CA . ALA A 1 422 ? 20.448 4.832 -32.984 1.00 81.19 422 ALA A CA 1
ATOM 3243 C C . ALA A 1 422 ? 20.705 6.348 -33.023 1.00 81.19 422 ALA A C 1
ATOM 3245 O O . ALA A 1 422 ? 21.848 6.779 -32.840 1.00 81.19 422 ALA A O 1
ATOM 3246 N N . PRO A 1 423 ? 19.677 7.181 -33.277 1.00 79.81 423 PRO A N 1
ATOM 3247 C CA . PRO A 1 423 ? 19.833 8.625 -33.164 1.00 79.81 423 PRO A CA 1
ATOM 3248 C C . PRO A 1 423 ? 20.243 9.002 -31.728 1.00 79.81 423 PRO A C 1
ATOM 3250 O O . PRO A 1 423 ? 19.699 8.432 -30.778 1.00 79.81 423 PRO A O 1
ATOM 3253 N N . PRO A 1 424 ? 21.180 9.952 -31.552 1.00 76.00 424 PRO A N 1
ATOM 3254 C CA . PRO A 1 424 ? 21.660 10.328 -30.230 1.00 76.00 424 PRO A CA 1
ATOM 3255 C C . PRO A 1 424 ? 20.539 10.967 -29.410 1.00 76.00 424 PRO A C 1
ATOM 3257 O O . PRO A 1 424 ? 19.779 11.795 -29.924 1.00 76.00 424 PRO A O 1
ATOM 3260 N N . ASP A 1 425 ? 20.459 10.597 -28.132 1.00 81.88 425 ASP A N 1
ATOM 3261 C CA . ASP A 1 425 ? 19.490 11.151 -27.188 1.00 81.88 425 ASP A CA 1
ATOM 3262 C C . ASP A 1 425 ? 19.631 12.690 -27.133 1.00 81.88 425 ASP A C 1
ATOM 3264 O O . ASP A 1 425 ? 20.753 13.192 -27.002 1.00 81.88 425 ASP A O 1
ATOM 3268 N N . PRO A 1 426 ? 18.533 13.467 -27.230 1.00 85.75 426 PRO A N 1
ATOM 3269 C CA . PRO A 1 426 ? 18.591 14.926 -27.163 1.00 85.75 426 PRO A CA 1
ATOM 3270 C C . PRO A 1 426 ? 19.344 15.462 -25.938 1.00 85.75 426 PRO A C 1
ATOM 3272 O O . PRO A 1 426 ? 20.057 16.458 -26.044 1.00 85.75 426 PRO A O 1
ATOM 3275 N N . MET A 1 427 ? 19.227 14.803 -24.782 1.00 85.69 427 MET A N 1
ATOM 3276 C CA . MET A 1 427 ? 19.942 15.199 -23.566 1.00 85.69 427 MET A CA 1
ATOM 3277 C C . MET A 1 427 ? 21.442 14.926 -23.666 1.00 85.69 427 MET A C 1
ATOM 3279 O O . MET A 1 427 ? 22.241 15.728 -23.184 1.00 85.69 427 MET A O 1
ATOM 3283 N N . VAL A 1 428 ? 21.833 13.840 -24.336 1.00 86.69 428 VAL A N 1
ATOM 3284 C CA . VAL A 1 428 ? 23.243 13.538 -24.614 1.00 86.69 428 VAL A CA 1
ATOM 3285 C C . VAL A 1 428 ? 23.832 14.574 -25.569 1.00 86.69 428 VAL A C 1
ATOM 3287 O O . VAL A 1 428 ? 24.931 15.053 -25.316 1.00 86.69 428 VAL A O 1
ATOM 3290 N N . GLN A 1 429 ? 23.086 15.016 -26.586 1.00 88.12 429 GLN A N 1
ATOM 3291 C CA . GLN A 1 429 ? 23.534 16.094 -27.482 1.00 88.12 429 GLN A CA 1
ATOM 3292 C C . GLN A 1 429 ? 23.765 17.412 -26.729 1.00 88.12 429 GLN A C 1
ATOM 3294 O O . GLN A 1 429 ? 24.755 18.106 -26.959 1.00 88.12 429 GLN A O 1
ATOM 3299 N N . VAL A 1 430 ? 22.865 17.763 -25.801 1.00 90.69 430 VAL A N 1
ATOM 3300 C CA . VAL A 1 430 ? 23.033 18.946 -24.941 1.00 90.69 430 VAL A CA 1
ATOM 3301 C C . VAL A 1 430 ? 24.279 18.808 -24.067 1.00 90.69 430 VAL A C 1
ATOM 3303 O O . VAL A 1 430 ? 25.034 19.772 -23.924 1.00 90.69 430 VAL A O 1
ATOM 3306 N N . LEU A 1 431 ? 24.514 17.620 -23.507 1.00 90.06 431 LEU A N 1
ATOM 3307 C CA . LEU A 1 431 ? 25.688 17.349 -22.685 1.00 90.06 431 LEU A CA 1
ATOM 3308 C C . LEU A 1 431 ? 26.987 17.409 -23.499 1.00 90.06 431 LEU A C 1
ATOM 3310 O O . LEU A 1 431 ? 27.944 18.027 -23.045 1.00 90.06 431 LEU A O 1
ATOM 3314 N N . GLN A 1 432 ? 27.004 16.851 -24.710 1.00 88.75 432 GLN A N 1
ATOM 3315 C CA . GLN A 1 432 ? 28.127 16.940 -25.647 1.00 88.75 432 GLN A CA 1
ATOM 3316 C C . GLN A 1 432 ? 28.448 18.398 -25.982 1.00 88.75 432 GLN A C 1
ATOM 3318 O O . GLN A 1 432 ? 29.578 18.837 -25.793 1.00 88.75 432 GLN A O 1
ATOM 3323 N N . ALA A 1 433 ? 27.442 19.196 -26.347 1.00 89.75 433 ALA A N 1
ATOM 3324 C CA . ALA A 1 433 ? 27.629 20.620 -26.620 1.00 89.75 433 ALA A CA 1
ATOM 3325 C C . ALA A 1 433 ? 28.122 21.413 -25.389 1.00 89.75 433 ALA A C 1
ATOM 3327 O O . ALA A 1 433 ? 28.824 22.419 -25.525 1.00 89.75 433 ALA A O 1
ATOM 3328 N N . ALA A 1 434 ? 27.744 21.000 -24.174 1.00 91.69 434 ALA A N 1
ATOM 3329 C CA . ALA A 1 434 ? 28.251 21.591 -22.937 1.00 91.69 434 ALA A CA 1
ATOM 3330 C C . ALA A 1 434 ? 29.707 21.181 -22.657 1.00 91.69 434 ALA A C 1
ATOM 3332 O O . ALA A 1 434 ? 30.514 22.030 -22.275 1.00 91.69 434 ALA A O 1
ATOM 3333 N N . ALA A 1 435 ? 30.049 19.914 -22.883 1.00 90.38 435 ALA A N 1
ATOM 3334 C CA . ALA A 1 435 ? 31.394 19.378 -22.710 1.00 90.38 435 ALA A CA 1
ATOM 3335 C C . ALA A 1 435 ? 32.387 19.992 -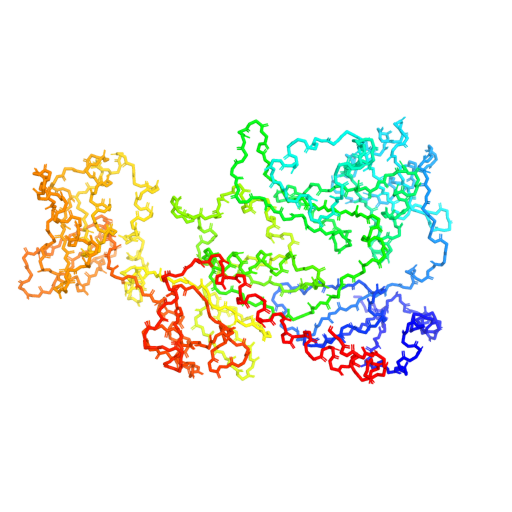23.707 1.00 90.38 435 ALA A C 1
ATOM 3337 O O . ALA A 1 435 ? 33.467 20.417 -23.302 1.00 90.38 435 ALA A O 1
ATOM 3338 N N . GLU A 1 436 ? 31.982 20.175 -24.967 1.00 91.75 436 GLU A N 1
ATOM 3339 C CA . GLU A 1 436 ? 32.767 20.876 -25.991 1.00 91.75 436 GLU A CA 1
ATOM 3340 C C . GLU A 1 436 ? 33.151 22.294 -25.550 1.00 91.75 436 GLU A C 1
ATOM 3342 O O . GLU A 1 436 ? 34.308 22.700 -25.672 1.00 91.75 436 GLU A O 1
ATOM 3347 N N . LYS A 1 437 ? 32.201 23.046 -24.975 1.00 93.62 437 LYS A N 1
ATOM 3348 C CA . LYS A 1 437 ? 32.451 24.402 -24.451 1.00 93.62 437 LYS A CA 1
ATOM 3349 C C . LYS A 1 437 ? 33.415 24.424 -23.267 1.00 93.62 437 LYS A C 1
ATOM 3351 O O . LYS A 1 437 ? 34.045 25.451 -23.027 1.00 93.62 437 LYS A O 1
ATOM 3356 N N . LEU A 1 438 ? 33.486 23.331 -22.514 1.00 93.19 438 LEU A N 1
ATOM 3357 C CA . LEU A 1 438 ? 34.367 23.171 -21.359 1.00 93.19 438 LEU A CA 1
ATOM 3358 C C . LEU A 1 438 ? 35.680 22.459 -21.709 1.00 93.19 438 LEU A C 1
ATOM 3360 O O . LEU A 1 438 ? 36.509 22.278 -20.821 1.00 93.19 438 LEU A O 1
ATOM 3364 N N . HIS A 1 439 ? 35.883 22.084 -22.978 1.00 90.62 439 HIS A N 1
ATOM 3365 C CA . HIS A 1 439 ? 37.017 21.280 -23.439 1.00 90.62 439 HIS A CA 1
ATOM 3366 C C . HIS A 1 439 ? 37.161 19.946 -22.683 1.00 90.62 439 HIS A C 1
ATOM 3368 O O . HIS A 1 439 ? 38.271 19.508 -22.386 1.00 90.62 439 HIS A O 1
ATOM 3374 N N . ILE A 1 440 ? 36.030 19.316 -22.358 1.00 88.00 440 ILE A N 1
ATOM 3375 C CA . ILE A 1 440 ? 35.967 17.989 -21.743 1.00 88.00 440 ILE A CA 1
ATOM 3376 C C . ILE A 1 440 ? 35.652 16.975 -22.844 1.00 88.00 440 ILE A C 1
ATOM 3378 O O . ILE A 1 440 ? 34.648 17.110 -23.541 1.00 88.00 440 ILE A O 1
ATOM 3382 N N . GLU A 1 441 ? 36.495 15.956 -22.991 1.00 83.81 441 GLU A N 1
ATOM 3383 C CA . GLU A 1 441 ? 36.233 14.832 -23.891 1.00 83.81 441 GLU A CA 1
ATOM 3384 C C . GLU A 1 441 ? 35.270 13.849 -23.213 1.00 83.81 441 GLU A C 1
ATOM 3386 O O . GLU A 1 441 ? 35.546 13.350 -22.121 1.00 83.81 441 GLU A O 1
ATOM 3391 N N . LEU A 1 442 ? 34.125 13.593 -23.849 1.00 84.31 442 LEU A N 1
ATOM 3392 C CA . LEU A 1 442 ? 33.182 12.557 -23.427 1.00 84.31 442 LEU A CA 1
ATOM 3393 C C . LEU A 1 442 ? 33.419 11.281 -24.240 1.00 84.31 442 LEU A C 1
ATOM 3395 O O . LEU A 1 442 ? 33.731 11.374 -25.429 1.00 84.31 442 LEU A O 1
ATOM 3399 N N . PRO A 1 443 ? 33.247 10.093 -23.640 1.00 85.12 443 PRO A N 1
ATOM 3400 C CA . PRO A 1 443 ? 33.353 8.845 -24.380 1.00 85.12 443 PRO A CA 1
ATOM 3401 C C . PRO A 1 443 ? 32.192 8.713 -25.371 1.00 85.12 443 PRO A C 1
ATOM 3403 O O . PRO A 1 443 ? 31.042 9.026 -25.051 1.00 85.12 443 PRO A O 1
ATOM 3406 N N . GLU A 1 444 ? 32.481 8.193 -26.561 1.00 83.81 444 GLU A N 1
ATOM 3407 C CA . GLU A 1 444 ? 31.463 7.848 -27.553 1.00 83.81 444 GLU A CA 1
ATOM 3408 C C . GLU A 1 444 ? 31.307 6.326 -27.653 1.00 83.81 444 GLU A C 1
ATOM 3410 O O . GLU A 1 444 ? 32.311 5.603 -27.658 1.00 83.81 444 GLU A O 1
ATOM 3415 N N . PRO A 1 445 ? 30.065 5.813 -27.726 1.00 87.56 445 PRO A N 1
ATOM 3416 C CA . PRO A 1 445 ? 29.841 4.384 -27.846 1.00 87.56 445 PRO A CA 1
ATOM 3417 C C . PRO A 1 445 ? 30.279 3.890 -29.222 1.00 87.56 445 PRO A C 1
ATOM 3419 O O . PRO A 1 445 ? 29.935 4.472 -30.254 1.00 87.56 445 PRO A O 1
ATOM 3422 N N . GLN A 1 446 ? 30.975 2.757 -29.253 1.00 88.69 446 GLN A N 1
ATOM 3423 C CA . GLN A 1 446 ? 31.250 2.067 -30.506 1.00 88.69 446 GLN A CA 1
ATOM 3424 C C . GLN A 1 446 ? 29.945 1.478 -31.072 1.00 88.69 446 GLN A C 1
ATOM 3426 O O . GLN A 1 446 ? 29.160 0.899 -30.311 1.00 88.69 446 GLN A O 1
ATOM 3431 N N . PRO A 1 447 ? 29.689 1.591 -32.388 1.00 87.81 447 PRO A N 1
ATOM 3432 C CA . PRO A 1 447 ? 28.469 1.071 -32.993 1.00 87.81 447 PRO A CA 1
ATOM 3433 C C . PRO A 1 447 ? 28.512 -0.462 -33.027 1.00 87.81 447 PRO A C 1
ATOM 3435 O O . PRO A 1 447 ? 29.091 -1.049 -33.937 1.00 87.81 447 PRO A O 1
ATOM 3438 N N . ALA A 1 448 ? 27.909 -1.111 -32.033 1.00 88.44 448 ALA A N 1
ATOM 3439 C CA . ALA A 1 448 ? 27.835 -2.565 -31.931 1.00 88.44 448 ALA A CA 1
ATOM 3440 C C . ALA A 1 448 ? 26.523 -2.992 -31.268 1.00 88.44 448 ALA A C 1
ATOM 3442 O O . ALA A 1 448 ? 26.041 -2.369 -30.318 1.00 88.44 448 ALA A O 1
ATOM 3443 N N . ARG A 1 449 ? 25.939 -4.082 -31.765 1.00 87.56 449 ARG A N 1
ATOM 3444 C CA . ARG A 1 449 ? 24.709 -4.648 -31.214 1.00 87.56 449 ARG A CA 1
ATOM 3445 C C . ARG A 1 449 ? 25.014 -5.972 -30.533 1.00 87.56 449 ARG A C 1
ATOM 3447 O O . ARG A 1 449 ? 25.512 -6.894 -31.173 1.00 87.56 449 ARG A O 1
ATOM 3454 N N . LEU A 1 450 ? 24.704 -6.045 -29.241 1.00 86.25 450 LEU A N 1
ATOM 3455 C CA . LEU A 1 450 ? 24.830 -7.265 -28.459 1.00 86.25 450 LEU A CA 1
ATOM 3456 C C . LEU A 1 450 ? 23.738 -8.252 -28.897 1.00 86.25 450 LEU A C 1
ATOM 3458 O O . LEU A 1 450 ? 22.547 -7.943 -28.828 1.00 86.25 450 LEU A O 1
ATOM 3462 N N . ARG A 1 451 ? 24.148 -9.413 -29.408 1.00 85.25 451 ARG A N 1
ATOM 3463 C CA . ARG A 1 451 ? 23.263 -10.437 -29.983 1.00 85.25 451 ARG A CA 1
ATOM 3464 C C . ARG A 1 451 ? 22.873 -11.495 -28.954 1.00 85.25 451 ARG A C 1
ATOM 3466 O O . ARG A 1 451 ? 21.713 -11.923 -28.919 1.00 85.25 451 ARG A O 1
ATOM 3473 N N . ALA A 1 452 ? 23.852 -11.941 -28.178 1.00 84.44 452 ALA A N 1
ATOM 3474 C CA . ALA A 1 452 ? 23.709 -13.011 -27.205 1.00 84.44 452 ALA A CA 1
ATOM 3475 C C . ALA A 1 452 ? 24.620 -12.760 -26.001 1.00 84.44 452 ALA A C 1
ATOM 3477 O O . ALA A 1 452 ? 25.686 -12.153 -26.131 1.00 84.44 452 ALA A O 1
ATOM 3478 N N . LEU A 1 453 ? 24.162 -13.235 -24.851 1.00 86.06 453 LEU A N 1
ATOM 3479 C CA . LEU A 1 453 ? 24.908 -13.324 -23.609 1.00 86.06 453 LEU A CA 1
ATOM 3480 C C . LEU A 1 453 ? 24.570 -14.709 -23.056 1.00 86.06 453 LEU A C 1
ATOM 3482 O O . LEU A 1 453 ? 23.413 -14.957 -22.731 1.00 86.06 453 LEU A O 1
ATOM 3486 N N . GLU A 1 454 ? 25.520 -15.637 -23.112 1.00 86.31 454 GLU A N 1
ATOM 3487 C CA . GLU A 1 454 ? 25.287 -17.067 -22.856 1.00 86.31 454 GLU A CA 1
ATOM 3488 C C . GLU A 1 454 ? 26.529 -17.670 -22.186 1.00 86.31 454 GLU A C 1
ATOM 3490 O O . GLU A 1 454 ? 27.656 -17.283 -22.509 1.00 86.31 454 GLU A O 1
ATOM 3495 N N . PHE A 1 455 ? 26.349 -18.609 -21.257 1.00 82.69 455 PHE A N 1
ATOM 3496 C CA . PHE A 1 455 ? 27.456 -19.426 -20.756 1.00 82.69 455 PHE A CA 1
ATOM 3497 C C . PHE A 1 455 ? 27.818 -20.468 -21.817 1.00 82.69 455 PHE A C 1
ATOM 3499 O O . PHE A 1 455 ? 26.954 -21.209 -22.285 1.00 82.69 455 PHE A O 1
ATOM 3506 N N . THR A 1 456 ? 29.080 -20.491 -22.252 1.00 78.44 456 THR A N 1
ATOM 3507 C CA . THR A 1 456 ? 29.520 -21.403 -23.317 1.00 78.44 456 THR A CA 1
ATOM 3508 C C . THR A 1 456 ? 29.619 -22.854 -22.840 1.00 78.44 456 THR A C 1
ATOM 3510 O O . THR A 1 456 ? 29.327 -23.752 -23.626 1.00 78.44 456 THR A O 1
ATOM 3513 N N . ASP A 1 457 ? 29.937 -23.069 -21.559 1.00 75.00 457 ASP A N 1
ATOM 3514 C CA . ASP A 1 457 ? 29.934 -24.357 -20.858 1.00 75.00 457 ASP A CA 1
ATOM 3515 C C . ASP A 1 457 ? 29.275 -24.238 -19.460 1.00 75.00 457 ASP A C 1
ATOM 3517 O O . ASP A 1 457 ? 29.370 -23.199 -18.812 1.00 75.00 457 ASP A O 1
ATOM 3521 N N . GLU A 1 458 ? 28.685 -25.322 -18.922 1.00 66.62 458 GLU A N 1
ATOM 3522 C CA . GLU A 1 458 ? 28.052 -25.353 -17.573 1.00 66.62 458 GLU A CA 1
ATOM 3523 C C . GLU A 1 458 ? 29.021 -25.034 -16.410 1.00 66.62 458 GLU A C 1
ATOM 3525 O O . GLU A 1 458 ? 28.591 -24.750 -15.295 1.00 66.62 458 GLU A O 1
ATOM 3530 N N . ASN A 1 459 ? 30.335 -25.105 -16.649 1.00 67.75 459 ASN A N 1
ATOM 3531 C CA . ASN A 1 459 ? 31.372 -24.784 -15.660 1.00 67.75 459 ASN A CA 1
ATOM 3532 C C . ASN A 1 459 ? 31.976 -23.383 -15.849 1.00 67.75 459 ASN A C 1
ATOM 3534 O O . ASN A 1 459 ? 32.899 -23.021 -15.111 1.00 67.75 459 ASN A O 1
ATOM 3538 N N . ASP A 1 460 ? 31.522 -22.616 -16.843 1.00 73.19 460 ASP A N 1
ATOM 3539 C CA . ASP A 1 460 ? 32.048 -21.278 -17.072 1.00 73.19 460 ASP A CA 1
ATOM 3540 C C . ASP A 1 460 ? 31.620 -20.330 -15.957 1.00 73.19 460 ASP A C 1
ATOM 3542 O O . ASP A 1 460 ? 30.447 -20.180 -15.636 1.00 73.19 460 ASP A O 1
ATOM 3546 N N . ALA A 1 461 ? 32.596 -19.624 -15.390 1.00 76.50 461 ALA A N 1
ATOM 3547 C CA . ALA A 1 461 ? 32.336 -18.625 -14.360 1.00 76.50 461 ALA A CA 1
ATOM 3548 C C . ALA A 1 461 ? 31.819 -17.288 -14.929 1.00 76.50 461 ALA A C 1
ATOM 3550 O O . ALA A 1 461 ? 31.401 -16.429 -14.155 1.00 76.50 461 ALA A O 1
ATOM 3551 N N . LYS A 1 462 ? 31.902 -17.073 -16.253 1.00 85.19 462 LYS A N 1
ATOM 3552 C CA . LYS A 1 462 ? 31.594 -15.793 -16.914 1.00 85.19 462 LYS A CA 1
ATOM 3553 C C . LYS A 1 462 ? 30.853 -16.008 -18.240 1.00 85.19 462 LYS A C 1
ATOM 3555 O O . LYS A 1 462 ? 31.369 -16.751 -19.084 1.00 85.19 462 LYS A O 1
ATOM 3560 N N . PRO A 1 463 ? 29.725 -15.319 -18.485 1.00 86.94 463 PRO A N 1
ATOM 3561 C CA . PRO A 1 463 ? 29.014 -15.424 -19.753 1.00 86.94 463 PRO A CA 1
ATOM 3562 C C . PRO A 1 463 ? 29.816 -14.803 -20.908 1.00 86.94 463 PRO A C 1
ATOM 3564 O O . PRO A 1 463 ? 30.571 -13.843 -20.732 1.00 86.94 463 PRO A O 1
ATOM 3567 N N . MET A 1 464 ? 29.641 -15.348 -22.110 1.00 87.81 464 MET A N 1
ATOM 3568 C CA . MET A 1 464 ? 30.203 -14.831 -23.357 1.00 87.81 464 MET A CA 1
ATOM 3569 C C . MET A 1 464 ? 29.260 -13.790 -23.968 1.00 87.81 464 MET A C 1
ATOM 3571 O O . MET A 1 464 ? 28.142 -14.112 -24.371 1.00 87.81 464 MET A O 1
ATOM 3575 N N . ALA A 1 465 ? 29.722 -12.546 -24.091 1.00 88.62 465 ALA A N 1
ATOM 3576 C CA . ALA A 1 465 ? 29.036 -11.496 -24.834 1.00 88.62 465 ALA A CA 1
ATOM 3577 C C . ALA A 1 465 ? 29.387 -11.603 -26.323 1.00 88.62 465 ALA A C 1
ATOM 3579 O O . ALA A 1 465 ? 30.546 -11.423 -26.700 1.00 88.62 465 ALA A O 1
ATOM 3580 N N . SER A 1 466 ? 28.382 -11.881 -27.156 1.00 88.75 466 SER A N 1
ATOM 3581 C CA . SER A 1 466 ? 28.539 -12.022 -28.609 1.00 88.75 466 SER A CA 1
ATOM 3582 C C . SER A 1 466 ? 27.860 -10.878 -29.361 1.00 88.75 466 SER A C 1
ATOM 3584 O O . SER A 1 466 ? 26.689 -10.569 -29.104 1.00 88.75 466 SER A O 1
ATOM 3586 N N . PHE A 1 467 ? 28.557 -10.274 -30.320 1.00 88.69 467 PHE A N 1
ATOM 3587 C CA . PHE A 1 467 ? 28.081 -9.126 -31.099 1.00 88.69 467 PHE A CA 1
ATOM 3588 C C . PHE A 1 467 ? 27.672 -9.519 -32.531 1.00 88.69 467 PHE A C 1
ATOM 3590 O O . PHE A 1 467 ? 27.975 -10.605 -33.021 1.00 88.69 467 PHE A O 1
ATOM 3597 N N . GLU A 1 468 ? 26.917 -8.656 -33.220 1.00 86.44 468 GLU A N 1
ATOM 3598 C CA . GLU A 1 468 ? 26.567 -8.884 -34.632 1.00 86.44 468 GLU A CA 1
ATOM 3599 C C . GLU A 1 468 ? 27.809 -8.869 -35.546 1.00 86.44 468 GLU A C 1
ATOM 3601 O O . GLU A 1 468 ? 28.755 -8.109 -35.318 1.00 86.44 468 GLU A O 1
ATOM 3606 N N . GLU A 1 469 ? 27.794 -9.687 -36.608 1.00 75.44 469 GLU A N 1
ATOM 3607 C CA . GLU A 1 469 ? 28.897 -9.791 -37.573 1.00 75.44 469 GLU A CA 1
ATOM 3608 C C . GLU A 1 469 ? 29.239 -8.420 -38.184 1.00 75.44 469 GLU A C 1
ATOM 3610 O O . GLU A 1 469 ? 28.378 -7.733 -38.734 1.00 75.44 469 GLU A O 1
ATOM 3615 N N . GLY A 1 470 ? 30.513 -8.024 -38.095 1.00 71.69 470 GLY A N 1
ATOM 3616 C CA . GLY A 1 470 ? 30.989 -6.708 -38.538 1.00 71.69 470 GLY A CA 1
ATOM 3617 C C . GLY A 1 470 ? 31.002 -5.628 -37.450 1.00 71.69 470 GLY A C 1
ATOM 3618 O O . GLY A 1 470 ? 31.380 -4.493 -37.741 1.00 71.69 470 GLY A O 1
ATOM 3619 N N . SER A 1 471 ? 30.639 -5.966 -36.207 1.00 79.00 471 SER A N 1
ATOM 3620 C CA . SER A 1 471 ? 30.814 -5.074 -35.057 1.00 79.00 471 SER A CA 1
ATOM 3621 C C . SER A 1 471 ? 32.305 -4.790 -34.791 1.00 79.00 471 SER A C 1
ATOM 3623 O O . SER A 1 471 ? 33.133 -5.694 -34.909 1.00 79.00 471 SER A O 1
ATOM 3625 N N . PRO A 1 472 ? 32.677 -3.554 -34.402 1.00 80.69 472 PRO A N 1
ATOM 3626 C CA . PRO A 1 472 ? 34.051 -3.201 -34.031 1.00 80.69 472 PRO A CA 1
ATOM 3627 C C . PRO A 1 472 ? 34.482 -3.815 -32.688 1.00 80.69 472 PRO A C 1
ATOM 3629 O O . PRO A 1 472 ? 35.675 -3.871 -32.390 1.00 80.69 472 PRO A O 1
ATOM 3632 N N . VAL A 1 473 ? 33.516 -4.275 -31.888 1.00 82.94 473 VAL A N 1
ATOM 3633 C CA . VAL A 1 473 ? 33.731 -4.938 -30.601 1.00 82.94 473 VAL A CA 1
ATOM 3634 C C . VAL A 1 473 ? 33.791 -6.447 -30.826 1.00 82.94 473 VAL A C 1
ATOM 3636 O O . VAL A 1 473 ? 32.894 -7.014 -31.446 1.00 82.94 473 VAL A O 1
ATOM 3639 N N . ALA A 1 474 ? 34.857 -7.080 -30.336 1.00 83.56 474 ALA A N 1
ATOM 3640 C CA . ALA A 1 474 ? 35.041 -8.524 -30.422 1.00 83.56 474 ALA A CA 1
ATOM 3641 C C . ALA A 1 474 ? 34.284 -9.257 -29.307 1.00 83.56 474 ALA A C 1
ATOM 3643 O O . ALA A 1 474 ? 34.152 -8.747 -28.191 1.00 83.56 474 ALA A O 1
ATOM 3644 N N . ASP A 1 475 ? 33.866 -10.485 -29.605 1.00 86.00 475 ASP A N 1
ATOM 3645 C CA . ASP A 1 475 ? 33.236 -11.369 -28.629 1.00 86.00 475 ASP A CA 1
ATOM 3646 C C . ASP A 1 475 ? 34.187 -11.640 -27.457 1.00 86.00 475 ASP A C 1
ATOM 3648 O O . ASP A 1 475 ? 35.401 -11.828 -27.626 1.00 86.00 475 ASP A O 1
ATOM 3652 N N . SER A 1 476 ? 33.650 -11.605 -26.241 1.00 85.94 476 SER A N 1
ATOM 3653 C CA . SER A 1 476 ? 34.455 -11.764 -25.033 1.00 85.94 476 SER A CA 1
ATOM 3654 C C . SER A 1 476 ? 33.651 -12.267 -23.844 1.00 85.94 476 SER A C 1
ATOM 3656 O O . SER A 1 476 ? 32.479 -11.938 -23.693 1.00 85.94 476 SER A O 1
ATOM 3658 N N . HIS A 1 477 ? 34.309 -13.024 -22.960 1.00 88.12 477 HIS A N 1
ATOM 3659 C CA . HIS A 1 477 ? 33.770 -13.286 -21.628 1.00 88.12 477 HIS A CA 1
ATOM 3660 C C . HIS A 1 477 ? 33.728 -11.987 -20.828 1.00 88.12 477 HIS A C 1
ATOM 3662 O O . HIS A 1 477 ? 34.715 -11.240 -20.808 1.00 88.12 477 HIS A O 1
ATOM 3668 N N . VAL A 1 478 ? 32.591 -11.739 -20.187 1.00 88.31 478 VAL A N 1
ATOM 3669 C CA . VAL A 1 478 ? 32.311 -10.514 -19.438 1.00 88.31 478 VAL A CA 1
ATOM 3670 C C . VAL A 1 478 ? 31.922 -10.851 -18.010 1.00 88.31 478 VAL A C 1
ATOM 3672 O O . VAL A 1 478 ? 31.216 -11.820 -17.757 1.00 88.31 478 VAL A O 1
ATOM 3675 N N . ASP A 1 479 ? 32.395 -10.044 -17.070 1.00 88.06 479 ASP A N 1
ATOM 3676 C CA . ASP A 1 479 ? 31.998 -10.129 -15.667 1.00 88.06 479 ASP A CA 1
ATOM 3677 C C . ASP A 1 479 ? 30.614 -9.502 -15.460 1.00 88.06 479 ASP A C 1
ATOM 3679 O O . ASP A 1 479 ? 29.779 -10.032 -14.726 1.00 88.06 479 ASP A O 1
ATOM 3683 N N . LEU A 1 480 ? 30.374 -8.375 -16.139 1.00 88.31 480 LEU A N 1
ATOM 3684 C CA . LEU A 1 480 ? 29.189 -7.549 -15.953 1.00 88.31 480 LEU A CA 1
ATOM 3685 C C . LEU A 1 480 ? 28.802 -6.827 -17.248 1.00 88.31 480 LEU A C 1
ATOM 3687 O O . LEU A 1 480 ? 29.653 -6.266 -17.944 1.00 88.31 480 LEU A O 1
ATOM 3691 N N . VAL A 1 481 ? 27.505 -6.779 -17.536 1.00 90.00 481 VAL A N 1
ATOM 3692 C CA . VAL A 1 481 ? 26.920 -5.943 -18.588 1.00 90.00 481 VAL A CA 1
ATOM 3693 C C . VAL A 1 481 ? 26.060 -4.868 -17.936 1.00 90.00 481 VAL A C 1
ATOM 3695 O O . VAL A 1 481 ? 25.119 -5.165 -17.211 1.00 90.00 481 VAL A O 1
ATOM 3698 N N . ILE A 1 482 ? 26.365 -3.605 -18.208 1.00 90.44 482 ILE A N 1
ATOM 3699 C CA . ILE A 1 482 ? 25.595 -2.468 -17.713 1.00 90.44 482 ILE A CA 1
ATOM 3700 C C . ILE A 1 482 ? 24.625 -2.044 -18.814 1.00 90.44 482 ILE A C 1
ATOM 3702 O O . ILE A 1 482 ? 25.038 -1.505 -19.847 1.00 90.44 482 ILE A O 1
ATOM 3706 N N . GLY A 1 483 ? 23.339 -2.308 -18.597 1.00 90.69 483 GLY A N 1
ATOM 3707 C CA . GLY A 1 483 ? 22.265 -1.928 -19.507 1.00 90.69 483 GLY A CA 1
ATOM 3708 C C . GLY A 1 483 ? 21.941 -0.441 -19.385 1.00 90.69 483 GLY A C 1
ATOM 3709 O O . GLY A 1 483 ? 21.552 0.046 -18.323 1.00 90.69 483 GLY A O 1
ATOM 3710 N N . CYS A 1 484 ? 22.087 0.296 -20.482 1.00 89.50 484 CYS A N 1
ATOM 3711 C CA . CYS A 1 484 ? 21.796 1.727 -20.575 1.00 89.50 484 CYS A CA 1
ATOM 3712 C C . CYS A 1 484 ? 21.012 2.069 -21.852 1.00 89.50 484 CYS A C 1
ATOM 3714 O O . CYS A 1 484 ? 21.173 3.155 -22.431 1.00 89.50 484 CYS A O 1
ATOM 3716 N N . GLN A 1 485 ? 20.188 1.144 -22.345 1.00 89.56 485 GLN A N 1
ATOM 3717 C CA . GLN A 1 485 ? 19.307 1.409 -23.475 1.00 89.56 485 GLN A CA 1
ATOM 3718 C C . GLN A 1 485 ? 18.140 2.326 -23.088 1.00 89.56 485 GLN A C 1
ATOM 3720 O O . GLN A 1 485 ? 17.896 2.649 -21.925 1.00 89.56 485 GLN A O 1
ATOM 3725 N N . GLN A 1 486 ? 17.395 2.775 -24.099 1.00 87.75 486 GLN A N 1
ATOM 3726 C CA . GLN A 1 486 ? 16.198 3.572 -23.876 1.00 87.75 486 GLN A CA 1
ATOM 3727 C C . GLN A 1 486 ? 15.166 2.767 -23.076 1.00 87.75 486 GLN A C 1
ATOM 3729 O O . GLN A 1 486 ? 14.753 1.692 -23.506 1.00 87.75 486 GLN A O 1
ATOM 3734 N N . LYS A 1 487 ? 14.720 3.321 -21.943 1.00 88.94 487 LYS A N 1
ATOM 3735 C CA . LYS A 1 487 ? 13.742 2.679 -21.055 1.00 88.94 487 LYS A CA 1
ATOM 3736 C C . LYS A 1 487 ? 12.388 2.474 -21.745 1.00 88.94 487 LYS A C 1
ATOM 3738 O O . LYS A 1 487 ? 11.877 3.365 -22.437 1.00 88.94 487 LYS A O 1
ATOM 3743 N N . GLN A 1 488 ? 11.780 1.315 -21.513 1.00 91.19 488 GLN A N 1
ATOM 3744 C CA . GLN A 1 488 ? 10.506 0.887 -22.100 1.00 91.19 488 GLN A CA 1
ATOM 3745 C C . GLN A 1 488 ? 9.562 0.342 -21.024 1.00 91.19 488 GLN A C 1
ATOM 3747 O O . GLN A 1 488 ? 9.956 0.146 -19.878 1.00 91.19 488 GLN A O 1
ATOM 3752 N N . VAL A 1 489 ? 8.289 0.141 -21.370 1.00 92.19 489 VAL A N 1
ATOM 3753 C CA . VAL A 1 489 ? 7.355 -0.558 -20.472 1.00 92.19 489 VAL A CA 1
ATOM 3754 C C . VAL A 1 489 ? 7.835 -2.010 -20.332 1.00 92.19 489 VAL A C 1
ATOM 3756 O O . VAL A 1 489 ? 8.193 -2.589 -21.359 1.00 92.19 489 VAL A O 1
ATOM 3759 N N . PRO A 1 490 ? 7.848 -2.598 -19.119 1.00 90.81 490 PRO A N 1
ATOM 3760 C CA . PRO A 1 490 ? 8.292 -3.976 -18.917 1.00 90.81 490 PRO A CA 1
ATOM 3761 C C . PRO A 1 490 ? 7.580 -4.955 -19.852 1.00 90.81 490 PRO A C 1
ATOM 3763 O O . PRO A 1 490 ? 6.369 -4.846 -20.075 1.00 90.81 490 PRO A O 1
ATOM 3766 N N . THR A 1 491 ? 8.330 -5.914 -20.396 1.00 89.25 491 THR A N 1
ATOM 3767 C CA . THR A 1 491 ? 7.831 -6.839 -21.426 1.00 89.25 491 THR A CA 1
ATOM 3768 C C . THR A 1 491 ? 6.659 -7.686 -20.926 1.00 89.25 491 THR A C 1
ATOM 3770 O O . THR A 1 491 ? 5.708 -7.916 -21.671 1.00 89.25 491 THR A O 1
ATOM 3773 N N . SER A 1 492 ? 6.691 -8.095 -19.658 1.00 90.50 492 SER A N 1
ATOM 3774 C CA . SER A 1 492 ? 5.613 -8.803 -18.951 1.00 90.50 492 SER A CA 1
ATOM 3775 C C . SER A 1 492 ? 4.291 -8.026 -18.987 1.00 90.50 492 SER A C 1
ATOM 3777 O O . SER A 1 492 ? 3.278 -8.528 -19.471 1.00 90.50 492 SER A O 1
ATOM 3779 N N . ILE A 1 493 ? 4.326 -6.757 -18.574 1.00 93.69 493 ILE A N 1
ATOM 3780 C CA . ILE A 1 493 ? 3.179 -5.844 -18.564 1.00 93.69 493 ILE A CA 1
ATOM 3781 C C . ILE A 1 493 ? 2.689 -5.560 -19.982 1.00 93.69 493 ILE A C 1
ATOM 3783 O O . ILE A 1 493 ? 1.484 -5.574 -20.229 1.00 93.69 493 ILE A O 1
ATOM 3787 N N . PHE A 1 494 ? 3.603 -5.315 -20.926 1.00 93.25 494 PHE A N 1
ATOM 3788 C CA . PHE A 1 494 ? 3.237 -5.119 -22.328 1.00 93.25 494 PHE A CA 1
ATOM 3789 C C . PHE A 1 494 ? 2.488 -6.335 -22.884 1.00 93.25 494 PHE A C 1
ATOM 3791 O O . PHE A 1 494 ? 1.417 -6.169 -23.463 1.00 93.25 494 PHE A O 1
ATOM 3798 N N . THR A 1 495 ? 3.019 -7.539 -22.663 1.00 92.25 495 THR A N 1
ATOM 3799 C CA . THR A 1 495 ? 2.431 -8.797 -23.144 1.00 92.25 495 THR A CA 1
ATOM 3800 C C . THR A 1 495 ? 1.050 -9.006 -22.527 1.00 92.25 495 THR A C 1
ATOM 3802 O O . THR A 1 495 ? 0.069 -9.144 -23.252 1.00 92.25 495 THR A O 1
ATOM 3805 N N . ALA A 1 496 ? 0.932 -8.875 -21.201 1.00 94.38 496 ALA A N 1
ATOM 3806 C CA . ALA A 1 496 ? -0.337 -9.023 -20.490 1.00 94.38 496 ALA A CA 1
ATOM 3807 C C . ALA A 1 496 ? -1.420 -8.033 -20.968 1.00 94.38 496 ALA A C 1
ATOM 3809 O O . ALA A 1 496 ? -2.596 -8.384 -21.098 1.00 94.38 496 ALA A O 1
ATOM 3810 N N . LEU A 1 497 ? -1.047 -6.782 -21.252 1.00 94.69 497 LEU A N 1
ATOM 3811 C CA . LEU A 1 497 ? -1.986 -5.766 -21.735 1.00 94.69 497 LEU A CA 1
ATOM 3812 C C . LEU A 1 497 ? -2.364 -5.956 -23.202 1.00 94.69 497 LEU A C 1
ATOM 3814 O O . LEU A 1 497 ? -3.527 -5.775 -23.563 1.00 94.69 497 LEU A O 1
ATOM 3818 N N . ASN A 1 498 ? -1.399 -6.319 -24.041 1.00 93.50 498 ASN A N 1
ATOM 3819 C CA . ASN A 1 498 ? -1.635 -6.557 -25.455 1.00 93.50 498 ASN A CA 1
ATOM 3820 C C . ASN A 1 498 ? -2.541 -7.777 -25.665 1.00 93.50 498 ASN A C 1
ATOM 3822 O O . ASN A 1 498 ? -3.529 -7.689 -26.394 1.00 93.50 498 ASN A O 1
ATOM 3826 N N . ASP A 1 499 ? -2.264 -8.875 -24.962 1.00 93.50 499 ASP A N 1
ATOM 3827 C CA . ASP A 1 499 ? -3.019 -10.126 -25.076 1.00 93.50 499 ASP A CA 1
ATOM 3828 C C . ASP A 1 499 ? -4.457 -9.983 -24.554 1.00 93.50 499 ASP A C 1
ATOM 3830 O O . ASP A 1 499 ? -5.382 -10.611 -25.068 1.00 93.50 499 ASP A O 1
ATOM 3834 N N . SER A 1 500 ? -4.675 -9.087 -23.588 1.00 93.12 500 SER A N 1
ATOM 3835 C CA . SER A 1 500 ? -6.006 -8.743 -23.072 1.00 93.12 500 SER A CA 1
ATOM 3836 C C . SER A 1 500 ? -6.727 -7.647 -23.880 1.00 93.12 500 SER A C 1
ATOM 3838 O O . SER A 1 500 ? -7.868 -7.280 -23.571 1.00 93.12 500 SER A O 1
ATOM 3840 N N . GLY A 1 501 ? -6.105 -7.113 -24.935 1.00 92.31 501 GLY A N 1
ATOM 3841 C CA . GLY A 1 501 ? -6.707 -6.122 -25.830 1.00 92.31 501 GLY A CA 1
ATOM 3842 C C . GLY A 1 501 ? -6.836 -4.715 -25.237 1.00 92.31 501 GLY A C 1
ATOM 3843 O O . GLY A 1 501 ? -7.740 -3.968 -25.627 1.00 92.31 501 GLY A O 1
ATOM 3844 N N . VAL A 1 502 ? -5.976 -4.341 -24.285 1.00 94.06 502 VAL A N 1
ATOM 3845 C CA . VAL A 1 502 ? -5.849 -2.953 -23.815 1.00 94.06 502 VAL A CA 1
ATOM 3846 C C . VAL A 1 502 ? -5.054 -2.142 -24.841 1.00 94.06 502 VAL A C 1
ATOM 3848 O O . VAL A 1 502 ? -4.029 -2.585 -25.352 1.00 94.06 502 VAL A O 1
ATOM 3851 N N . VAL A 1 503 ? -5.522 -0.932 -25.162 1.00 94.06 503 VAL A N 1
ATOM 3852 C CA . VAL A 1 503 ? -4.905 -0.107 -26.215 1.00 94.06 503 VAL A CA 1
ATOM 3853 C C . VAL A 1 503 ? -3.486 0.328 -25.830 1.00 94.06 503 VAL A C 1
ATOM 3855 O O . VAL A 1 503 ? -3.284 1.080 -24.871 1.00 94.06 503 VAL A O 1
ATOM 3858 N N . PHE A 1 504 ? -2.513 -0.078 -26.648 1.00 93.06 504 PHE A N 1
ATOM 3859 C CA . PHE A 1 504 ? -1.095 0.229 -26.482 1.00 93.06 504 PHE A CA 1
ATOM 3860 C C . PHE A 1 504 ? -0.506 0.834 -27.767 1.00 93.06 504 PHE A C 1
ATOM 3862 O O . PHE A 1 504 ? -0.704 0.314 -28.860 1.00 93.06 504 PHE A O 1
ATOM 3869 N N . ASP A 1 505 ? 0.225 1.943 -27.643 1.00 90.25 505 ASP A N 1
ATOM 3870 C CA . ASP A 1 505 ? 0.904 2.621 -28.761 1.00 90.25 505 ASP A CA 1
ATOM 3871 C C . ASP A 1 505 ? 2.241 3.183 -28.248 1.00 90.25 505 ASP A C 1
ATOM 3873 O O . ASP A 1 505 ? 2.359 4.359 -27.897 1.00 90.25 505 ASP A O 1
ATOM 3877 N N . GLY A 1 506 ? 3.215 2.296 -28.023 1.00 88.62 506 GLY A N 1
ATOM 3878 C CA . GLY A 1 506 ? 4.495 2.587 -27.352 1.00 88.62 506 GLY A CA 1
ATOM 3879 C C . GLY A 1 506 ? 4.393 2.868 -25.841 1.00 88.62 506 GLY A C 1
ATOM 3880 O O . GLY A 1 506 ? 5.385 2.750 -25.120 1.00 88.62 506 GLY A O 1
ATOM 3881 N N . ARG A 1 507 ? 3.201 3.232 -25.357 1.00 94.25 507 ARG A N 1
ATOM 3882 C CA . ARG A 1 507 ? 2.784 3.408 -23.957 1.00 94.25 507 ARG A CA 1
ATOM 3883 C C . ARG A 1 507 ? 1.313 3.006 -23.823 1.00 94.25 507 ARG A C 1
ATOM 3885 O O . ARG A 1 507 ? 0.600 2.935 -24.829 1.00 94.25 507 ARG A O 1
ATOM 3892 N N . ILE A 1 508 ? 0.852 2.819 -22.588 1.00 95.31 508 ILE A N 1
ATOM 3893 C CA . ILE A 1 508 ? -0.557 2.551 -22.278 1.00 95.31 508 ILE A CA 1
ATOM 3894 C C . ILE A 1 508 ? -1.377 3.809 -22.581 1.00 95.31 508 ILE A C 1
ATOM 3896 O O . ILE A 1 508 ? -1.059 4.890 -22.080 1.00 95.31 508 ILE A O 1
ATOM 3900 N N . VAL A 1 509 ? -2.408 3.692 -23.419 1.00 95.44 509 VAL A N 1
ATOM 3901 C CA . VAL A 1 509 ? -3.227 4.841 -23.824 1.00 95.44 509 VAL A CA 1
ATOM 3902 C C . VAL A 1 509 ? -4.362 5.055 -22.829 1.00 95.44 509 VAL A C 1
ATOM 3904 O O . VAL A 1 509 ? -5.186 4.164 -22.629 1.00 95.44 509 VAL A O 1
ATOM 3907 N N . VAL A 1 510 ? -4.434 6.256 -22.254 1.00 94.94 510 VAL A N 1
ATOM 3908 C CA . VAL A 1 510 ? -5.453 6.631 -21.265 1.00 94.94 510 VAL A CA 1
ATOM 3909 C C . VAL A 1 510 ? -6.197 7.915 -21.631 1.00 94.94 510 VAL A C 1
ATOM 3911 O O . VAL A 1 510 ? -5.776 8.692 -22.494 1.00 94.94 510 VAL A O 1
ATOM 3914 N N . ASP A 1 511 ? -7.341 8.139 -20.996 1.00 92.81 511 ASP A N 1
ATOM 3915 C CA . ASP A 1 511 ? -8.066 9.404 -21.043 1.00 92.81 511 ASP A CA 1
ATOM 3916 C C . ASP A 1 511 ? -7.570 10.410 -19.982 1.00 92.81 511 ASP A C 1
ATOM 3918 O O . ASP A 1 511 ? -6.569 10.194 -19.298 1.00 92.81 511 ASP A O 1
ATOM 3922 N N . CYS A 1 512 ? -8.258 11.548 -19.844 1.00 88.69 512 CYS A N 1
ATOM 3923 C CA . CYS A 1 512 ? -7.905 12.562 -18.845 1.00 88.69 512 CYS A CA 1
ATOM 3924 C C . CYS A 1 512 ? -8.176 12.135 -17.390 1.00 88.69 512 CYS A C 1
ATOM 3926 O O . CYS A 1 512 ? -7.664 12.775 -16.472 1.00 88.69 512 CYS A O 1
ATOM 3928 N N . ALA A 1 513 ? -8.952 11.070 -17.174 1.00 88.50 513 ALA A N 1
ATOM 3929 C CA . ALA A 1 513 ? -9.177 10.442 -15.878 1.00 88.50 513 ALA A CA 1
ATOM 3930 C C . ALA A 1 513 ? -8.185 9.294 -15.610 1.00 88.50 513 ALA A C 1
ATOM 3932 O O . ALA A 1 513 ? -8.345 8.567 -14.633 1.00 88.50 513 ALA A O 1
ATOM 3933 N N . MET A 1 514 ? -7.146 9.145 -16.444 1.00 93.00 514 MET A N 1
ATOM 3934 C CA . MET A 1 514 ? -6.158 8.062 -16.371 1.00 93.00 514 MET A CA 1
ATOM 3935 C C . MET A 1 514 ? -6.766 6.671 -16.609 1.00 93.00 514 MET A C 1
ATOM 3937 O O . MET A 1 514 ? -6.134 5.662 -16.297 1.00 93.00 514 MET A O 1
ATOM 3941 N N . CYS A 1 515 ? -7.978 6.609 -17.162 1.00 93.75 515 CYS A N 1
ATOM 3942 C CA . CYS A 1 515 ? -8.673 5.374 -17.488 1.00 93.75 515 CYS A CA 1
ATOM 3943 C C . CYS A 1 515 ? -8.215 4.869 -18.858 1.00 93.75 515 CYS A C 1
ATOM 3945 O O . CYS A 1 515 ? -8.097 5.644 -19.811 1.00 93.75 515 CYS A O 1
ATOM 3947 N N . SER A 1 516 ? -7.959 3.569 -18.963 1.00 94.12 516 SER A N 1
ATOM 3948 C CA . SER A 1 516 ? -7.637 2.916 -20.233 1.00 94.12 516 SER A CA 1
ATOM 3949 C C . SER A 1 516 ? -8.903 2.667 -21.071 1.00 94.12 516 SER A C 1
ATOM 3951 O O . SER A 1 516 ? -9.981 3.191 -20.791 1.00 94.12 516 SER A O 1
ATOM 3953 N N . SER A 1 517 ? -8.795 1.836 -22.112 1.00 92.62 517 SER A N 1
ATOM 3954 C CA . SER A 1 517 ? -9.957 1.326 -22.852 1.00 92.62 517 SER A CA 1
ATOM 3955 C C . SER A 1 517 ? -10.909 0.473 -22.004 1.00 92.62 517 SER A C 1
ATOM 3957 O O . SER A 1 517 ? -12.043 0.249 -22.423 1.00 92.62 517 SER A O 1
ATOM 3959 N N . ASP A 1 518 ? -10.454 -0.019 -20.849 1.00 92.44 518 ASP A N 1
ATOM 3960 C CA . ASP A 1 518 ? -11.270 -0.736 -19.874 1.00 92.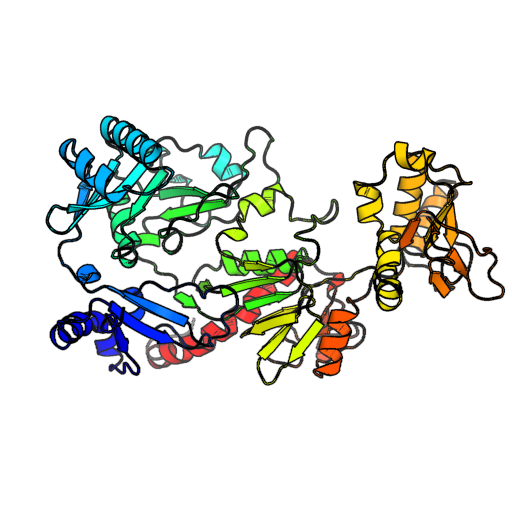44 518 ASP A CA 1
ATOM 3961 C C . ASP A 1 518 ? -11.603 0.173 -18.673 1.00 92.44 518 ASP A C 1
ATOM 3963 O O . ASP A 1 518 ? -10.682 0.773 -18.114 1.00 92.44 518 ASP A O 1
ATOM 3967 N N . PRO A 1 519 ? -12.879 0.272 -18.242 1.00 90.81 519 PRO A N 1
ATOM 3968 C CA . PRO A 1 519 ? -13.297 1.155 -17.145 1.00 90.81 519 PRO A CA 1
ATOM 3969 C C . PRO A 1 519 ? -12.707 0.796 -15.771 1.00 90.81 519 PRO A C 1
ATOM 3971 O O . PRO A 1 519 ? -12.706 1.636 -14.865 1.00 90.81 519 PRO A O 1
ATOM 3974 N N . ASN A 1 520 ? -12.217 -0.435 -15.601 1.00 91.94 520 ASN A N 1
ATOM 3975 C CA . ASN A 1 520 ? -11.643 -0.915 -14.344 1.00 91.94 520 ASN A CA 1
ATOM 3976 C C . ASN A 1 520 ? -10.107 -0.886 -14.348 1.00 91.94 520 ASN A C 1
ATOM 3978 O O . ASN A 1 520 ? -9.494 -1.192 -13.325 1.00 91.94 520 ASN A O 1
ATOM 3982 N N . ILE A 1 521 ? -9.480 -0.514 -15.472 1.00 94.88 521 ILE A N 1
ATOM 3983 C CA . ILE A 1 521 ? -8.023 -0.476 -15.623 1.00 94.88 521 ILE A CA 1
ATOM 3984 C C . ILE A 1 521 ? -7.564 0.958 -15.870 1.00 94.88 521 ILE A C 1
ATOM 3986 O O . ILE A 1 521 ? -7.925 1.596 -16.862 1.00 94.88 521 ILE A O 1
ATOM 3990 N N . TYR A 1 522 ? -6.697 1.428 -14.986 1.00 95.62 522 TYR A N 1
ATOM 3991 C CA . TYR A 1 522 ? -6.092 2.750 -14.985 1.00 95.62 522 TYR A CA 1
ATOM 3992 C C . TYR A 1 522 ? -4.597 2.626 -15.238 1.00 95.62 522 TYR A C 1
ATOM 3994 O O . TYR A 1 522 ? -3.977 1.629 -14.871 1.00 95.62 522 TYR A O 1
ATOM 4002 N N . ALA A 1 523 ? -3.991 3.656 -15.819 1.00 95.81 523 ALA A N 1
ATOM 4003 C CA . ALA A 1 523 ? -2.541 3.734 -15.930 1.00 95.81 523 ALA A CA 1
ATOM 4004 C C . ALA A 1 523 ? -2.048 5.166 -15.738 1.00 95.81 523 ALA A C 1
ATOM 4006 O O . ALA A 1 523 ? -2.657 6.119 -16.223 1.00 95.81 523 ALA A O 1
ATOM 4007 N N . ALA A 1 524 ? -0.932 5.320 -15.031 1.00 94.62 524 ALA A N 1
ATOM 4008 C CA . ALA A 1 524 ? -0.362 6.625 -14.721 1.00 94.62 524 ALA A CA 1
ATOM 4009 C C . ALA A 1 524 ? 1.169 6.579 -14.674 1.00 94.62 524 ALA A C 1
ATOM 4011 O O . ALA A 1 524 ? 1.780 5.528 -14.496 1.00 94.62 524 ALA A O 1
ATOM 4012 N N . GLY A 1 525 ? 1.793 7.751 -14.797 1.00 92.44 525 GLY A N 1
ATOM 4013 C CA . GLY A 1 525 ? 3.250 7.885 -14.789 1.00 92.44 525 GLY A CA 1
ATOM 4014 C C . GLY A 1 525 ? 3.867 7.623 -16.162 1.00 92.44 525 GLY A C 1
ATOM 4015 O O . GLY A 1 525 ? 3.197 7.696 -17.191 1.00 92.44 525 GLY A O 1
ATOM 4016 N N . SER A 1 526 ? 5.165 7.331 -16.197 1.00 92.50 526 SER A N 1
ATOM 4017 C CA . SER A 1 526 ? 5.943 7.248 -17.442 1.00 92.50 526 SER A CA 1
ATOM 4018 C C . SER A 1 526 ? 5.536 6.107 -18.386 1.00 92.50 526 SER A C 1
ATOM 4020 O O . SER A 1 526 ? 5.830 6.177 -19.582 1.00 92.50 526 SER A O 1
ATOM 4022 N N . CYS A 1 527 ? 4.817 5.094 -17.890 1.00 94.00 527 CYS A N 1
ATOM 4023 C CA . CYS A 1 527 ? 4.270 3.995 -18.691 1.00 94.00 527 CYS A CA 1
ATOM 4024 C C . CYS A 1 527 ? 3.010 4.370 -19.491 1.00 94.00 527 CYS A C 1
ATOM 4026 O O . CYS A 1 527 ? 2.599 3.601 -20.363 1.00 94.00 527 CYS A O 1
ATOM 4028 N N . ALA A 1 528 ? 2.408 5.537 -19.236 1.00 95.00 528 ALA A N 1
ATOM 4029 C CA . ALA A 1 528 ? 1.140 5.954 -19.825 1.00 95.00 528 ALA A CA 1
ATOM 4030 C C . ALA A 1 528 ? 1.262 7.205 -20.718 1.00 95.00 528 ALA A C 1
ATOM 4032 O O . ALA A 1 528 ? 2.167 8.036 -20.579 1.00 95.00 528 ALA A O 1
ATOM 4033 N N . LYS A 1 529 ? 0.326 7.345 -21.659 1.00 95.06 529 LYS A N 1
ATOM 4034 C CA . LYS A 1 529 ? 0.169 8.521 -22.524 1.00 95.06 529 LYS A CA 1
ATOM 4035 C C . LYS A 1 529 ? -1.304 8.849 -22.743 1.00 95.06 529 LYS A C 1
ATOM 4037 O O . LYS A 1 529 ? -2.140 7.948 -22.769 1.00 95.06 529 LYS A O 1
ATOM 4042 N N . LEU A 1 530 ? -1.627 10.124 -22.948 1.00 93.44 530 LEU A N 1
ATOM 4043 C CA . LEU A 1 530 ? -3.006 10.514 -23.244 1.00 93.44 530 LEU A CA 1
ATOM 4044 C C . LEU A 1 530 ? -3.405 10.100 -24.664 1.00 93.44 530 LEU A C 1
ATOM 4046 O O . LEU A 1 530 ? -2.598 10.106 -25.597 1.00 93.44 530 LEU A O 1
ATOM 4050 N N . SER A 1 531 ? -4.682 9.765 -24.837 1.00 92.31 531 SER A N 1
ATOM 4051 C CA . SER A 1 531 ? -5.249 9.484 -26.153 1.00 92.31 531 SER A CA 1
ATOM 4052 C C . SER A 1 531 ? -5.156 10.708 -27.069 1.00 92.31 531 SER A C 1
ATOM 4054 O O . SER A 1 531 ? -5.270 11.846 -26.610 1.00 92.31 531 SER A O 1
ATOM 4056 N N . ARG A 1 532 ? -5.058 10.471 -28.385 1.00 89.88 532 ARG A N 1
ATOM 4057 C CA . ARG A 1 532 ? -4.926 11.522 -29.418 1.00 89.88 532 ARG A CA 1
ATOM 4058 C C . ARG A 1 532 ? -6.030 12.587 -29.378 1.00 89.88 532 ARG A C 1
ATOM 4060 O O . ARG A 1 532 ? -5.857 13.674 -29.914 1.00 89.88 532 ARG A O 1
ATOM 4067 N N . ARG A 1 533 ? -7.158 12.294 -28.718 1.00 88.69 533 ARG A N 1
ATOM 4068 C CA . ARG A 1 533 ? -8.257 13.244 -28.477 1.00 88.69 533 ARG A CA 1
ATOM 4069 C C . ARG A 1 533 ? -7.841 14.445 -27.622 1.00 88.69 533 ARG A C 1
ATOM 4071 O O . ARG A 1 533 ? -8.450 15.499 -27.754 1.00 88.69 533 ARG A O 1
ATOM 4078 N N . TYR A 1 534 ? -6.833 14.289 -26.766 1.00 86.44 534 TYR A N 1
ATOM 4079 C CA . TYR A 1 534 ? -6.370 15.323 -25.833 1.00 86.44 534 TYR A CA 1
ATOM 4080 C C . TYR A 1 534 ? -5.064 15.997 -26.271 1.00 86.44 534 TYR A C 1
ATOM 4082 O O . TYR A 1 534 ? -4.558 16.869 -25.570 1.00 86.44 534 TYR A O 1
ATOM 4090 N N . GLY A 1 535 ? -4.517 15.600 -27.418 1.00 83.94 535 GLY A N 1
ATOM 4091 C CA . GLY A 1 535 ? -3.244 16.079 -27.938 1.00 83.94 535 GLY A CA 1
ATOM 4092 C C . GLY A 1 535 ? -2.468 14.949 -28.598 1.00 83.94 535 GLY A C 1
ATOM 4093 O O . GLY A 1 535 ? -2.649 13.776 -28.265 1.00 83.94 535 GLY A O 1
ATOM 4094 N N . ASP A 1 536 ? -1.610 15.298 -29.550 1.00 83.69 536 ASP A N 1
ATOM 4095 C CA . ASP A 1 536 ? -0.781 14.308 -30.225 1.00 83.69 536 ASP A CA 1
ATOM 4096 C C . ASP A 1 536 ? 0.428 13.935 -29.357 1.00 83.69 536 ASP A C 1
ATOM 4098 O O . ASP A 1 536 ? 1.136 14.803 -28.852 1.00 83.69 536 ASP A O 1
ATOM 4102 N N . ASN A 1 537 ? 0.624 12.631 -29.157 1.00 83.62 537 ASN A N 1
ATOM 4103 C CA . ASN A 1 537 ? 1.721 12.031 -28.392 1.00 83.62 537 ASN A CA 1
ATOM 4104 C C . ASN A 1 537 ? 2.031 12.676 -27.018 1.00 83.62 537 ASN A C 1
ATOM 4106 O O . ASN A 1 537 ? 3.193 12.855 -26.651 1.00 83.62 537 ASN A O 1
ATOM 4110 N N . VAL A 1 538 ? 1.002 13.010 -26.230 1.00 90.31 538 VAL A N 1
ATOM 4111 C CA . VAL A 1 538 ? 1.188 13.585 -24.885 1.00 90.31 538 VAL A CA 1
ATOM 4112 C C . VAL A 1 538 ? 1.610 12.493 -23.897 1.00 90.31 538 VAL A C 1
ATOM 4114 O O . VAL A 1 538 ? 0.780 11.766 -23.344 1.00 90.31 538 VAL A O 1
ATOM 4117 N N . LEU A 1 539 ? 2.921 12.365 -23.693 1.00 91.81 539 LEU A N 1
ATOM 4118 C CA . LEU A 1 539 ? 3.529 11.401 -22.777 1.00 91.81 539 LEU A CA 1
ATOM 4119 C C . LEU A 1 539 ? 3.449 11.892 -21.329 1.00 91.81 539 LEU A C 1
ATOM 4121 O O . LEU A 1 539 ? 3.891 12.999 -21.016 1.00 91.81 539 LEU A O 1
ATOM 4125 N N . LEU A 1 540 ? 2.967 11.041 -20.421 1.00 90.88 540 LEU A N 1
ATOM 4126 C CA . LEU A 1 540 ? 2.842 11.408 -19.009 1.00 90.88 540 LEU A CA 1
ATOM 4127 C C . LEU A 1 540 ? 4.191 11.443 -18.269 1.00 90.88 540 LEU A C 1
ATOM 4129 O O . LEU A 1 540 ? 4.284 12.034 -17.199 1.00 90.88 540 LEU A O 1
ATOM 4133 N N . GLN A 1 541 ? 5.262 10.911 -18.869 1.00 88.44 541 GLN A N 1
ATOM 4134 C CA . GLN A 1 541 ? 6.625 10.969 -18.321 1.00 88.44 541 GLN A CA 1
ATOM 4135 C C . GLN A 1 541 ? 7.146 12.400 -18.084 1.00 88.44 541 GLN A C 1
ATOM 4137 O O . GLN A 1 541 ? 8.038 12.590 -17.268 1.00 88.44 541 GLN A O 1
ATOM 4142 N N . GLY A 1 542 ? 6.617 13.398 -18.805 1.00 85.38 542 GLY A N 1
ATOM 4143 C CA . GLY A 1 542 ? 7.019 14.802 -18.659 1.00 85.38 542 GLY A CA 1
ATOM 4144 C C . GLY A 1 542 ? 6.325 15.543 -17.512 1.00 85.38 542 GLY A C 1
ATOM 4145 O O . GLY A 1 542 ? 6.592 16.723 -17.300 1.00 85.38 542 GLY A O 1
ATOM 4146 N N . TYR A 1 543 ? 5.414 14.885 -16.793 1.00 88.69 543 TYR A N 1
ATOM 4147 C CA . TYR A 1 543 ? 4.640 15.481 -15.708 1.00 88.69 543 TYR A CA 1
ATOM 4148 C C . TYR A 1 543 ? 5.125 14.979 -14.348 1.00 88.69 543 TYR A C 1
ATOM 4150 O O . TYR A 1 543 ? 5.788 13.951 -14.233 1.00 88.69 543 TYR A O 1
ATOM 4158 N N . ASN A 1 544 ? 4.760 15.703 -13.290 1.00 90.25 544 ASN A N 1
ATOM 4159 C CA . ASN A 1 544 ? 5.119 15.321 -11.931 1.00 90.25 544 ASN A CA 1
ATOM 4160 C C . ASN A 1 544 ? 4.484 13.967 -11.551 1.00 90.25 544 ASN A C 1
ATOM 4162 O O . ASN A 1 544 ? 3.258 13.839 -11.493 1.00 90.25 544 ASN A O 1
ATOM 4166 N N . ALA A 1 545 ? 5.331 12.975 -11.261 1.00 90.25 545 ALA A N 1
ATOM 4167 C CA . ALA A 1 545 ? 4.928 11.602 -10.964 1.00 90.25 545 ALA A CA 1
ATOM 4168 C C . ALA A 1 545 ? 3.959 11.507 -9.775 1.00 90.25 545 ALA A C 1
ATOM 4170 O O . ALA A 1 545 ? 2.975 10.765 -9.842 1.00 90.25 545 ALA A O 1
ATOM 4171 N N . ARG A 1 546 ? 4.186 12.306 -8.726 1.00 90.06 546 ARG A N 1
ATOM 4172 C CA . ARG A 1 546 ? 3.330 12.357 -7.535 1.00 90.06 546 ARG A CA 1
ATOM 4173 C C . ARG A 1 546 ? 1.944 12.932 -7.829 1.00 90.06 546 ARG A C 1
ATOM 4175 O O . ARG A 1 546 ? 0.934 12.397 -7.365 1.00 90.06 546 ARG A O 1
ATOM 4182 N N . ALA A 1 547 ? 1.874 13.994 -8.630 1.00 90.62 547 ALA A N 1
ATOM 4183 C CA . ALA A 1 547 ? 0.604 14.581 -9.053 1.00 90.62 547 ALA A CA 1
ATOM 4184 C C . ALA A 1 547 ? -0.220 13.588 -9.889 1.00 90.62 547 ALA A C 1
ATOM 4186 O O . ALA A 1 547 ? -1.416 13.431 -9.651 1.00 90.62 547 ALA A O 1
ATOM 4187 N N . LEU A 1 548 ? 0.419 12.863 -10.813 1.00 91.50 548 LEU A N 1
ATOM 4188 C CA . LEU A 1 548 ? -0.244 11.823 -11.608 1.00 91.50 548 LEU A CA 1
ATOM 4189 C C . LEU A 1 548 ? -0.766 10.664 -10.746 1.00 91.50 548 LEU A C 1
ATOM 4191 O O . LEU A 1 548 ? -1.881 10.185 -10.969 1.00 91.50 548 LEU A O 1
ATOM 4195 N N . GLY A 1 549 ? -0.001 10.243 -9.734 1.00 89.31 549 GLY A N 1
ATOM 4196 C CA . GLY A 1 549 ? -0.440 9.225 -8.774 1.00 89.31 549 GLY A CA 1
ATOM 4197 C C . GLY A 1 549 ? -1.663 9.687 -7.979 1.00 89.31 549 GLY A C 1
ATOM 4198 O O . GLY A 1 549 ? -2.652 8.971 -7.852 1.00 89.31 549 GLY A O 1
ATOM 4199 N N . THR A 1 550 ? -1.657 10.947 -7.544 1.00 90.62 550 THR A N 1
ATOM 4200 C CA . THR A 1 550 ? -2.795 11.557 -6.841 1.00 90.62 550 THR A CA 1
ATOM 4201 C C . THR A 1 550 ? -4.052 11.608 -7.717 1.00 90.62 550 THR A C 1
ATOM 4203 O O . THR A 1 550 ? -5.137 11.245 -7.265 1.00 90.62 550 THR A O 1
ATOM 4206 N N . VAL A 1 551 ? -3.919 12.031 -8.978 1.00 90.38 551 VAL A N 1
ATOM 4207 C CA . VAL A 1 551 ? -5.049 12.149 -9.917 1.00 90.38 551 VAL A CA 1
ATOM 4208 C C . VAL A 1 551 ? -5.645 10.782 -10.257 1.00 90.38 551 VAL A C 1
ATOM 4210 O O . VAL A 1 551 ? -6.866 10.643 -10.272 1.00 90.38 551 VAL A O 1
ATOM 4213 N N . SER A 1 552 ? -4.810 9.768 -10.490 1.00 87.50 552 SER A N 1
ATOM 4214 C CA . SER A 1 552 ? -5.276 8.405 -10.788 1.00 87.50 552 SER A CA 1
ATOM 4215 C C . SER A 1 552 ? -5.976 7.743 -9.592 1.00 87.50 552 SER A C 1
ATOM 4217 O O . SER A 1 552 ? -7.020 7.103 -9.754 1.00 87.50 552 SER A O 1
ATOM 4219 N N . ALA A 1 553 ? -5.482 7.965 -8.371 1.00 87.56 553 ALA A N 1
ATOM 4220 C CA . ALA A 1 553 ? -6.167 7.543 -7.149 1.00 87.56 553 ALA A CA 1
ATOM 4221 C C . ALA A 1 553 ? -7.516 8.260 -6.947 1.00 87.56 553 ALA A C 1
ATOM 4223 O O . ALA A 1 553 ? -8.514 7.642 -6.572 1.00 87.56 553 ALA A O 1
ATOM 4224 N N . ASP A 1 554 ? -7.590 9.560 -7.231 1.00 86.94 554 ASP A N 1
ATOM 4225 C CA . ASP A 1 554 ? -8.849 10.308 -7.155 1.00 86.94 554 ASP A CA 1
ATOM 4226 C C . ASP A 1 554 ? -9.862 9.849 -8.212 1.00 86.94 554 ASP A C 1
ATOM 4228 O O . ASP A 1 554 ? -11.059 9.781 -7.932 1.00 86.94 554 ASP A O 1
ATOM 4232 N N . ALA A 1 555 ? -9.409 9.530 -9.424 1.00 81.81 555 ALA A N 1
ATOM 4233 C CA . ALA A 1 555 ? -10.277 9.053 -10.496 1.00 81.81 555 ALA A CA 1
ATOM 4234 C C . ALA A 1 555 ? -10.906 7.692 -10.157 1.00 81.81 555 ALA A C 1
ATOM 4236 O O . ALA A 1 555 ? -12.130 7.552 -10.213 1.00 81.81 555 ALA A O 1
ATOM 4237 N N . SER A 1 556 ? -10.088 6.733 -9.714 1.00 73.38 556 SER A N 1
ATOM 4238 C CA . SER A 1 556 ? -10.554 5.400 -9.303 1.00 73.38 556 SER A CA 1
ATOM 4239 C C . SER A 1 556 ? -11.512 5.457 -8.105 1.00 73.38 556 SER A C 1
ATOM 4241 O O . SER A 1 556 ? -12.537 4.775 -8.081 1.00 73.38 556 SER A O 1
ATOM 4243 N N . THR A 1 557 ? -11.262 6.340 -7.133 1.00 69.31 557 THR A N 1
ATOM 4244 C CA . THR A 1 557 ? -12.131 6.481 -5.948 1.00 69.31 557 THR A CA 1
ATOM 4245 C C . THR A 1 557 ? -13.438 7.240 -6.218 1.00 69.31 557 THR A C 1
ATOM 4247 O O . THR A 1 557 ? -14.461 6.944 -5.591 1.00 69.31 557 THR A O 1
ATOM 4250 N N . ARG A 1 558 ? -13.469 8.185 -7.172 1.00 63.62 558 ARG A N 1
ATOM 4251 C CA . ARG A 1 558 ? -14.693 8.931 -7.539 1.00 63.62 558 ARG A CA 1
ATOM 4252 C C . ARG A 1 558 ? -15.802 8.038 -8.101 1.00 63.62 558 ARG A C 1
ATOM 4254 O O . ARG A 1 558 ? -16.973 8.329 -7.858 1.00 63.62 558 ARG A O 1
ATOM 4261 N N . LEU A 1 559 ? -15.473 6.945 -8.788 1.00 50.91 559 LEU A N 1
ATOM 4262 C CA . LEU A 1 559 ? -16.468 6.048 -9.395 1.00 50.91 559 LEU A CA 1
ATOM 4263 C C . LEU A 1 559 ? -17.319 5.291 -8.366 1.00 50.91 559 LEU A C 1
ATOM 4265 O O . LEU A 1 559 ? -18.515 5.088 -8.595 1.00 50.91 559 LEU A O 1
ATOM 4269 N N . LYS A 1 560 ? -16.766 4.979 -7.184 1.00 49.78 560 LYS A N 1
ATOM 4270 C CA . LYS A 1 560 ? -17.548 4.421 -6.067 1.00 49.78 560 LYS A CA 1
ATOM 4271 C C . LYS A 1 560 ? -18.387 5.477 -5.347 1.00 49.78 560 LYS A C 1
ATOM 4273 O O . LYS A 1 560 ? -19.513 5.178 -4.953 1.00 49.78 560 LYS A O 1
ATOM 4278 N N . CYS A 1 561 ? -17.924 6.729 -5.266 1.00 46.16 561 CYS A N 1
ATOM 4279 C CA . CYS A 1 561 ? -18.773 7.821 -4.784 1.00 46.16 561 CYS A CA 1
ATOM 4280 C C . CYS A 1 561 ? -20.027 7.978 -5.654 1.00 46.16 561 CYS A C 1
ATOM 4282 O O . CYS A 1 561 ? -21.085 8.218 -5.100 1.00 46.16 561 CYS A O 1
ATOM 4284 N N . VAL A 1 562 ? -19.966 7.800 -6.978 1.00 37.97 562 VAL A N 1
ATOM 4285 C CA . VAL A 1 562 ? -21.158 7.954 -7.837 1.00 37.97 562 VAL A CA 1
ATOM 4286 C C . VAL A 1 562 ? -22.162 6.809 -7.660 1.00 37.97 562 VAL A C 1
ATOM 4288 O O . VAL A 1 562 ? -23.353 7.084 -7.590 1.00 37.97 562 VAL A O 1
ATOM 4291 N N . HIS A 1 563 ? -21.729 5.554 -7.501 1.00 36.66 563 HIS A N 1
ATOM 4292 C CA . HIS A 1 563 ? -22.664 4.434 -7.290 1.00 36.66 563 HIS A CA 1
ATOM 4293 C C . HIS A 1 563 ? -23.284 4.409 -5.883 1.00 36.66 563 HIS A C 1
ATOM 4295 O O . HIS A 1 563 ? -24.455 4.064 -5.734 1.00 36.66 563 HIS A O 1
ATOM 4301 N N . VAL A 1 564 ? -22.548 4.842 -4.854 1.00 36.09 564 VAL A N 1
ATOM 4302 C CA . VAL A 1 564 ? -23.097 4.978 -3.492 1.00 36.09 564 VAL A CA 1
ATOM 4303 C C . VAL A 1 564 ? -23.925 6.264 -3.363 1.00 36.09 564 VAL A C 1
ATOM 4305 O O . VAL A 1 564 ? -25.016 6.253 -2.796 1.00 36.09 564 VAL A O 1
ATOM 4308 N N . CYS A 1 565 ? -23.467 7.376 -3.941 1.00 30.00 565 CYS A N 1
ATOM 4309 C CA . CYS A 1 565 ? -24.193 8.643 -3.896 1.00 30.00 565 CYS A CA 1
ATOM 4310 C C . CYS A 1 565 ? -25.412 8.641 -4.827 1.00 30.00 565 CYS A C 1
ATOM 4312 O O . CYS A 1 565 ? -26.356 9.353 -4.537 1.00 30.00 565 CYS A O 1
ATOM 4314 N N . ALA A 1 566 ? -25.489 7.806 -5.870 1.00 29.98 566 ALA A N 1
ATOM 4315 C CA . ALA A 1 566 ? -26.735 7.617 -6.623 1.00 29.98 566 ALA A CA 1
ATOM 4316 C C . ALA A 1 566 ? -27.868 7.043 -5.748 1.00 29.98 566 ALA A C 1
ATOM 4318 O O . ALA A 1 566 ? -29.024 7.397 -5.965 1.00 29.98 566 ALA A O 1
ATOM 4319 N N . ARG A 1 567 ? -27.548 6.241 -4.717 1.00 35.72 567 ARG A N 1
ATOM 4320 C CA . ARG A 1 567 ? -28.528 5.808 -3.703 1.00 35.72 567 ARG A CA 1
ATOM 4321 C C . ARG A 1 567 ? -28.867 6.918 -2.698 1.00 35.72 567 ARG A C 1
ATOM 4323 O O . ARG A 1 567 ? -30.023 7.068 -2.339 1.00 35.72 567 ARG A O 1
ATOM 4330 N N . MET A 1 568 ? -27.909 7.771 -2.320 1.00 30.58 568 MET A N 1
ATOM 4331 C CA . MET A 1 568 ? -28.161 8.913 -1.415 1.00 30.58 568 MET A CA 1
ATOM 4332 C C . MET A 1 568 ? -28.812 10.142 -2.094 1.00 30.58 568 MET A C 1
ATOM 4334 O O . MET A 1 568 ? -29.552 10.890 -1.455 1.00 30.58 568 MET A O 1
ATOM 4338 N N . CYS A 1 569 ? -28.570 10.371 -3.386 1.00 26.05 569 CYS A N 1
ATOM 4339 C CA . CYS A 1 569 ? -29.077 11.520 -4.148 1.00 26.05 569 CYS A CA 1
ATOM 4340 C C . CYS A 1 569 ? -30.560 11.402 -4.513 1.00 26.05 569 CYS A C 1
ATOM 4342 O O . CYS A 1 569 ? -31.154 12.411 -4.889 1.00 26.05 569 CYS A O 1
ATOM 4344 N N . ALA A 1 570 ? -31.179 10.229 -4.351 1.00 29.77 570 ALA A N 1
ATOM 4345 C CA . ALA A 1 570 ? -32.631 10.101 -4.445 1.00 29.77 570 ALA A CA 1
ATOM 4346 C C . ALA A 1 570 ? -33.365 10.847 -3.306 1.00 29.77 570 ALA A C 1
ATOM 4348 O O . ALA A 1 570 ? -34.533 11.190 -3.469 1.00 29.77 570 ALA A O 1
ATOM 4349 N N . CYS A 1 571 ? -32.677 11.188 -2.204 1.00 28.72 571 CYS A N 1
ATOM 4350 C CA . CYS A 1 571 ? -33.279 11.842 -1.034 1.00 28.72 571 CYS A CA 1
ATOM 4351 C C . CYS A 1 571 ? -32.907 13.324 -0.829 1.00 28.72 571 CYS A C 1
ATOM 4353 O O . CYS A 1 571 ? -33.499 13.963 0.032 1.00 28.72 571 CYS A O 1
ATOM 4355 N N . ASN A 1 572 ? -31.994 13.910 -1.619 1.00 27.44 572 ASN A N 1
ATOM 4356 C CA . ASN A 1 572 ? -31.542 15.306 -1.426 1.00 27.44 572 ASN A CA 1
ATOM 4357 C C . ASN A 1 572 ? -31.785 16.249 -2.623 1.00 27.44 572 ASN A C 1
ATOM 4359 O O . ASN A 1 572 ? -31.276 17.366 -2.636 1.00 27.44 572 ASN A O 1
ATOM 4363 N N . PHE A 1 573 ? -32.600 15.860 -3.611 1.00 26.81 573 PHE A N 1
ATOM 4364 C CA . PHE A 1 573 ? -33.024 16.767 -4.696 1.00 26.81 573 PHE A CA 1
ATOM 4365 C C . PHE A 1 573 ? -34.243 17.645 -4.354 1.00 26.81 573 PHE A C 1
ATOM 4367 O O . PHE A 1 573 ? -34.850 18.252 -5.237 1.00 26.81 573 PHE A O 1
ATOM 4374 N N . VAL A 1 574 ? -34.580 17.771 -3.069 1.00 27.89 574 VAL A N 1
ATOM 4375 C CA . VAL A 1 574 ? -35.541 18.759 -2.570 1.00 27.89 574 VAL A CA 1
ATOM 4376 C C . VAL A 1 574 ? -34.816 19.587 -1.507 1.00 27.89 574 VAL A C 1
ATOM 4378 O O . VAL A 1 574 ? -34.445 19.042 -0.478 1.00 27.89 574 VAL A O 1
ATOM 4381 N N . PHE A 1 575 ? -34.626 20.885 -1.777 1.00 25.41 575 PHE A N 1
ATOM 4382 C CA . PHE A 1 575 ? -33.833 21.892 -1.035 1.00 25.41 575 PHE A CA 1
ATOM 4383 C C . PHE A 1 575 ? -32.311 21.865 -1.318 1.00 25.41 575 PHE A C 1
ATOM 4385 O O . PHE A 1 575 ? -31.604 20.985 -0.865 1.00 25.41 575 PHE A O 1
ATOM 4392 N N . GLY A 1 576 ? -31.691 22.824 -2.009 1.00 24.50 576 GLY A N 1
ATOM 4393 C CA . GLY A 1 576 ? -32.168 24.095 -2.530 1.00 24.50 576 GLY A CA 1
ATOM 4394 C C . GLY A 1 576 ? -31.049 24.870 -3.249 1.00 24.50 576 GLY A C 1
ATOM 4395 O O . GLY A 1 576 ? -29.886 24.792 -2.878 1.00 24.50 576 GLY A O 1
ATOM 4396 N N . TYR A 1 577 ? -31.489 25.594 -4.280 1.00 26.22 577 TYR A N 1
ATOM 4397 C CA . TYR A 1 577 ? -31.034 26.879 -4.823 1.00 26.22 577 TYR A CA 1
ATOM 4398 C C . TYR A 1 577 ? -29.559 27.160 -5.163 1.00 26.22 577 TYR A C 1
ATOM 4400 O O . TYR A 1 577 ? -28.678 27.233 -4.314 1.00 26.22 577 TYR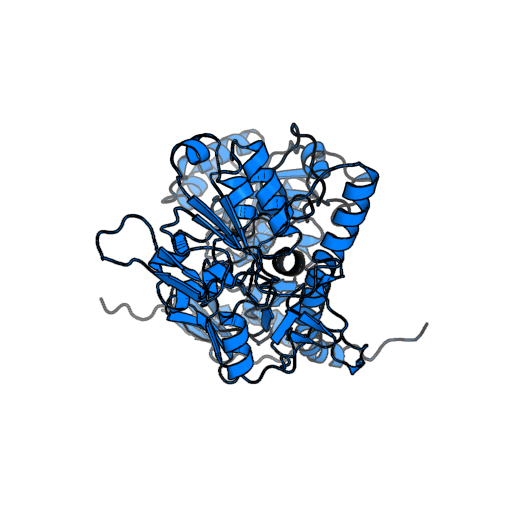 A O 1
ATOM 4408 N N . CYS A 1 578 ? -29.395 27.496 -6.450 1.00 25.38 578 CYS A N 1
ATOM 4409 C CA . CYS A 1 578 ? -28.434 28.439 -7.014 1.00 25.38 578 CYS A CA 1
ATOM 4410 C C . CYS A 1 578 ? -28.049 29.569 -6.048 1.00 25.38 578 CYS A C 1
ATOM 4412 O O . CYS A 1 578 ? -28.938 30.295 -5.607 1.00 25.38 578 CYS A O 1
ATOM 4414 N N . PHE A 1 579 ? -26.748 29.753 -5.817 1.00 29.64 579 PHE A N 1
ATOM 4415 C CA . PHE A 1 579 ? -25.972 30.945 -6.186 1.00 29.64 579 PHE A CA 1
ATOM 4416 C C . PHE A 1 579 ? -24.476 30.631 -6.123 1.00 29.64 579 PHE A C 1
ATOM 4418 O O . PHE A 1 579 ? -24.079 29.861 -5.220 1.00 29.64 579 PHE A O 1
#

Secondary structure (DSSP, 8-state):
--PPP-EEEES-----TTTGGGTTHHHHHHHHHSTT--EEEEEEETTSPPPGGGGGSEEEPPPTT---SEEEEEEEGGGG-S--EEEE--TTHHHHHHHHTTT-TTHHHHHHHHHHHHHTT-EEEEEETTEEEEEEEEES---HHHHHHHB-GGGT--TTT--GGGEEEEEEEEE-GGGGGGHHHHHHHHHHHHT-SEEEEEE-TTSPPPGGGGGSEEPPBPSSPPPGGG---SEEEEEEHHHHH-PPEEEEEEEEEE--SHHHHHHHHHHHT-SSEEEEEEEEE-TTS-PPP-TT-S--HHHHHHHTGGGT-EEE---EEEEETTTTEEEETTS-EEE-SEEEE----B-HHHHHHHTT-HHHHTTEEEHHHHHHH--TTGGGT---EEEEE-SHHHHHHHHHHHHTT--TTSEEEEE-S-PPPHHHHHHHHHHHHHTPPPP--EE--EEEEE-SSTT-SSPEEEE-TT-SSPPEE-SEEEEESPPB--HHHHHHHHHTT--BSSSEEE-TTSB-SSTTEEE-STTEEE-GGG-TT-BGGGS-HHHHHHHHHHHHHHHHHHHHHHHHTTSSSSS----